Protein AF-A0A356X7V3-F1 (afdb_monomer)

Foldseek 3Di:
DDDDDPPPQPFAWDFDFDDDPPDPDDDRDTCVVPDQWTKTQGPPADPDVQADPRIHTHCHLPDPDDDQADPQLLQAPADFQLSRPFPPQDPVQRAHQWDWDDHNYDIDIGGDPDDGDPAIHDPNDRDRDDPDQDEFDPPDPPGDDGPYPFPQVVAAEEFCVVVVPVCVVVVDQDQDFDDDPDPPDTDGDQDDDDDDRRYHAAALFAPDDCLTQNSRQADRRGSRHGPCSDPVNPVVVVVVVVVVLQLWEADPPQATVPDPPHGRPQNHHQAWQWFDDPHDTDIGGDGNVDDDDPNQAPCSDPVLVVFFPDDQRRQCVQQVNRRYQDDDDDGSNDDGHGDQFDQFFKFFDDDPPDDDGDIDGGDGCVPDPPGNVRGDTHGPPPDPSDDDWDQDPVVRDTHDPDWDWDDDPPDDPDTDTPHDDPDDPPPPPPPDDDD

Solvent-accessible surface area (backbone atoms only — not comparable to full-atom values): 27337 Å² total; per-residue (Å²): 144,76,84,81,69,79,75,80,79,70,64,46,69,54,86,44,75,51,81,66,90,87,66,94,72,91,72,84,41,54,34,75,79,73,44,84,38,39,49,29,38,33,100,81,24,67,79,36,90,58,34,59,84,29,31,28,81,38,63,65,70,65,68,95,69,92,58,74,52,47,77,66,21,51,69,68,28,16,44,47,51,54,63,52,68,54,59,78,54,52,81,89,73,54,32,47,81,53,38,80,49,69,38,73,87,49,79,45,80,43,79,45,89,66,73,63,68,94,59,38,34,80,88,40,56,66,35,64,66,76,89,72,93,36,66,40,38,84,86,55,80,57,39,44,88,40,86,38,76,54,61,41,78,81,47,70,45,74,30,32,79,76,57,44,64,61,46,72,75,62,74,53,83,72,82,47,75,39,92,51,95,52,90,97,54,83,35,63,55,70,83,87,70,81,91,59,81,29,52,48,74,53,75,51,39,34,86,90,46,58,71,18,64,27,75,81,21,20,39,87,84,53,57,28,45,17,83,31,42,43,85,88,45,42,59,41,89,57,48,55,59,48,53,56,56,35,60,45,31,17,37,82,99,41,16,21,70,98,44,94,85,45,66,27,88,77,59,23,59,72,49,52,46,71,46,68,50,104,89,46,83,46,75,46,62,27,23,68,88,50,78,74,72,84,71,69,27,56,65,66,40,67,71,46,54,74,40,38,76,61,52,69,64,59,48,15,63,52,28,87,52,42,50,56,87,47,89,71,99,61,63,42,75,51,74,90,48,62,64,77,42,42,64,54,23,36,34,59,44,75,56,92,89,64,95,59,72,46,80,48,72,81,47,60,74,80,80,52,90,90,49,61,91,37,54,46,57,36,54,79,85,77,58,82,75,74,82,90,67,58,74,40,82,92,74,74,41,81,52,74,98,65,83,47,79,44,74,48,91,94,49,100,85,51,68,49,60,75,77,68,77,97,64,81,89,77,76,72,78,79,92,79,78,91,128

Structure (mmCIF, N/CA/C/O backbone):
data_AF-A0A356X7V3-F1
#
_entry.id   AF-A0A356X7V3-F1
#
loop_
_atom_site.group_PDB
_atom_site.id
_atom_site.type_symbol
_atom_site.label_atom_id
_atom_site.label_alt_id
_atom_site.label_comp_id
_atom_site.label_asym_id
_atom_site.label_entity_id
_atom_site.label_seq_id
_atom_site.pdbx_PDB_ins_code
_atom_site.Cartn_x
_atom_site.Cartn_y
_atom_site.Cartn_z
_atom_site.occupancy
_atom_site.B_iso_or_equiv
_atom_site.auth_seq_id
_atom_site.auth_comp_id
_atom_site.auth_asym_id
_atom_site.auth_atom_id
_atom_site.pdbx_PDB_model_num
ATOM 1 N N . ASN A 1 1 ? 0.260 11.569 89.089 1.00 35.50 1 ASN A N 1
ATOM 2 C CA . ASN A 1 1 ? 0.122 11.501 87.621 1.00 35.50 1 ASN A CA 1
ATOM 3 C C . ASN A 1 1 ? -0.642 10.242 87.301 1.00 35.50 1 ASN A C 1
ATOM 5 O O . ASN A 1 1 ? -0.041 9.249 86.916 1.00 35.50 1 ASN A O 1
ATOM 9 N N . ASP A 1 2 ? -1.938 10.285 87.599 1.00 24.27 2 ASP A N 1
ATOM 10 C CA . ASP A 1 2 ? -2.846 9.157 87.445 1.00 24.27 2 ASP A CA 1
ATOM 11 C C . ASP A 1 2 ? -3.623 9.288 86.144 1.00 24.27 2 ASP A C 1
ATOM 13 O O . ASP A 1 2 ? -3.988 10.383 85.712 1.00 24.27 2 ASP A O 1
ATOM 17 N N . VAL A 1 3 ? -3.808 8.126 85.537 1.00 32.97 3 VAL A N 1
ATOM 18 C CA . VAL A 1 3 ? -4.510 7.858 84.292 1.00 32.97 3 VAL A CA 1
ATOM 19 C C . VAL A 1 3 ? -5.935 8.399 84.392 1.00 32.97 3 VAL A C 1
ATOM 21 O O . VAL A 1 3 ? -6.722 7.937 85.214 1.00 32.97 3 VAL A O 1
ATOM 24 N N . ALA A 1 4 ? -6.269 9.376 83.546 1.00 31.91 4 ALA A N 1
ATOM 25 C CA . ALA A 1 4 ? -7.654 9.758 83.321 1.00 31.91 4 ALA A CA 1
ATOM 26 C C . ALA A 1 4 ? -8.360 8.572 82.653 1.00 31.91 4 ALA A C 1
ATOM 28 O O . ALA A 1 4 ? -8.068 8.221 81.509 1.00 31.91 4 ALA A O 1
ATOM 29 N N . THR A 1 5 ? -9.248 7.925 83.401 1.00 33.91 5 THR A N 1
ATOM 30 C CA . THR A 1 5 ? -10.253 7.010 82.872 1.00 33.91 5 THR A CA 1
ATOM 31 C C . THR A 1 5 ? -10.994 7.699 81.721 1.00 33.91 5 THR A C 1
ATOM 33 O O . THR A 1 5 ? -11.329 8.881 81.850 1.00 33.91 5 THR A O 1
ATOM 36 N N . PRO A 1 6 ? -11.267 7.015 80.593 1.00 40.19 6 PRO A N 1
ATOM 37 C CA . PRO A 1 6 ? -12.267 7.515 79.667 1.00 40.19 6 PRO A CA 1
ATOM 38 C C . PRO A 1 6 ? -13.559 7.583 80.474 1.00 40.19 6 PRO A C 1
ATOM 40 O O . PRO A 1 6 ? -13.976 6.579 81.048 1.00 40.19 6 PRO A O 1
ATOM 43 N N . ALA A 1 7 ? -14.134 8.776 80.604 1.00 37.31 7 ALA A N 1
ATOM 44 C CA . ALA A 1 7 ? -15.510 8.879 81.040 1.00 37.31 7 ALA A CA 1
ATOM 45 C C . ALA A 1 7 ? -16.316 7.969 80.112 1.00 37.31 7 ALA A C 1
ATOM 47 O O . ALA A 1 7 ? -16.209 8.090 78.891 1.00 37.31 7 ALA A O 1
ATOM 48 N N . ASP A 1 8 ? -17.042 7.027 80.701 1.00 40.78 8 ASP A N 1
ATOM 49 C CA . ASP A 1 8 ? -18.102 6.306 80.029 1.00 40.78 8 ASP A CA 1
ATOM 50 C C . ASP A 1 8 ? -19.063 7.359 79.448 1.00 40.78 8 ASP A C 1
ATOM 52 O O . ASP A 1 8 ? -19.947 7.867 80.141 1.00 40.78 8 ASP A O 1
ATOM 56 N N . ASP A 1 9 ? -18.868 7.742 78.182 1.00 43.44 9 ASP A N 1
ATOM 57 C CA . ASP A 1 9 ? -19.947 8.261 77.349 1.00 43.44 9 ASP A CA 1
ATOM 58 C C . ASP A 1 9 ? -20.922 7.083 77.232 1.00 43.44 9 ASP A C 1
ATOM 60 O O . ASP A 1 9 ? -20.810 6.222 76.359 1.00 43.44 9 ASP A O 1
ATOM 64 N N . GLU A 1 10 ? -21.816 6.968 78.215 1.00 51.50 10 GLU A N 1
ATOM 65 C CA . GLU A 1 10 ? -22.904 6.006 78.201 1.00 51.50 10 GLU A CA 1
ATOM 66 C C . GLU A 1 10 ? -23.830 6.368 77.033 1.00 51.50 10 GLU A C 1
ATOM 68 O O . GLU A 1 10 ? -24.814 7.094 77.193 1.00 51.50 10 GLU A O 1
ATOM 73 N N . ASP A 1 11 ? -23.514 5.861 75.842 1.00 57.22 11 ASP A N 1
ATOM 74 C CA . ASP A 1 11 ? -24.403 5.872 74.687 1.00 57.22 11 ASP A CA 1
ATOM 75 C C . ASP A 1 11 ? -25.634 5.015 75.032 1.00 57.22 11 ASP A C 1
ATOM 77 O O . ASP A 1 11 ? -25.701 3.808 74.780 1.00 57.22 11 ASP A O 1
ATOM 81 N N . ARG A 1 12 ? -26.626 5.626 75.688 1.00 63.91 12 ARG A N 1
ATOM 82 C CA . ARG A 1 12 ? -27.855 4.939 76.095 1.00 63.91 12 ARG A CA 1
ATOM 83 C C . ARG A 1 12 ? -28.799 4.850 74.891 1.00 63.91 12 ARG A C 1
ATOM 85 O O . ARG A 1 12 ? -29.105 5.886 74.288 1.00 63.91 12 ARG A O 1
ATOM 92 N N . PRO A 1 13 ? -29.301 3.653 74.532 1.00 67.94 13 PRO A N 1
ATOM 93 C CA . PRO A 1 13 ? -30.270 3.520 73.453 1.00 67.94 13 PRO A CA 1
ATOM 94 C C . PRO A 1 13 ? -31.563 4.255 73.817 1.00 67.94 13 PRO A C 1
ATOM 96 O O . PRO A 1 13 ? -32.122 4.070 74.901 1.00 67.94 13 PRO A O 1
ATOM 99 N N . TYR A 1 14 ? -32.053 5.087 72.901 1.00 69.19 14 TYR A N 1
ATOM 100 C CA . TYR A 1 14 ? -33.329 5.768 73.070 1.00 69.19 14 TYR A CA 1
ATOM 101 C C . TYR A 1 14 ? -34.471 4.759 72.960 1.00 69.19 14 TYR A C 1
ATOM 103 O O . TYR A 1 14 ? -34.656 4.088 71.942 1.00 69.19 14 TYR A O 1
ATOM 111 N N . VAL A 1 15 ? -35.283 4.683 74.012 1.00 64.00 15 VAL A N 1
ATOM 112 C CA . VAL A 1 15 ? -36.508 3.885 74.016 1.00 64.00 15 VAL A CA 1
ATOM 113 C C . VAL A 1 15 ? -37.667 4.788 73.609 1.00 64.00 15 VAL A C 1
ATOM 115 O O . VAL A 1 15 ? -38.214 5.515 74.434 1.00 64.00 15 VAL A O 1
ATOM 118 N N . ALA A 1 16 ? -38.045 4.746 72.333 1.00 63.88 16 ALA A N 1
ATOM 119 C CA . ALA A 1 16 ? -39.297 5.335 71.862 1.00 63.88 16 ALA A CA 1
ATOM 120 C C . ALA A 1 16 ? -40.369 4.245 71.703 1.00 63.88 16 ALA A C 1
ATOM 122 O O . ALA A 1 16 ? -40.061 3.110 71.323 1.00 63.88 16 ALA A O 1
ATOM 123 N N . ARG A 1 17 ? -41.619 4.593 72.027 1.00 60.06 17 ARG A N 1
ATOM 124 C CA . ARG A 1 17 ? -42.817 3.808 71.699 1.00 60.06 17 ARG A CA 1
ATOM 125 C C . ARG A 1 17 ? -43.477 4.453 70.486 1.00 60.06 17 ARG A C 1
ATOM 127 O O . ARG A 1 17 ? -43.568 5.678 70.438 1.00 60.06 17 ARG A O 1
ATOM 134 N N . PHE A 1 18 ? -43.889 3.642 69.521 1.00 60.53 18 PHE A N 1
ATOM 135 C CA . PHE A 1 18 ? -44.520 4.114 68.292 1.00 60.53 18 PHE A CA 1
ATOM 136 C C . PHE A 1 18 ? -46.033 4.014 68.419 1.00 60.53 18 PHE A C 1
ATOM 138 O O . PHE A 1 18 ? -46.539 2.934 68.695 1.00 60.53 18 PHE A O 1
ATOM 145 N N . ASP A 1 19 ? -46.725 5.128 68.186 1.00 56.12 19 ASP A N 1
ATOM 146 C CA . ASP A 1 19 ? -48.162 5.142 67.923 1.00 56.12 19 ASP A CA 1
ATOM 147 C C . ASP A 1 19 ? -48.353 5.200 66.402 1.00 56.12 19 ASP A C 1
ATOM 149 O O . ASP A 1 19 ? -47.963 6.168 65.739 1.00 56.12 19 ASP A O 1
ATOM 153 N N . SER A 1 20 ? -48.868 4.120 65.818 1.00 55.19 20 SER A N 1
ATOM 154 C CA . SER A 1 20 ? -49.203 4.071 64.398 1.00 55.19 20 SER A CA 1
ATOM 155 C C . SER A 1 20 ? -50.508 4.829 64.172 1.00 55.19 20 SER A C 1
ATOM 157 O O . SER A 1 20 ? -51.592 4.269 64.353 1.00 55.19 20 SER A O 1
ATOM 159 N N . PHE A 1 21 ? -50.420 6.093 63.752 1.00 50.28 21 PHE A N 1
ATOM 160 C CA . PHE A 1 21 ? -51.595 6.886 63.385 1.00 50.28 21 PHE A CA 1
ATOM 161 C C . PHE A 1 21 ? -52.490 6.111 62.398 1.00 50.28 21 PHE A C 1
ATOM 163 O O . PHE A 1 21 ? -52.131 5.915 61.239 1.00 50.28 21 PHE A O 1
ATOM 170 N N . GLY A 1 22 ? -53.668 5.679 62.867 1.00 54.91 22 GLY A N 1
ATOM 171 C CA . GLY A 1 22 ? -54.720 5.072 62.043 1.00 54.91 22 GLY A CA 1
ATOM 172 C C . GLY A 1 22 ? -54.809 3.539 62.020 1.00 54.91 22 GLY A C 1
ATOM 173 O O . GLY A 1 22 ? -55.714 3.026 61.363 1.00 54.91 22 GLY A O 1
ATOM 174 N N . ALA A 1 23 ? -53.958 2.787 62.730 1.00 50.97 23 ALA A N 1
ATOM 175 C CA . ALA A 1 23 ? -54.112 1.329 62.821 1.00 50.97 23 ALA A CA 1
ATOM 176 C C . ALA A 1 23 ? -54.969 0.953 64.037 1.00 50.97 23 ALA A C 1
ATOM 178 O O . ALA A 1 23 ? -54.647 1.279 65.175 1.00 50.97 23 ALA A O 1
ATOM 179 N N . THR A 1 24 ? -56.093 0.275 63.803 1.00 49.25 24 THR A N 1
ATOM 180 C CA . THR A 1 24 ? -57.119 0.070 64.834 1.00 49.25 24 THR A CA 1
ATOM 181 C C . THR A 1 24 ? -56.823 -1.050 65.825 1.00 49.25 24 THR A C 1
ATOM 183 O O . THR A 1 24 ? -57.622 -1.206 66.733 1.00 49.25 24 THR A O 1
ATOM 186 N N . ASN A 1 25 ? -55.736 -1.821 65.702 1.00 47.84 25 ASN A N 1
ATOM 187 C CA . ASN A 1 25 ? -55.343 -2.838 66.687 1.00 47.84 25 ASN A CA 1
ATOM 188 C C . ASN A 1 25 ? -53.870 -3.252 66.508 1.00 47.84 25 ASN A C 1
ATOM 190 O O . ASN A 1 25 ? -53.484 -3.622 65.405 1.00 47.84 25 ASN A O 1
ATOM 194 N N . TYR A 1 26 ? -53.123 -3.287 67.621 1.00 49.06 26 TYR A N 1
ATOM 195 C CA . TYR A 1 26 ? -51.797 -3.906 67.809 1.00 49.06 26 TYR A CA 1
ATOM 196 C C . TYR A 1 26 ? -50.626 -3.357 66.972 1.00 49.06 26 TYR A C 1
ATOM 198 O O . TYR A 1 26 ? -50.463 -3.761 65.831 1.00 49.06 26 TYR A O 1
ATOM 206 N N . THR A 1 27 ? -49.738 -2.572 67.604 1.00 52.16 27 THR A N 1
ATOM 207 C CA . THR A 1 27 ? -48.295 -2.890 67.768 1.00 52.16 27 THR A CA 1
ATOM 208 C C . THR A 1 27 ? -47.548 -1.733 68.453 1.00 52.16 27 THR A C 1
ATOM 210 O O . THR A 1 27 ? -46.833 -0.975 67.799 1.00 52.16 27 THR A O 1
ATOM 213 N N . ASP A 1 28 ? -47.649 -1.619 69.780 1.00 55.12 28 ASP A N 1
ATOM 214 C CA . ASP A 1 28 ? -46.701 -0.811 70.560 1.00 55.12 28 ASP A CA 1
ATOM 215 C C . ASP A 1 28 ? -45.340 -1.527 70.550 1.00 55.12 28 ASP A C 1
ATOM 217 O O . ASP A 1 28 ? -45.066 -2.412 71.362 1.00 55.12 28 ASP A O 1
ATOM 221 N N . GLY A 1 29 ? -44.497 -1.203 69.572 1.00 60.03 29 GLY A N 1
ATOM 222 C CA . GLY A 1 29 ? -43.146 -1.744 69.444 1.00 60.03 29 GLY A CA 1
ATOM 223 C C . GLY A 1 29 ? -42.101 -0.814 70.056 1.00 60.03 29 GLY A C 1
ATOM 224 O O . GLY A 1 29 ? -42.197 0.411 69.956 1.00 60.03 29 GLY A O 1
ATOM 225 N N . HIS A 1 30 ? -41.065 -1.387 70.670 1.00 64.69 30 HIS A N 1
ATOM 226 C CA . HIS A 1 30 ? -39.869 -0.621 71.009 1.00 64.69 30 HIS A CA 1
ATOM 227 C C . HIS A 1 30 ? -39.131 -0.203 69.732 1.00 64.69 30 HIS A C 1
ATOM 229 O O . HIS A 1 30 ? -38.944 -1.013 68.823 1.00 64.69 30 HIS A O 1
ATOM 235 N N . ALA A 1 31 ? -38.655 1.044 69.697 1.00 67.88 31 ALA A N 1
ATOM 236 C CA . ALA A 1 31 ? -37.954 1.641 68.557 1.00 67.88 31 ALA A CA 1
ATOM 237 C C . ALA A 1 31 ? -36.876 0.770 67.920 1.00 67.88 31 ALA A C 1
ATOM 239 O O . ALA A 1 31 ? -36.767 0.725 66.700 1.00 67.88 31 ALA A O 1
ATOM 240 N N . HIS A 1 32 ? -36.115 0.049 68.740 1.00 68.62 32 HIS A N 1
ATOM 241 C CA . HIS A 1 32 ? -35.002 -0.768 68.274 1.00 68.62 32 HIS A CA 1
ATOM 242 C C . HIS A 1 32 ? -35.421 -1.983 67.428 1.00 68.62 32 HIS A C 1
ATOM 244 O O . HIS A 1 32 ? -34.573 -2.550 66.750 1.00 68.62 32 HIS A O 1
ATOM 250 N N . PHE A 1 33 ? -36.692 -2.405 67.472 1.00 70.06 33 PHE A N 1
ATOM 251 C CA . PHE A 1 33 ? -37.204 -3.507 66.646 1.00 70.06 33 PHE A CA 1
ATOM 252 C C . PHE A 1 33 ? -37.969 -3.032 65.409 1.00 70.06 33 PHE A C 1
ATOM 254 O O . PHE A 1 33 ? -38.097 -3.787 64.450 1.00 70.06 33 PHE A O 1
ATOM 261 N N . VAL A 1 34 ? -38.508 -1.812 65.443 1.00 75.69 34 VAL A N 1
ATOM 262 C CA . VAL A 1 34 ? -39.393 -1.287 64.391 1.00 75.69 34 VAL A CA 1
ATOM 263 C C . VAL A 1 34 ? -38.626 -0.418 63.399 1.00 75.69 34 VAL A C 1
ATOM 265 O O . VAL A 1 34 ? -38.939 -0.414 62.210 1.00 75.69 34 VAL A O 1
ATOM 268 N N . LEU A 1 35 ? -37.618 0.320 63.869 1.00 79.00 35 LEU A N 1
ATOM 269 C CA . LEU A 1 35 ? -36.848 1.212 63.017 1.00 79.00 35 LEU A CA 1
ATOM 270 C C . LEU A 1 35 ? -35.726 0.475 62.269 1.00 79.00 35 LEU A C 1
ATOM 272 O O . LEU A 1 35 ? -35.077 -0.407 62.830 1.00 79.00 35 LEU A O 1
ATOM 276 N N . PRO A 1 36 ? -35.417 0.894 61.030 1.00 77.88 36 PRO A N 1
ATOM 277 C CA . PRO A 1 36 ? -34.290 0.364 60.259 1.00 77.88 36 PRO A CA 1
ATOM 278 C C . PRO A 1 36 ? -32.912 0.880 60.728 1.00 77.88 36 PRO A C 1
ATOM 280 O O . PRO A 1 36 ? -31.903 0.604 60.083 1.00 77.88 36 PRO A O 1
ATOM 283 N N . PHE A 1 37 ? -32.863 1.633 61.829 1.00 83.38 37 PHE A N 1
ATOM 284 C CA . PHE A 1 37 ? -31.669 2.206 62.449 1.00 83.38 37 PHE A CA 1
ATOM 285 C C . PHE A 1 37 ? -31.864 2.302 63.966 1.00 83.38 37 PHE A C 1
ATOM 287 O O . PHE A 1 37 ? -32.988 2.263 64.468 1.00 83.38 37 PHE A O 1
ATOM 294 N N . THR A 1 38 ? -30.769 2.482 64.698 1.00 84.12 38 THR A N 1
ATOM 295 C CA . THR A 1 38 ? -30.784 2.646 66.153 1.00 84.12 38 THR A CA 1
ATOM 296 C C . THR A 1 38 ? -30.678 4.126 66.507 1.00 84.12 38 THR A C 1
ATOM 298 O O . THR A 1 38 ? -29.923 4.873 65.891 1.00 84.12 38 THR A O 1
ATOM 301 N N . LEU A 1 39 ? -31.432 4.566 67.512 1.00 83.69 39 LEU A N 1
ATOM 302 C CA . LEU A 1 39 ? -31.309 5.906 68.083 1.00 83.69 39 LEU A CA 1
ATOM 303 C C . LEU A 1 39 ? -30.565 5.812 69.412 1.00 83.69 39 LEU A C 1
ATOM 305 O O . LEU A 1 39 ? -30.959 5.031 70.278 1.00 83.69 39 LEU A O 1
ATOM 309 N N . ILE A 1 40 ? -29.517 6.613 69.585 1.00 83.75 40 ILE A N 1
ATOM 310 C CA . ILE A 1 40 ? -28.751 6.686 70.836 1.00 83.75 40 ILE A CA 1
ATOM 311 C C . ILE A 1 40 ? -28.659 8.127 71.333 1.00 83.75 40 ILE A C 1
ATOM 313 O O . ILE A 1 40 ? -28.680 9.077 70.545 1.00 83.75 40 ILE A O 1
ATOM 317 N N . SER A 1 41 ? -28.589 8.281 72.653 1.00 81.12 41 SER A N 1
ATOM 318 C CA . SER A 1 41 ? -28.248 9.547 73.294 1.00 81.12 41 SER A CA 1
ATOM 319 C C . SER A 1 41 ? -26.739 9.656 73.359 1.00 81.12 41 SER A C 1
ATOM 321 O O . SER A 1 41 ? -26.114 8.823 73.998 1.00 81.12 41 SER A O 1
ATOM 323 N N . SER A 1 42 ? -26.169 10.671 72.716 1.00 79.75 42 SER A N 1
ATOM 324 C CA . SER A 1 42 ? -24.726 10.878 72.667 1.00 79.75 42 SER A CA 1
ATOM 325 C C . SER A 1 42 ? -24.404 12.357 72.827 1.00 79.75 42 SER A C 1
ATOM 327 O O . SER A 1 42 ? -25.024 13.211 72.189 1.00 79.75 42 SER A O 1
ATOM 329 N N . SER A 1 43 ? -23.395 12.666 73.640 1.00 75.50 43 SER A N 1
ATOM 330 C CA . SER A 1 43 ? -22.914 14.030 73.908 1.00 75.50 43 SER A CA 1
ATOM 331 C C . SER A 1 43 ? -22.505 14.793 72.632 1.00 75.50 43 SER A C 1
ATOM 333 O O . SER A 1 43 ? -22.501 16.024 72.627 1.00 75.50 43 SER A O 1
ATOM 335 N N . THR A 1 44 ? -22.250 14.069 71.534 1.00 76.38 44 THR A N 1
ATOM 336 C CA . THR A 1 44 ? -21.877 14.582 70.203 1.00 76.38 44 THR A CA 1
ATOM 337 C C . THR A 1 44 ? -22.999 14.511 69.150 1.00 76.38 44 THR A C 1
ATOM 339 O O . THR A 1 44 ? -22.759 14.815 67.982 1.00 76.38 44 THR A O 1
ATOM 342 N N . GLY A 1 45 ? -24.222 14.105 69.516 1.00 73.75 45 GLY A N 1
ATOM 343 C CA . GLY A 1 45 ? -25.328 13.894 68.573 1.00 73.75 45 GLY A CA 1
ATOM 344 C C . GLY A 1 45 ? -25.890 15.187 67.971 1.00 73.75 45 GLY A C 1
ATOM 345 O O . GLY A 1 45 ? -26.485 15.997 68.685 1.00 73.75 45 GLY A O 1
ATOM 346 N N . THR A 1 46 ? -25.735 15.360 66.654 1.00 78.19 46 THR A N 1
ATOM 347 C CA . THR A 1 46 ? -26.181 16.543 65.889 1.00 78.19 46 THR A CA 1
ATOM 348 C C . THR A 1 46 ? -27.124 16.218 64.724 1.00 78.19 46 THR A C 1
ATOM 350 O O . THR A 1 46 ? -27.501 17.124 63.981 1.00 78.19 46 THR A O 1
ATOM 353 N N . ASP A 1 47 ? -27.546 14.957 64.571 1.00 80.62 47 ASP A N 1
ATOM 354 C CA . ASP A 1 47 ? -28.327 14.495 63.408 1.00 80.62 47 ASP A CA 1
ATOM 355 C C . ASP A 1 47 ? -29.728 15.126 63.329 1.00 80.62 47 ASP A C 1
ATOM 357 O O . ASP A 1 47 ? -30.316 15.223 62.252 1.00 80.62 47 ASP A O 1
ATOM 361 N N . PHE A 1 48 ? -30.258 15.596 64.462 1.00 82.38 48 PHE A N 1
ATOM 362 C CA . PHE A 1 48 ? -31.543 16.281 64.540 1.00 82.38 48 PHE A CA 1
ATOM 363 C C . PHE A 1 48 ? -31.386 17.634 65.236 1.00 82.38 48 PHE A C 1
ATOM 365 O O . PHE A 1 48 ? -31.205 17.715 66.447 1.00 82.38 48 PHE A O 1
ATOM 372 N N . SER A 1 49 ? -31.487 18.720 64.467 1.00 73.50 49 SER A N 1
ATOM 373 C CA . SER A 1 49 ? -31.321 20.087 64.982 1.00 73.50 49 SER A CA 1
ATOM 374 C C . SER A 1 49 ? -32.523 20.602 65.780 1.00 73.50 49 SER A C 1
ATOM 376 O O . SER A 1 49 ? -32.372 21.500 66.604 1.00 73.50 49 SER A O 1
ATOM 378 N N . VAL A 1 50 ? -33.717 20.047 65.539 1.00 77.81 50 VAL A N 1
ATOM 379 C CA . VAL A 1 50 ? -34.985 20.537 66.115 1.00 77.81 50 VAL A CA 1
ATOM 380 C C . VAL A 1 50 ? -35.624 19.521 67.070 1.00 77.81 50 VAL A C 1
ATOM 382 O O . VAL A 1 50 ? -36.331 19.909 67.997 1.00 77.81 50 VAL A O 1
ATOM 385 N N . PHE A 1 51 ? -35.357 18.225 66.893 1.00 79.12 51 PHE A N 1
ATOM 386 C CA . PHE A 1 51 ? -35.954 17.148 67.685 1.00 79.12 51 PHE A CA 1
ATOM 387 C C . PHE A 1 51 ? -34.932 16.564 68.660 1.00 79.12 51 PHE A C 1
ATOM 389 O O . PHE A 1 51 ? -33.990 15.924 68.213 1.00 79.12 51 PHE A O 1
ATOM 396 N N . LYS A 1 52 ? -35.158 16.760 69.970 1.00 76.94 52 LYS A N 1
ATOM 397 C CA . LYS A 1 52 ? -34.353 16.251 71.106 1.00 76.94 52 LYS A CA 1
ATOM 398 C C . LYS A 1 52 ? -32.824 16.441 70.934 1.00 76.94 52 LYS A C 1
ATOM 400 O O . LYS A 1 52 ? -32.184 15.649 70.246 1.00 76.94 52 LYS A O 1
ATOM 405 N N . PRO A 1 53 ? -32.207 17.438 71.604 1.00 72.50 53 PRO A N 1
ATOM 406 C CA . PRO A 1 53 ? -30.761 17.648 71.499 1.00 72.50 53 PRO A CA 1
ATOM 407 C C . PRO A 1 53 ? -29.990 16.404 71.969 1.00 72.50 53 PRO A C 1
ATOM 409 O O . PRO A 1 53 ? -30.477 15.684 72.839 1.00 72.50 53 PRO A O 1
ATOM 412 N N . GLN A 1 54 ? -28.793 16.174 71.411 1.00 79.69 54 GLN A N 1
ATOM 413 C CA . GLN A 1 54 ? -27.916 15.033 71.735 1.00 79.69 54 GLN A CA 1
ATOM 414 C C . GLN A 1 54 ? -28.441 13.661 71.273 1.00 79.69 54 GLN A C 1
ATOM 416 O O . GLN A 1 54 ? -28.032 12.623 71.792 1.00 79.69 54 GLN A O 1
ATOM 421 N N . MET A 1 55 ? -29.337 13.622 70.283 1.00 81.38 55 MET A N 1
ATOM 422 C CA . MET A 1 55 ? -29.765 12.375 69.648 1.00 81.38 55 MET A CA 1
ATOM 423 C C . MET A 1 55 ? -28.961 12.098 68.375 1.00 81.38 55 MET A C 1
ATOM 425 O O . MET A 1 55 ? -28.744 12.994 67.557 1.00 81.38 55 MET A O 1
ATOM 429 N N . ARG A 1 56 ? -28.539 10.843 68.200 1.00 85.06 56 ARG A N 1
ATOM 430 C CA . ARG A 1 56 ? -27.768 10.384 67.042 1.00 85.06 56 ARG A CA 1
ATOM 431 C C . ARG A 1 56 ? -28.382 9.127 66.433 1.00 85.06 56 ARG A C 1
ATOM 433 O O . ARG A 1 56 ? -28.787 8.215 67.157 1.00 85.06 56 ARG A O 1
ATOM 440 N N . VAL A 1 57 ? -28.419 9.076 65.105 1.00 85.50 57 VAL A N 1
ATOM 441 C CA . VAL A 1 57 ? -28.731 7.876 64.333 1.00 85.50 57 VAL A CA 1
ATOM 442 C C . VAL A 1 57 ? -27.465 7.031 64.226 1.00 85.50 57 VAL A C 1
ATOM 444 O O . VAL A 1 57 ? -26.446 7.453 63.681 1.00 85.50 57 VAL A O 1
ATOM 447 N N . THR A 1 58 ? -27.529 5.801 64.715 1.00 82.94 58 THR A N 1
ATOM 448 C CA . THR A 1 58 ? -26.474 4.803 64.550 1.00 82.94 58 THR A CA 1
ATOM 449 C C . THR A 1 58 ? -27.012 3.560 63.874 1.00 82.94 58 THR A C 1
ATOM 451 O O . THR A 1 58 ? -28.219 3.352 63.757 1.00 82.94 58 THR A O 1
ATOM 454 N N . ASN A 1 59 ? -26.096 2.737 63.363 1.00 77.00 59 ASN A N 1
ATOM 455 C CA . ASN A 1 59 ? -26.446 1.511 62.654 1.00 77.00 59 ASN A CA 1
ATOM 456 C C . ASN A 1 59 ? -27.354 1.734 61.428 1.00 77.00 59 ASN A C 1
ATOM 458 O O . ASN A 1 59 ? -28.034 0.815 60.973 1.00 77.00 59 ASN A O 1
ATOM 462 N N . ASN A 1 60 ? -27.372 2.961 60.892 1.00 79.69 60 ASN A N 1
ATOM 463 C CA . ASN A 1 60 ? -28.055 3.251 59.646 1.00 79.69 60 ASN A CA 1
ATOM 464 C C . ASN A 1 60 ? -27.368 2.485 58.510 1.00 79.69 60 ASN A C 1
ATOM 466 O O . ASN A 1 60 ? -26.140 2.454 58.436 1.00 79.69 60 ASN A O 1
ATOM 470 N N . HIS A 1 61 ? -28.162 1.862 57.643 1.00 75.50 61 HIS A N 1
ATOM 471 C CA . HIS A 1 61 ? -27.688 1.015 56.545 1.00 75.50 61 HIS A CA 1
ATOM 472 C C . HIS A 1 61 ? -26.888 -0.223 56.991 1.00 75.50 61 HIS A C 1
ATOM 474 O O . HIS A 1 61 ? -26.095 -0.754 56.213 1.00 75.50 61 HIS A O 1
ATOM 480 N N . HIS A 1 62 ? -27.106 -0.720 58.214 1.00 71.62 62 HIS A N 1
ATOM 481 C CA . HIS A 1 62 ? -26.468 -1.951 58.673 1.00 71.62 62 HIS A CA 1
ATOM 482 C C . HIS A 1 62 ? -27.010 -3.179 57.931 1.00 71.62 62 HIS A C 1
ATOM 484 O O . HIS A 1 62 ? -28.220 -3.381 57.789 1.00 71.62 62 HIS A O 1
ATOM 490 N N . ASP A 1 63 ? -26.100 -4.022 57.450 1.00 65.69 63 ASP A N 1
ATOM 491 C CA . ASP A 1 63 ? -26.447 -5.258 56.765 1.00 65.69 63 ASP A CA 1
ATOM 492 C C . ASP A 1 63 ? -26.626 -6.408 57.771 1.00 65.69 63 ASP A C 1
ATOM 494 O O . ASP A 1 63 ? -25.862 -6.562 58.717 1.00 65.69 63 ASP A O 1
ATOM 498 N N . TYR A 1 64 ? -27.653 -7.238 57.563 1.00 61.03 64 TYR A N 1
ATOM 499 C CA . TYR A 1 64 ? -27.966 -8.377 58.442 1.00 61.03 64 TYR A CA 1
ATOM 500 C C . TYR A 1 64 ? -26.916 -9.502 58.354 1.00 61.03 64 TYR A C 1
ATOM 502 O O . TYR A 1 64 ? -26.800 -10.324 59.258 1.00 61.03 64 TYR A O 1
ATOM 510 N N . TYR A 1 65 ? -26.125 -9.526 57.277 1.00 64.50 65 TYR A N 1
ATOM 511 C CA . TYR A 1 65 ? -25.087 -10.523 57.043 1.00 64.50 65 TYR A CA 1
ATOM 512 C C . TYR A 1 65 ? -23.709 -9.865 57.102 1.00 64.50 65 TYR A C 1
ATOM 514 O O . TYR A 1 65 ? -23.331 -9.130 56.196 1.00 64.50 65 TYR A O 1
ATOM 522 N N . GLY A 1 66 ? -22.947 -10.147 58.159 1.00 63.94 66 GLY A N 1
ATOM 523 C CA . GLY A 1 66 ? -21.523 -9.827 58.215 1.00 63.94 66 GLY A CA 1
ATOM 524 C C . GLY A 1 66 ? -20.755 -10.813 57.344 1.00 63.94 66 GLY A C 1
ATOM 525 O O . GLY A 1 66 ? -20.499 -11.939 57.761 1.00 63.94 66 GLY A O 1
ATOM 526 N N . THR A 1 67 ? -20.423 -10.419 56.119 1.00 68.56 67 THR A N 1
ATOM 527 C CA . THR A 1 67 ? -19.614 -11.245 55.217 1.00 68.56 67 THR A CA 1
ATOM 528 C C . THR A 1 67 ? -18.274 -10.578 54.938 1.00 68.56 67 THR A C 1
ATOM 530 O O . THR A 1 67 ? -18.140 -9.356 54.979 1.00 68.56 67 THR A O 1
ATOM 533 N N . LEU A 1 68 ? -17.256 -11.394 54.668 1.00 76.94 68 LEU A N 1
ATOM 534 C CA . LEU A 1 68 ? -15.939 -10.914 54.265 1.00 76.94 68 LEU A CA 1
ATOM 535 C C . LEU A 1 68 ? -16.034 -10.392 52.825 1.00 76.94 68 LEU A C 1
ATOM 537 O O . LEU A 1 68 ? -15.878 -11.163 51.887 1.00 76.94 68 LEU A O 1
ATOM 541 N N . GLN A 1 69 ? -16.328 -9.106 52.627 1.00 81.31 69 GLN A N 1
ATOM 542 C CA . GLN A 1 69 ? -16.293 -8.479 51.302 1.00 81.31 69 GLN A CA 1
ATOM 543 C C . GLN A 1 69 ? -15.093 -7.550 51.176 1.00 81.31 69 GLN A C 1
ATOM 545 O O . GLN A 1 69 ? -14.842 -6.714 52.041 1.00 81.31 69 GLN A O 1
ATOM 550 N N . GLY A 1 70 ? -14.380 -7.662 50.057 1.00 84.19 70 GLY A N 1
ATOM 551 C CA . GLY A 1 70 ? -13.430 -6.634 49.648 1.00 84.19 70 GLY A CA 1
ATOM 552 C C . GLY A 1 70 ? -14.152 -5.405 49.076 1.00 84.19 70 GLY A C 1
ATOM 553 O O . GLY A 1 70 ? -15.332 -5.501 48.723 1.00 84.19 70 GLY A O 1
ATOM 554 N N . PRO A 1 71 ? -13.452 -4.268 48.898 1.00 84.06 71 PRO A N 1
ATOM 555 C CA . PRO A 1 71 ? -14.035 -3.038 48.350 1.00 84.06 71 PRO A CA 1
ATOM 556 C C . PRO A 1 71 ? -14.765 -3.235 47.010 1.00 84.06 71 PRO A C 1
ATOM 558 O O . PRO A 1 71 ? -15.860 -2.714 46.819 1.00 84.06 71 PRO A O 1
ATOM 561 N N . PHE A 1 72 ? -14.215 -4.061 46.111 1.00 85.75 72 PHE A N 1
ATOM 562 C CA . PHE A 1 72 ? -14.826 -4.350 44.809 1.00 85.75 72 PHE A CA 1
ATOM 563 C C . PHE A 1 72 ? -16.166 -5.087 44.934 1.00 85.75 72 PHE A C 1
ATOM 565 O O . PHE A 1 72 ? -17.172 -4.682 44.356 1.00 85.75 72 PHE A O 1
ATOM 572 N N . THR A 1 73 ? -16.205 -6.178 45.701 1.00 85.06 73 THR A N 1
ATOM 573 C CA . THR A 1 73 ? -17.439 -6.945 45.917 1.00 85.06 73 THR A CA 1
ATOM 574 C C . THR A 1 73 ? -18.443 -6.202 46.775 1.00 85.06 73 THR A C 1
ATOM 576 O O . THR A 1 73 ? -19.638 -6.416 46.619 1.00 85.06 73 THR A O 1
ATOM 579 N N . TYR A 1 74 ? -17.978 -5.304 47.642 1.00 82.75 74 TYR A N 1
ATOM 580 C CA . TYR A 1 74 ? -18.863 -4.427 48.385 1.00 82.75 74 TYR A CA 1
ATOM 581 C C . TYR A 1 74 ? -19.675 -3.548 47.422 1.00 82.75 74 TYR A C 1
ATOM 583 O O . TYR A 1 74 ? -20.900 -3.509 47.500 1.00 82.75 74 TYR A O 1
ATOM 591 N N . GLU A 1 75 ? -19.036 -2.918 46.438 1.00 81.75 75 GLU A N 1
ATOM 592 C CA . GLU A 1 75 ? -19.754 -2.097 45.459 1.00 81.75 75 GLU A CA 1
ATOM 593 C C . GLU A 1 75 ? -20.602 -2.934 44.481 1.00 81.75 75 GLU A C 1
ATOM 595 O O . GLU A 1 75 ? -21.728 -2.561 44.137 1.00 81.75 75 GLU A O 1
ATOM 600 N N . ASN A 1 76 ? -20.088 -4.084 44.046 1.00 81.81 76 ASN A N 1
ATOM 601 C CA . ASN A 1 76 ? -20.610 -4.785 42.873 1.00 81.81 76 ASN A CA 1
ATOM 602 C C . ASN A 1 76 ? -21.440 -6.049 43.161 1.00 81.81 76 ASN A C 1
ATOM 604 O O . ASN A 1 76 ? -22.109 -6.542 42.250 1.00 81.81 76 ASN A O 1
ATOM 608 N N . ALA A 1 77 ? -21.421 -6.589 44.383 1.00 83.81 77 ALA A N 1
ATOM 609 C CA . ALA A 1 77 ? -22.049 -7.871 44.705 1.00 83.81 77 ALA A CA 1
ATOM 610 C C . ALA A 1 77 ? -22.836 -7.849 46.026 1.00 83.81 77 ALA A C 1
ATOM 612 O O . ALA A 1 77 ? -22.291 -7.611 47.108 1.00 83.81 77 ALA A O 1
ATOM 613 N N . GLY A 1 78 ? -24.122 -8.190 45.935 1.00 81.12 78 GLY A N 1
ATOM 614 C CA . GLY A 1 78 ? -25.007 -8.291 47.089 1.00 81.12 78 GLY A CA 1
ATOM 615 C C . GLY A 1 78 ? -25.392 -6.943 47.694 1.00 81.12 78 GLY A C 1
ATOM 616 O O . GLY A 1 78 ? -24.966 -5.873 47.254 1.00 81.12 78 GLY A O 1
ATOM 617 N N . GLY A 1 79 ? -26.241 -7.011 48.717 1.00 80.50 79 GLY A N 1
ATOM 618 C CA . GLY A 1 79 ? -26.745 -5.830 49.411 1.00 80.50 79 GLY A CA 1
ATOM 619 C C . GLY A 1 79 ? -27.794 -5.051 48.612 1.00 80.50 79 GLY A C 1
ATOM 620 O O . GLY A 1 79 ? -27.958 -5.192 47.395 1.00 80.50 79 GLY A O 1
ATOM 621 N N . MET A 1 80 ? -28.551 -4.226 49.330 1.00 81.88 80 MET A N 1
ATOM 622 C CA . MET A 1 80 ? -29.587 -3.389 48.732 1.00 81.88 80 MET A CA 1
ATOM 623 C C . MET A 1 80 ? -28.975 -2.088 48.188 1.00 81.88 80 MET A C 1
ATOM 625 O O . MET A 1 80 ? -28.123 -1.495 48.855 1.00 81.88 80 MET A O 1
ATOM 629 N N . PRO A 1 81 ? -29.397 -1.595 47.007 1.00 80.38 81 PRO A N 1
ATOM 630 C CA . PRO A 1 81 ? -28.812 -0.399 46.401 1.00 80.38 81 PRO A CA 1
ATOM 631 C C . PRO A 1 81 ? -28.839 0.865 47.265 1.00 80.38 81 PRO A C 1
ATOM 633 O O . PRO A 1 81 ? -27.911 1.658 47.140 1.00 80.38 81 PRO A O 1
ATOM 636 N N . HIS A 1 82 ? -29.814 1.005 48.169 1.00 81.69 82 HIS A N 1
ATOM 637 C CA . HIS A 1 82 ? -29.889 2.142 49.091 1.00 81.69 82 HIS A CA 1
ATOM 638 C C . HIS A 1 82 ? -28.788 2.173 50.151 1.00 81.69 82 HIS A C 1
ATOM 640 O O . HIS A 1 82 ? -28.426 3.226 50.658 1.00 81.69 82 HIS A O 1
ATOM 646 N N . ARG A 1 83 ? -28.184 1.021 50.446 1.00 79.44 83 ARG A N 1
ATOM 647 C CA . ARG A 1 83 ? -27.089 0.918 51.419 1.00 79.44 83 ARG A CA 1
ATOM 648 C C . ARG A 1 83 ? -25.737 1.222 50.787 1.00 79.44 83 ARG A C 1
ATOM 650 O O . ARG A 1 83 ? -24.812 1.637 51.473 1.00 79.44 83 ARG A O 1
ATOM 657 N N . ARG A 1 84 ? -25.614 0.996 49.475 1.00 79.69 84 ARG A N 1
ATOM 658 C CA . ARG A 1 84 ? -24.335 0.988 48.745 1.00 79.69 84 ARG A CA 1
ATOM 659 C C . ARG A 1 84 ? -24.367 1.909 47.544 1.00 79.69 84 ARG A C 1
ATOM 661 O O . ARG A 1 84 ? -24.225 1.481 46.400 1.00 79.69 84 ARG A O 1
ATOM 668 N N . VAL A 1 85 ? -24.616 3.180 47.790 1.00 79.88 85 VAL A N 1
ATOM 669 C CA . VAL A 1 85 ? -24.707 4.158 46.710 1.00 79.88 85 VAL A CA 1
ATOM 670 C C . VAL A 1 85 ? -23.333 4.364 46.070 1.00 79.88 85 VAL A C 1
ATOM 672 O O . VAL A 1 85 ? -22.317 4.414 46.763 1.00 79.88 85 VAL A O 1
ATOM 675 N N . ARG A 1 86 ? -23.306 4.448 44.738 1.00 78.56 86 ARG A N 1
ATOM 676 C CA . ARG A 1 86 ? -22.071 4.640 43.973 1.00 78.56 86 ARG A CA 1
ATOM 677 C C . ARG A 1 86 ? -21.454 5.999 44.270 1.00 78.56 86 ARG A C 1
ATOM 679 O O . ARG A 1 86 ? -22.160 6.973 44.550 1.00 78.56 86 ARG A O 1
ATOM 686 N N . PHE A 1 87 ? -20.134 6.066 44.169 1.00 75.81 87 PHE A N 1
ATOM 687 C CA . PHE A 1 87 ? -19.411 7.313 44.355 1.00 75.81 87 PHE A CA 1
ATOM 688 C C . PHE A 1 87 ? -19.811 8.350 43.291 1.00 75.81 87 PHE A C 1
ATOM 690 O O . PHE A 1 87 ? -19.940 8.030 42.110 1.00 75.81 87 PHE A O 1
ATOM 697 N N . GLY A 1 88 ? -20.021 9.598 43.719 1.00 76.44 88 GLY A N 1
ATOM 698 C CA . GLY A 1 88 ? -20.440 10.690 42.834 1.00 76.44 88 GLY A CA 1
ATOM 699 C C . GLY A 1 88 ? -21.910 10.648 42.401 1.00 76.44 88 GLY A C 1
ATOM 700 O O . GLY A 1 88 ? -22.266 11.356 41.470 1.00 76.44 88 GLY A O 1
ATOM 701 N N . THR A 1 89 ? -22.755 9.828 43.041 1.00 79.38 89 THR A N 1
ATOM 702 C CA . THR A 1 89 ? -24.216 9.923 42.865 1.00 79.38 89 THR A CA 1
ATOM 703 C C . THR A 1 89 ? -24.725 11.172 43.582 1.00 79.38 89 THR A C 1
ATOM 705 O O . THR A 1 89 ? -24.465 11.328 44.781 1.00 79.38 89 THR A O 1
ATOM 708 N N . ASP A 1 90 ? -25.459 12.032 42.877 1.00 80.88 90 ASP A N 1
ATOM 709 C CA . ASP A 1 90 ? -26.049 13.238 43.456 1.00 80.88 90 ASP A CA 1
ATOM 710 C C . ASP A 1 90 ? -27.043 12.897 44.566 1.00 80.88 90 ASP A C 1
ATOM 712 O O . ASP A 1 90 ? -27.766 11.906 44.487 1.00 80.88 90 ASP A O 1
ATOM 716 N N . SER A 1 91 ? -27.109 13.741 45.602 1.00 77.75 91 SER A N 1
ATOM 717 C CA . SER A 1 91 ? -27.934 13.502 46.799 1.00 77.75 91 SER A CA 1
ATOM 718 C C . SER A 1 91 ? -29.411 13.225 46.473 1.00 77.75 91 SER A C 1
ATOM 720 O O . SER A 1 91 ? -30.039 12.387 47.111 1.00 77.75 91 SER A O 1
ATOM 722 N N . GLN A 1 92 ? -29.943 13.882 45.437 1.00 77.06 92 GLN A N 1
ATOM 723 C CA . GLN A 1 92 ? -31.334 13.734 44.992 1.00 77.06 92 GLN A CA 1
ATOM 724 C C . GLN A 1 92 ? -31.587 12.440 44.201 1.00 77.06 92 GLN A C 1
ATOM 726 O O . GLN A 1 92 ? -32.722 11.981 44.115 1.00 77.06 92 GLN A O 1
ATOM 731 N N . GLU A 1 93 ? -30.539 11.849 43.624 1.00 78.12 93 GLU A N 1
ATOM 732 C CA . GLU A 1 93 ? -30.610 10.620 42.825 1.00 78.12 93 GLU A CA 1
ATOM 733 C C . GLU A 1 93 ? -30.261 9.372 43.641 1.00 78.12 93 GLU A C 1
ATOM 735 O O . GLU A 1 93 ? -30.323 8.246 43.137 1.00 78.12 93 GLU A O 1
ATOM 740 N N . ARG A 1 94 ? -29.886 9.553 44.914 1.00 79.31 94 ARG A N 1
ATOM 741 C CA . ARG A 1 94 ? -29.604 8.441 45.815 1.00 79.31 94 ARG A CA 1
ATOM 742 C C . ARG A 1 94 ? -30.886 7.634 46.022 1.00 79.31 94 ARG A C 1
ATOM 744 O O . ARG A 1 94 ? -31.885 8.186 46.482 1.00 79.31 94 ARG A O 1
ATOM 751 N N . PRO A 1 95 ? -30.878 6.327 45.720 1.00 80.62 95 PRO A N 1
ATOM 752 C CA . PRO A 1 95 ? -32.007 5.482 46.056 1.00 80.62 95 PRO A CA 1
ATOM 753 C C . PRO A 1 95 ? -32.026 5.325 47.574 1.00 80.62 95 PRO A C 1
ATOM 755 O O . PRO A 1 95 ? -31.162 4.648 48.105 1.00 80.62 95 PRO A O 1
ATOM 758 N N . GLU A 1 96 ? -32.970 5.929 48.285 1.00 83.94 96 GLU A N 1
ATOM 759 C CA . GLU A 1 96 ? -33.117 5.741 49.733 1.00 83.94 96 GLU A CA 1
ATOM 760 C C . GLU A 1 96 ? -34.286 4.784 50.021 1.00 83.94 96 GLU A C 1
ATOM 762 O O . GLU A 1 96 ? -35.219 4.645 49.226 1.00 83.94 96 GLU A O 1
ATOM 767 N N . ALA A 1 97 ? -34.231 4.051 51.136 1.00 80.94 97 ALA A N 1
ATOM 768 C CA . ALA A 1 97 ? -35.311 3.124 51.501 1.00 80.94 97 ALA A CA 1
ATOM 769 C C . ALA A 1 97 ? -36.497 3.835 52.167 1.00 80.94 97 ALA A C 1
ATOM 771 O O . ALA A 1 97 ? -37.641 3.401 52.030 1.00 80.94 97 ALA A O 1
ATOM 772 N N . TYR A 1 98 ? -36.213 4.907 52.901 1.00 84.38 98 TYR A N 1
ATOM 773 C CA . TYR A 1 98 ? -37.172 5.665 53.693 1.00 84.38 98 TYR A CA 1
ATOM 774 C C . TYR A 1 98 ? -36.699 7.115 53.827 1.00 84.38 98 TYR A C 1
ATOM 776 O O . TYR A 1 98 ? -35.535 7.434 53.592 1.00 84.38 98 TYR A O 1
ATOM 784 N N . THR A 1 99 ? -37.609 7.997 54.223 1.00 85.88 99 THR A N 1
ATOM 785 C CA . THR A 1 99 ? -37.323 9.399 54.547 1.00 85.88 99 THR A CA 1
ATOM 786 C C . THR A 1 99 ? -37.441 9.604 56.052 1.00 85.88 99 THR A C 1
ATOM 788 O O . THR A 1 99 ? -38.288 8.989 56.695 1.00 85.88 99 THR A O 1
ATOM 791 N N . ILE A 1 100 ? -36.600 10.461 56.635 1.00 84.81 100 ILE A N 1
ATOM 792 C CA . ILE A 1 100 ? -36.745 10.892 58.030 1.00 84.81 100 ILE A CA 1
ATOM 793 C C . ILE A 1 100 ? -37.044 12.388 58.030 1.00 84.81 100 ILE A C 1
ATOM 795 O O . ILE A 1 100 ? -36.309 13.169 57.434 1.00 84.81 100 ILE A O 1
ATOM 799 N N . THR A 1 101 ? -38.117 12.801 58.698 1.00 85.44 101 THR A N 1
ATOM 800 C CA . THR A 1 101 ? -38.457 14.214 58.911 1.00 85.44 101 THR A CA 1
ATOM 801 C C . THR A 1 101 ? -38.682 14.460 60.395 1.00 85.44 101 THR A C 1
ATOM 803 O O . THR A 1 101 ? -39.391 13.702 61.050 1.00 85.44 101 THR A O 1
ATOM 806 N N . ALA A 1 102 ? -38.081 15.516 60.936 1.00 85.25 102 ALA A N 1
ATOM 807 C CA . ALA A 1 102 ? -38.131 15.834 62.357 1.00 85.25 102 ALA A CA 1
ATOM 808 C C . ALA A 1 102 ? -38.712 17.237 62.584 1.00 85.25 102 ALA A C 1
ATOM 810 O O . ALA A 1 102 ? -38.289 18.201 61.949 1.00 85.25 102 ALA A O 1
ATOM 811 N N . THR A 1 103 ? -39.664 17.353 63.506 1.00 84.62 103 THR A N 1
ATOM 812 C CA . THR A 1 103 ? -40.173 18.621 64.053 1.00 84.62 103 THR A CA 1
ATOM 813 C C . THR A 1 103 ? -39.764 18.742 65.523 1.00 84.62 103 THR A C 1
ATOM 815 O O . THR A 1 103 ? -39.168 17.824 66.074 1.00 84.62 103 THR A O 1
ATOM 818 N N . ALA A 1 104 ? -40.099 19.838 66.211 1.00 82.81 104 ALA A N 1
ATOM 819 C CA . ALA A 1 104 ? -39.777 19.982 67.638 1.00 82.81 104 ALA A CA 1
ATOM 820 C C . ALA A 1 104 ? -40.389 18.884 68.530 1.00 82.81 104 ALA A C 1
ATOM 822 O O . ALA A 1 104 ? -39.875 18.605 69.614 1.00 82.81 104 ALA A O 1
ATOM 823 N N . THR A 1 105 ? -41.482 18.259 68.086 1.00 79.81 105 THR A N 1
ATOM 824 C CA . THR A 1 105 ? -42.268 17.313 68.888 1.00 79.81 105 THR A CA 1
ATOM 825 C C . THR A 1 105 ? -42.399 15.930 68.260 1.00 79.81 105 THR A C 1
ATOM 827 O O . THR A 1 105 ? -42.680 14.980 68.987 1.00 79.81 105 THR A O 1
ATOM 830 N N . THR A 1 106 ? -42.177 15.780 66.950 1.00 80.31 106 THR A N 1
ATOM 831 C CA . THR A 1 106 ? -42.397 14.515 66.231 1.00 80.31 106 THR A CA 1
ATOM 832 C C . THR A 1 106 ? -41.228 14.152 65.321 1.00 80.31 106 THR A C 1
ATOM 834 O O . THR A 1 106 ? -40.756 14.981 64.544 1.00 80.31 106 THR A O 1
ATOM 837 N N . LEU A 1 107 ? -40.816 12.885 65.360 1.00 81.06 107 LEU A N 1
ATOM 838 C CA . LEU A 1 107 ? -39.923 12.274 64.379 1.00 81.06 107 LEU A CA 1
ATOM 839 C C . LEU A 1 107 ? -40.746 11.322 63.509 1.00 81.06 107 LEU A C 1
ATOM 841 O O . LEU A 1 107 ? -41.295 10.345 64.013 1.00 81.06 107 LEU A O 1
ATOM 845 N N . THR A 1 108 ? -40.822 11.603 62.215 1.00 82.62 108 THR A N 1
ATOM 846 C CA . THR A 1 108 ? -41.591 10.816 61.252 1.00 82.62 108 THR A CA 1
ATOM 847 C C . THR A 1 108 ? -40.639 10.076 60.324 1.00 82.62 108 THR A C 1
ATOM 849 O O . THR A 1 108 ? -39.775 10.691 59.699 1.00 82.62 108 THR A O 1
ATOM 852 N N . VAL A 1 109 ? -40.819 8.759 60.212 1.00 83.94 109 VAL A N 1
ATOM 853 C CA . VAL A 1 109 ? -40.156 7.923 59.204 1.00 83.94 109 VAL A CA 1
ATOM 854 C C . VAL A 1 109 ? -41.187 7.585 58.133 1.00 83.94 109 VAL A C 1
ATOM 856 O O . VAL A 1 109 ? -42.182 6.924 58.422 1.00 83.94 109 VAL A O 1
ATOM 859 N N . GLY A 1 110 ? -40.985 8.104 56.926 1.00 82.62 110 GLY A N 1
ATOM 860 C CA . GLY A 1 110 ? -41.914 7.983 55.806 1.00 82.62 110 GLY A CA 1
ATOM 861 C C . GLY A 1 110 ? -41.378 7.110 54.677 1.00 82.62 110 GLY A C 1
ATOM 862 O O . GLY A 1 110 ? -40.193 6.776 54.618 1.00 82.62 110 GLY A O 1
ATOM 863 N N . GLU A 1 111 ? -42.256 6.768 53.737 1.00 83.50 111 GLU A N 1
ATOM 864 C CA . GLU A 1 111 ? -41.846 6.150 52.478 1.00 83.50 111 GLU A CA 1
ATOM 865 C C . GLU A 1 111 ? -40.998 7.130 51.649 1.00 83.50 111 GLU A C 1
ATOM 867 O O . GLU A 1 111 ? -41.254 8.336 51.619 1.00 83.50 111 GLU A O 1
ATOM 872 N N . PHE A 1 112 ? -39.968 6.617 50.974 1.00 83.62 112 PHE A N 1
ATOM 873 C CA . PHE A 1 112 ? -39.225 7.384 49.979 1.00 83.62 112 PHE A CA 1
ATOM 874 C C . PHE A 1 112 ? -39.982 7.404 48.646 1.00 83.62 112 PHE A C 1
ATOM 876 O O . PHE A 1 112 ? -40.334 6.355 48.109 1.00 83.62 112 PHE A O 1
ATOM 883 N N . THR A 1 113 ? -40.216 8.600 48.104 1.00 80.19 113 THR A N 1
ATOM 884 C CA . THR A 1 113 ? -41.001 8.818 46.877 1.00 80.19 113 THR A CA 1
ATOM 885 C C . THR A 1 113 ? -40.168 8.803 45.588 1.00 80.19 113 THR A C 1
ATOM 887 O O . THR A 1 113 ? -40.729 8.966 44.506 1.00 80.19 113 THR A O 1
ATOM 890 N N . GLY A 1 114 ? -38.847 8.606 45.674 1.00 77.38 114 GLY A N 1
ATOM 891 C CA . GLY A 1 114 ? -37.951 8.515 44.516 1.00 77.38 114 GLY A CA 1
ATOM 892 C C . GLY A 1 114 ? -37.693 7.083 44.028 1.00 77.38 114 GLY A C 1
ATOM 893 O O . GLY A 1 114 ? -38.295 6.112 44.488 1.00 77.38 114 GLY A O 1
ATOM 894 N N . SER A 1 115 ? -36.758 6.944 43.083 1.00 70.94 115 SER A N 1
ATOM 895 C CA . SER A 1 115 ? -36.353 5.650 42.521 1.00 70.94 115 SER A CA 1
ATOM 896 C C . SER A 1 115 ? -35.796 4.719 43.603 1.00 70.94 115 SER A C 1
ATOM 898 O O . SER A 1 115 ? -34.706 4.945 44.123 1.00 70.94 115 SER A O 1
ATOM 900 N N . LYS A 1 116 ? -36.522 3.638 43.913 1.00 73.81 116 LYS A N 1
ATOM 901 C CA . LYS A 1 116 ? -36.100 2.589 44.856 1.00 73.81 116 LYS A CA 1
ATOM 902 C C . LYS A 1 116 ? -35.859 1.262 44.143 1.00 73.81 116 LYS A C 1
ATOM 904 O O . LYS A 1 116 ? -36.560 0.912 43.199 1.00 73.81 116 LYS A O 1
ATOM 909 N N . SER A 1 117 ? -34.882 0.494 44.626 1.00 74.69 117 SER A N 1
ATOM 910 C CA . SER A 1 117 ? -34.688 -0.895 44.197 1.00 74.69 117 SER A CA 1
ATOM 911 C C . SER A 1 117 ? -35.236 -1.849 45.247 1.00 74.69 117 SER A C 1
ATOM 913 O O . SER A 1 117 ? -34.791 -1.830 46.395 1.00 74.69 117 SER A O 1
ATOM 915 N N . HIS A 1 118 ? -36.157 -2.716 44.833 1.00 76.00 118 HIS A N 1
ATOM 916 C CA . HIS A 1 118 ? -36.692 -3.803 45.660 1.00 76.00 118 HIS A CA 1
ATOM 917 C C . HIS A 1 118 ? -35.842 -5.072 45.615 1.00 76.00 118 HIS A C 1
ATOM 919 O O . HIS A 1 118 ? -36.059 -5.992 46.399 1.00 76.00 118 HIS A O 1
ATOM 925 N N . VAL A 1 119 ? -34.875 -5.123 44.701 1.00 79.00 119 VAL A N 1
ATOM 926 C CA . VAL A 1 119 ? -33.976 -6.260 44.528 1.00 79.00 119 VAL A CA 1
ATOM 927 C C . VAL A 1 119 ? -32.566 -5.884 44.963 1.00 79.00 119 VAL A C 1
ATOM 929 O O . VAL A 1 119 ? -32.085 -4.768 44.728 1.00 79.00 119 VAL A O 1
ATOM 932 N N . ALA A 1 120 ? -31.914 -6.825 45.638 1.00 78.56 120 ALA A N 1
ATOM 933 C CA . ALA A 1 120 ? -30.502 -6.730 45.965 1.00 78.56 120 ALA A CA 1
ATOM 934 C C . ALA A 1 120 ? -29.648 -7.001 44.712 1.00 78.56 120 ALA A C 1
ATOM 936 O O . ALA A 1 120 ? -30.114 -7.609 43.748 1.00 78.56 120 ALA A O 1
ATOM 937 N N . ARG A 1 121 ? -28.398 -6.526 44.700 1.00 77.62 121 ARG A N 1
ATOM 938 C CA . ARG A 1 121 ? -27.514 -6.694 43.532 1.00 77.62 121 ARG A CA 1
ATOM 939 C C . ARG A 1 121 ? -27.108 -8.158 43.363 1.00 77.62 121 ARG A C 1
ATOM 941 O O . ARG A 1 121 ? -26.685 -8.805 44.320 1.00 77.62 121 ARG A O 1
ATOM 948 N N . GLY A 1 122 ? -27.170 -8.662 42.132 1.00 74.94 122 GLY A N 1
ATOM 949 C CA . GLY A 1 122 ? -26.785 -10.038 41.810 1.00 74.94 122 GLY A CA 1
ATOM 950 C C . GLY A 1 122 ? -27.689 -11.071 42.488 1.00 74.94 122 GLY A C 1
ATOM 951 O O . GLY A 1 122 ? -28.907 -10.964 42.432 1.00 74.94 122 GLY A O 1
ATOM 952 N N . ILE A 1 123 ? -27.088 -12.063 43.150 1.00 71.31 123 ILE A N 1
ATOM 953 C CA . ILE A 1 123 ? -27.794 -13.165 43.840 1.00 71.31 123 ILE A CA 1
ATOM 954 C C . ILE A 1 123 ? -28.355 -12.698 45.208 1.00 71.31 123 ILE A C 1
ATOM 956 O O . ILE A 1 123 ? -28.884 -13.477 45.992 1.00 71.31 123 ILE A O 1
ATOM 960 N N . GLY A 1 124 ? -28.224 -11.408 45.533 1.00 73.38 124 GLY A N 1
ATOM 961 C CA . GLY A 1 124 ? -28.715 -10.783 46.762 1.00 73.38 124 GLY A CA 1
ATOM 962 C C . GLY A 1 124 ? -27.898 -11.088 48.017 1.00 73.38 124 GLY A C 1
ATOM 963 O O . GLY A 1 124 ? -27.864 -10.271 48.938 1.00 73.38 124 GLY A O 1
ATOM 964 N N . LEU A 1 125 ? -27.165 -12.201 48.018 1.00 73.75 125 LEU A N 1
ATOM 965 C CA . LEU A 1 125 ? -26.153 -12.521 49.014 1.00 73.75 125 LEU A CA 1
ATOM 966 C C . LEU A 1 125 ? -24.896 -11.680 48.796 1.00 73.75 125 LEU A C 1
ATOM 968 O O . LEU A 1 125 ? -24.438 -11.477 47.671 1.00 73.75 125 LEU A O 1
ATOM 972 N N . GLN A 1 126 ? -24.327 -11.215 49.899 1.00 80.44 126 GLN A N 1
ATOM 973 C CA . GLN A 1 126 ? -23.012 -10.602 49.905 1.00 80.44 126 GLN A CA 1
ATOM 974 C C . GLN A 1 126 ? -21.948 -11.688 49.779 1.00 80.44 126 GLN A C 1
ATOM 976 O O . GLN A 1 126 ? -21.883 -12.605 50.598 1.00 80.44 126 GLN A O 1
ATOM 981 N N . THR A 1 127 ? -21.132 -11.601 48.735 1.00 79.56 127 THR A N 1
ATOM 982 C CA . THR A 1 127 ? -20.107 -12.601 48.434 1.00 79.56 127 THR A CA 1
ATOM 983 C C . THR A 1 127 ? -18.703 -11.997 48.500 1.00 79.56 127 THR A C 1
ATOM 985 O O . THR A 1 127 ? -18.534 -10.821 48.164 1.00 79.56 127 THR A O 1
ATOM 988 N N . PRO A 1 128 ? -17.685 -12.787 48.900 1.00 84.94 128 PRO A N 1
ATOM 989 C CA . PRO A 1 128 ? -16.281 -12.362 48.893 1.00 84.94 128 PRO A CA 1
ATOM 990 C C . PRO A 1 128 ? -15.699 -12.199 47.482 1.00 84.94 128 PRO A C 1
ATOM 992 O O . PRO A 1 128 ? -14.680 -11.537 47.310 1.00 84.94 128 PRO A O 1
ATOM 995 N N . TYR A 1 129 ? -16.332 -12.792 46.464 1.00 83.31 129 TYR A N 1
ATOM 996 C CA . TYR A 1 129 ? -15.930 -12.702 45.057 1.00 83.31 129 TYR A CA 1
ATOM 997 C C . TYR A 1 129 ? -17.145 -12.474 44.143 1.00 83.31 129 TYR A C 1
ATOM 999 O O . TYR A 1 129 ? -18.284 -12.758 44.518 1.00 83.31 129 TYR A O 1
ATOM 1007 N N . SER A 1 130 ? -16.903 -11.986 42.924 1.00 83.38 130 SER A N 1
ATOM 1008 C CA . SER A 1 130 ? -17.901 -11.871 41.854 1.00 83.38 130 SER A CA 1
ATOM 1009 C C . SER A 1 130 ? -17.283 -12.322 40.531 1.00 83.38 130 SER A C 1
ATOM 1011 O O . SER A 1 130 ? -16.186 -11.885 40.194 1.00 83.38 130 SER A O 1
ATOM 1013 N N . PHE A 1 131 ? -17.985 -13.189 39.795 1.00 84.00 131 PHE A N 1
ATOM 1014 C CA . PHE A 1 131 ? -17.575 -13.664 38.464 1.00 84.00 131 PHE A CA 1
ATOM 1015 C C . PHE A 1 131 ? -18.280 -12.928 37.321 1.00 84.00 131 PHE A C 1
ATOM 1017 O O . PHE A 1 131 ? -18.074 -13.246 36.153 1.00 84.00 131 PHE A O 1
ATOM 1024 N N . SER A 1 132 ? -19.146 -11.968 37.642 1.00 87.19 132 SER A N 1
ATOM 1025 C CA . SER A 1 132 ? -19.875 -11.220 36.626 1.00 87.19 132 SER A CA 1
ATOM 1026 C C . SER A 1 132 ? -18.931 -10.307 35.847 1.00 87.19 132 SER A C 1
ATOM 1028 O O . SER A 1 132 ? -18.053 -9.662 36.422 1.00 87.19 132 SER A O 1
ATOM 1030 N N . ASN A 1 133 ? -19.152 -10.204 34.539 1.00 90.94 133 ASN A N 1
ATOM 1031 C CA . ASN A 1 133 ? -18.484 -9.210 33.706 1.00 90.94 133 ASN A CA 1
ATOM 1032 C C . ASN A 1 133 ? -19.128 -7.847 33.968 1.00 90.94 133 ASN A C 1
ATOM 1034 O O . ASN A 1 133 ? -20.275 -7.610 33.592 1.00 90.94 133 ASN A O 1
ATOM 1038 N N . ILE A 1 134 ? -18.390 -6.957 34.625 1.00 89.56 134 ILE A N 1
ATOM 1039 C CA . ILE A 1 134 ? -18.829 -5.612 34.990 1.00 89.56 134 ILE A CA 1
ATOM 1040 C C . ILE A 1 134 ? -17.891 -4.627 34.302 1.00 89.56 134 ILE A C 1
ATOM 1042 O O . ILE A 1 134 ? -16.709 -4.559 34.632 1.00 89.56 134 ILE A O 1
ATOM 1046 N N . LYS A 1 135 ? -18.417 -3.873 33.333 1.00 90.31 135 LYS A N 1
ATOM 1047 C CA . LYS A 1 135 ? -17.645 -2.850 32.619 1.00 90.31 135 LYS A CA 1
ATOM 1048 C C . LYS A 1 135 ? -17.303 -1.702 33.564 1.00 90.31 135 LYS A C 1
ATOM 1050 O O . LYS A 1 135 ? -18.089 -1.395 34.436 1.00 90.31 135 LYS A O 1
ATOM 1055 N N . THR A 1 136 ? -16.177 -1.039 33.411 1.00 90.94 136 THR A N 1
ATOM 1056 C CA . THR A 1 136 ? -15.862 0.184 34.150 1.00 90.94 136 THR A CA 1
ATOM 1057 C C . THR A 1 136 ? -16.474 1.374 33.418 1.00 90.94 136 THR A C 1
ATOM 1059 O O . THR A 1 136 ? -16.329 1.486 32.203 1.00 90.94 136 THR A O 1
ATOM 1062 N N . ASN A 1 137 ? -17.140 2.281 34.137 1.00 85.88 137 ASN A N 1
ATOM 1063 C CA . ASN A 1 137 ? -17.544 3.580 33.597 1.00 85.88 137 ASN A CA 1
ATOM 1064 C C . ASN A 1 137 ? -16.998 4.691 34.486 1.00 85.88 137 ASN A C 1
ATOM 1066 O O . ASN A 1 137 ? -17.473 4.920 35.599 1.00 85.88 137 ASN A O 1
ATOM 1070 N N . THR A 1 138 ? -16.000 5.388 33.960 1.00 81.94 138 THR A N 1
ATOM 1071 C CA . THR A 1 138 ? -15.417 6.586 34.566 1.00 81.94 138 THR A CA 1
ATOM 1072 C C . THR A 1 138 ? -15.751 7.854 33.776 1.00 81.94 138 THR A C 1
ATOM 1074 O O . THR A 1 138 ? -15.305 8.934 34.144 1.00 81.94 138 THR A O 1
ATOM 1077 N N . THR A 1 139 ? -16.509 7.743 32.678 1.00 79.81 139 THR A N 1
ATOM 1078 C CA . THR A 1 139 ? -16.725 8.834 31.713 1.00 79.81 139 THR A CA 1
ATOM 1079 C C . THR A 1 139 ? -17.945 9.684 32.049 1.00 79.81 139 THR A C 1
ATOM 1081 O O . THR A 1 139 ? -17.961 10.878 31.763 1.00 79.81 139 THR A O 1
ATOM 1084 N N . THR A 1 140 ? -18.975 9.094 32.652 1.00 75.44 140 THR A N 1
ATOM 1085 C CA . THR A 1 140 ? -20.194 9.815 33.039 1.00 75.44 140 THR A CA 1
ATOM 1086 C C . THR A 1 140 ? -20.674 9.284 34.381 1.00 75.44 140 THR A C 1
ATOM 1088 O O . THR A 1 140 ? -20.729 8.068 34.572 1.00 75.44 140 THR A O 1
ATOM 1091 N N . GLY A 1 141 ? -20.980 10.187 35.315 1.00 67.31 141 GLY A N 1
ATOM 1092 C CA . GLY A 1 141 ? -21.513 9.818 36.625 1.00 67.31 141 GLY A CA 1
ATOM 1093 C C . GLY A 1 141 ? -22.843 9.053 36.502 1.00 67.31 141 GLY A C 1
ATOM 1094 O O . GLY A 1 141 ? -23.587 9.300 35.550 1.00 67.31 141 GLY A O 1
ATOM 1095 N N . PRO A 1 142 ? -23.156 8.127 37.428 1.00 70.31 142 PRO A N 1
ATOM 1096 C CA . PRO A 1 142 ? -22.349 7.701 38.574 1.00 70.31 142 PRO A CA 1
ATOM 1097 C C . PRO A 1 142 ? -21.169 6.808 38.162 1.00 70.31 142 PRO A C 1
ATOM 1099 O O . PRO A 1 142 ? -21.336 5.824 37.434 1.00 70.31 142 PRO A O 1
ATOM 1102 N N . TYR A 1 143 ? -19.980 7.134 38.675 1.00 79.75 143 TYR A N 1
ATOM 1103 C CA . TYR A 1 143 ? -18.757 6.385 38.397 1.00 79.75 143 TYR A CA 1
ATOM 1104 C C . TYR A 1 143 ? -18.864 4.983 38.993 1.00 79.75 143 TYR A C 1
ATOM 1106 O O . TYR A 1 143 ? -19.283 4.828 40.140 1.00 79.75 143 TYR A O 1
ATOM 1114 N N . PHE A 1 144 ? -18.489 3.962 38.226 1.00 83.31 144 PHE A N 1
ATOM 1115 C CA . PHE A 1 144 ? -18.421 2.601 38.747 1.00 83.31 144 PHE A CA 1
ATOM 1116 C C . PHE A 1 144 ? -17.186 1.871 38.239 1.00 83.31 144 PHE A C 1
ATOM 1118 O O . PHE A 1 144 ? -16.865 1.901 37.047 1.00 83.31 144 PHE A O 1
ATOM 1125 N N . VAL A 1 145 ? -16.491 1.221 39.174 1.00 86.62 145 VAL A N 1
ATOM 1126 C CA . VAL A 1 145 ? -15.275 0.457 38.899 1.00 86.62 145 VAL A CA 1
ATOM 1127 C C . VAL A 1 145 ? -15.655 -1.000 38.674 1.00 86.62 145 VAL A C 1
ATOM 1129 O O . VAL A 1 145 ? -16.098 -1.705 39.583 1.00 86.62 145 VAL A O 1
ATOM 1132 N N . GLY A 1 146 ? -15.503 -1.434 37.430 1.00 89.12 146 GLY A N 1
ATOM 1133 C CA . GLY A 1 146 ? -15.724 -2.799 36.987 1.00 89.12 146 GLY A CA 1
ATOM 1134 C C . GLY A 1 146 ? -14.434 -3.619 36.948 1.00 89.12 146 GLY A C 1
ATOM 1135 O O . GLY A 1 146 ? -13.365 -3.157 37.346 1.00 89.12 146 GLY A O 1
ATOM 1136 N N . ASN A 1 147 ? -14.537 -4.861 36.473 1.00 90.25 147 ASN A N 1
ATOM 1137 C CA . ASN A 1 147 ? -13.387 -5.745 36.260 1.00 90.25 147 ASN A CA 1
ATOM 1138 C C . ASN A 1 147 ? -12.784 -5.635 34.849 1.00 90.25 147 ASN A C 1
ATOM 1140 O O . ASN A 1 147 ? -11.710 -6.184 34.617 1.00 90.25 147 ASN A O 1
ATOM 1144 N N . TYR A 1 148 ? -13.427 -4.919 33.921 1.00 93.25 148 TYR A N 1
ATOM 1145 C CA . TYR A 1 148 ? -12.875 -4.636 32.593 1.00 93.25 148 TYR A CA 1
ATOM 1146 C C . TYR A 1 148 ? -13.285 -3.245 32.094 1.00 93.25 148 TYR A C 1
ATOM 1148 O O . TYR A 1 148 ? -14.362 -2.763 32.408 1.00 93.25 148 TYR A O 1
ATOM 1156 N N . ASP A 1 149 ? -12.445 -2.594 31.296 1.00 91.00 149 ASP A N 1
ATOM 1157 C CA . ASP A 1 149 ? -12.733 -1.320 30.616 1.00 91.00 149 ASP A CA 1
ATOM 1158 C C . ASP A 1 149 ? -13.029 -1.551 29.126 1.00 91.00 149 ASP A C 1
ATOM 1160 O O . ASP A 1 149 ? -14.006 -1.038 28.579 1.00 91.00 149 ASP A O 1
ATOM 1164 N N . LYS A 1 150 ? -12.220 -2.380 28.460 1.00 90.88 150 LYS A N 1
ATOM 1165 C CA . LYS A 1 150 ? -12.337 -2.628 27.018 1.00 90.88 150 LYS A CA 1
ATOM 1166 C C . LYS A 1 150 ? -12.960 -3.982 26.742 1.00 90.88 150 LYS A C 1
ATOM 1168 O O . LYS A 1 150 ? -12.580 -4.968 27.365 1.00 90.88 150 LYS A O 1
ATOM 1173 N N . ASP A 1 151 ? -13.857 -4.052 25.759 1.00 90.38 151 ASP A N 1
ATOM 1174 C CA . ASP A 1 151 ? -14.573 -5.298 25.447 1.00 90.38 151 ASP A CA 1
ATOM 1175 C C . ASP A 1 151 ? -13.608 -6.449 25.087 1.00 90.38 151 ASP A C 1
ATOM 1177 O O . ASP A 1 151 ? -13.874 -7.602 25.429 1.00 90.38 151 ASP A O 1
ATOM 1181 N N . TYR A 1 152 ? -12.445 -6.134 24.489 1.00 91.31 152 TYR A N 1
ATOM 1182 C CA . TYR A 1 152 ? -11.404 -7.121 24.173 1.00 91.31 152 TYR A CA 1
ATOM 1183 C C . TYR A 1 152 ? -10.789 -7.822 25.392 1.00 91.31 152 TYR A C 1
ATOM 1185 O O . TYR A 1 152 ? -10.135 -8.849 25.234 1.00 91.31 152 TYR A O 1
ATOM 1193 N N . GLN A 1 153 ? -10.953 -7.273 26.600 1.00 92.69 153 GLN A N 1
ATOM 1194 C CA . GLN A 1 153 ? -10.464 -7.893 27.835 1.00 92.69 153 GLN A CA 1
ATOM 1195 C C . GLN A 1 153 ? -11.330 -9.084 28.259 1.00 92.69 153 GLN A C 1
ATOM 1197 O O . GLN A 1 153 ? -10.863 -9.935 29.009 1.00 92.69 153 GLN A O 1
ATOM 1202 N N . VAL A 1 154 ? -12.577 -9.145 27.780 1.00 92.06 154 VAL A N 1
ATOM 1203 C CA . VAL A 1 154 ? -13.515 -10.236 28.073 1.00 92.06 154 VAL A CA 1
ATOM 1204 C C . VAL A 1 154 ? -13.596 -11.204 26.899 1.00 92.06 154 VAL A C 1
ATOM 1206 O O . VAL A 1 154 ? -13.512 -12.414 27.083 1.00 92.06 154 VAL A O 1
ATOM 1209 N N . VAL A 1 155 ? -13.756 -10.678 25.685 1.00 90.38 155 VAL A N 1
ATOM 1210 C CA . VAL A 1 155 ? -13.841 -11.477 24.461 1.00 90.38 155 VAL A CA 1
ATOM 1211 C C . VAL A 1 155 ? -12.955 -10.830 23.423 1.00 90.38 155 VAL A C 1
ATOM 1213 O O . VAL A 1 155 ? -13.137 -9.662 23.119 1.00 90.38 155 VAL A O 1
ATOM 1216 N N . LEU A 1 156 ? -12.038 -11.590 22.838 1.00 91.75 156 LEU A N 1
ATOM 1217 C CA . LEU A 1 156 ? -11.234 -11.150 21.707 1.00 91.75 156 LEU A CA 1
ATOM 1218 C C . LEU A 1 156 ? -11.372 -12.164 20.581 1.00 91.75 156 LEU A C 1
ATOM 1220 O O . LEU A 1 156 ? -11.260 -13.368 20.794 1.00 91.75 156 LEU A O 1
ATOM 1224 N N . THR A 1 157 ? -11.595 -11.665 19.374 1.00 90.88 157 THR A N 1
ATOM 1225 C CA . THR A 1 157 ? -11.664 -12.480 18.164 1.00 90.88 157 THR A CA 1
ATOM 1226 C C . THR A 1 157 ? -10.749 -11.897 17.098 1.00 90.88 157 THR A C 1
ATOM 1228 O O . THR A 1 157 ? -10.551 -10.681 17.020 1.00 90.88 157 THR A O 1
ATOM 1231 N N . ALA A 1 158 ? -10.169 -12.779 16.290 1.00 90.25 158 ALA A N 1
ATOM 1232 C CA . ALA A 1 158 ? -9.346 -12.412 15.152 1.00 90.25 158 ALA A CA 1
ATOM 1233 C C . ALA A 1 158 ? -10.112 -12.737 13.874 1.00 90.25 158 ALA A C 1
ATOM 1235 O O . ALA A 1 158 ? -10.578 -13.862 13.697 1.00 90.25 158 ALA A O 1
ATOM 1236 N N . GLY A 1 159 ? -10.208 -11.764 12.981 1.00 90.25 159 GLY A N 1
ATOM 1237 C CA . GLY A 1 159 ? -10.847 -11.956 11.693 1.00 90.25 159 GLY A CA 1
ATOM 1238 C C . GLY A 1 159 ? -12.330 -11.591 11.689 1.00 90.25 159 GLY A C 1
ATOM 1239 O O . GLY A 1 159 ? -13.153 -12.226 12.353 1.00 90.25 159 GLY A O 1
ATOM 1240 N N . ARG A 1 160 ? -12.698 -10.625 10.850 1.00 89.75 160 ARG A N 1
ATOM 1241 C CA . ARG A 1 160 ? -14.092 -10.374 10.455 1.00 89.75 160 ARG A CA 1
ATOM 1242 C C . ARG A 1 160 ? -14.656 -11.511 9.616 1.00 89.75 160 ARG A C 1
ATOM 1244 O O . ARG A 1 160 ? -15.862 -11.699 9.608 1.00 89.75 160 ARG A O 1
ATOM 1251 N N . SER A 1 161 ? -13.803 -12.267 8.931 1.00 89.06 161 SER A N 1
ATOM 1252 C CA . SER A 1 161 ? -14.195 -13.488 8.220 1.00 89.06 161 SER A CA 1
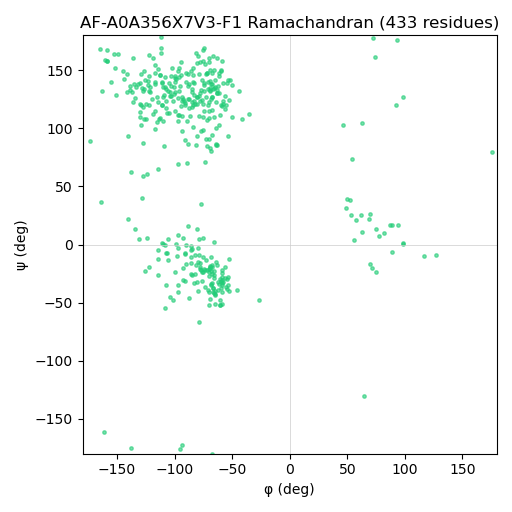ATOM 1253 C C . SER A 1 161 ? -14.821 -14.544 9.139 1.00 89.06 161 SER A C 1
ATOM 1255 O O . SER A 1 161 ? -15.733 -15.248 8.718 1.00 89.06 161 SER A O 1
ATOM 1257 N N . SER A 1 162 ? -14.380 -14.615 10.400 1.00 88.31 162 SER A N 1
ATOM 1258 C CA . SER A 1 162 ? -14.959 -15.500 11.418 1.00 88.31 162 SER A CA 1
ATOM 1259 C C . SER A 1 162 ? -16.128 -14.844 12.158 1.00 88.31 162 SER A C 1
ATOM 1261 O O . SER A 1 162 ? -17.188 -15.447 12.312 1.00 88.31 162 SER A O 1
ATOM 1263 N N . ASN A 1 163 ? -15.966 -13.587 12.590 1.00 86.56 163 ASN A N 1
ATOM 1264 C CA . ASN A 1 163 ? -17.000 -12.857 13.323 1.00 86.56 163 ASN A CA 1
ATOM 1265 C C . ASN A 1 163 ? -17.281 -11.494 12.674 1.00 86.56 163 ASN A C 1
ATOM 1267 O O . ASN A 1 163 ? -16.685 -10.467 13.018 1.00 86.56 163 ASN A O 1
ATOM 1271 N N . ASN A 1 164 ? -18.193 -11.494 11.698 1.00 88.00 164 ASN A N 1
ATOM 1272 C CA . ASN A 1 164 ? -18.549 -10.296 10.945 1.00 88.00 164 ASN A CA 1
ATOM 1273 C C . ASN A 1 164 ? -19.674 -9.507 11.624 1.00 88.00 164 ASN A C 1
ATOM 1275 O O . ASN A 1 164 ? -20.846 -9.634 11.272 1.00 88.00 164 ASN A O 1
ATOM 1279 N N . ARG A 1 165 ? -19.305 -8.629 12.560 1.00 87.94 165 ARG A N 1
ATOM 1280 C CA . ARG A 1 165 ? -20.262 -7.763 13.265 1.00 87.94 165 ARG A CA 1
ATOM 1281 C C . ARG A 1 165 ? -21.092 -6.864 12.337 1.00 87.94 165 ARG A C 1
ATOM 1283 O O . ARG A 1 165 ? -22.246 -6.573 12.626 1.00 87.94 165 ARG A O 1
ATOM 1290 N N . TYR A 1 166 ? -20.521 -6.424 11.215 1.00 86.94 166 TYR A N 1
ATOM 1291 C CA . TYR A 1 166 ? -21.266 -5.599 10.264 1.00 86.94 166 TYR A CA 1
ATOM 1292 C C . TYR A 1 166 ? -22.428 -6.389 9.657 1.00 86.94 166 TYR A C 1
ATOM 1294 O O . TYR A 1 166 ? -23.539 -5.873 9.582 1.00 86.94 166 TYR A O 1
ATOM 1302 N N . LEU A 1 167 ? -22.193 -7.648 9.278 1.00 86.88 167 LEU A N 1
ATOM 1303 C CA . LEU A 1 167 ? -23.232 -8.518 8.730 1.00 86.88 167 LEU A CA 1
ATOM 1304 C C . LEU A 1 167 ? -24.304 -8.857 9.774 1.00 86.88 167 LEU A C 1
ATOM 1306 O O . LEU A 1 167 ? -25.480 -8.905 9.430 1.00 86.88 167 LEU A O 1
ATOM 1310 N N . THR A 1 168 ? -23.928 -9.056 11.042 1.00 85.38 168 THR A N 1
ATOM 1311 C CA . THR A 1 168 ? -24.908 -9.348 12.101 1.00 85.38 168 THR A CA 1
ATOM 1312 C C . THR A 1 168 ? -25.807 -8.153 12.424 1.00 85.38 168 THR A C 1
ATOM 1314 O O . THR A 1 168 ? -2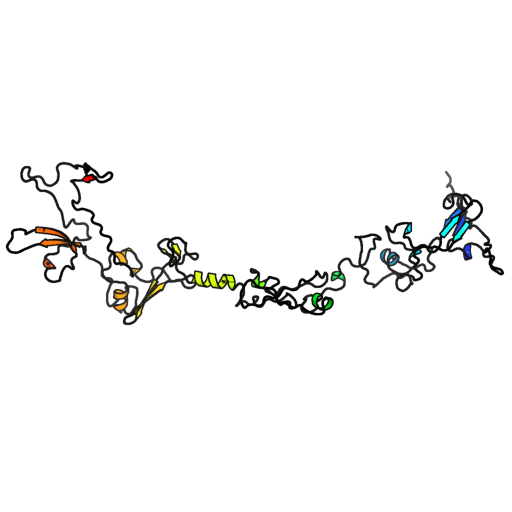6.982 -8.354 12.712 1.00 85.38 168 THR A O 1
ATOM 1317 N N . GLU A 1 169 ? -25.295 -6.920 12.351 1.00 86.19 169 GLU A N 1
ATOM 1318 C CA . GLU A 1 169 ? -26.082 -5.701 12.597 1.00 86.19 169 GLU A CA 1
ATOM 1319 C C . GLU A 1 169 ? -26.933 -5.287 11.384 1.00 86.19 169 GLU A C 1
ATOM 1321 O O . GLU A 1 169 ? -28.075 -4.863 11.545 1.00 86.19 169 GLU A O 1
ATOM 1326 N N . SER A 1 170 ? -26.393 -5.406 10.167 1.00 84.00 170 SER A N 1
ATOM 1327 C CA . SER A 1 170 ? -27.069 -4.976 8.930 1.00 84.00 170 SER A CA 1
ATOM 1328 C C . SER A 1 170 ? -27.930 -6.062 8.274 1.00 84.00 170 SER A C 1
ATOM 1330 O O . SER A 1 170 ? -28.744 -5.760 7.402 1.00 84.00 170 SER A O 1
ATOM 1332 N N . GLY A 1 171 ? -27.740 -7.332 8.644 1.00 83.94 171 GLY A N 1
ATOM 1333 C CA . GLY A 1 171 ? -28.419 -8.501 8.074 1.00 83.94 171 GLY A CA 1
ATOM 1334 C C . GLY A 1 171 ? -27.994 -8.866 6.646 1.00 83.94 171 GLY A C 1
ATOM 1335 O O . GLY A 1 171 ? -28.195 -10.001 6.219 1.00 83.94 171 GLY A O 1
ATOM 1336 N N . SER A 1 172 ? -27.399 -7.938 5.893 1.00 82.50 172 SER A N 1
ATOM 1337 C CA . SER A 1 172 ? -26.930 -8.164 4.526 1.00 82.50 172 SER A CA 1
ATOM 1338 C C . SER A 1 172 ? -25.874 -7.143 4.116 1.00 82.50 172 SER A C 1
ATOM 1340 O O . SER A 1 172 ? -25.807 -6.032 4.640 1.00 82.50 172 SER A O 1
ATOM 1342 N N . ILE A 1 173 ? -25.065 -7.499 3.121 1.00 79.56 173 ILE A N 1
ATOM 1343 C CA . ILE A 1 173 ? -24.117 -6.569 2.512 1.00 79.56 173 ILE A CA 1
ATOM 1344 C C . ILE A 1 173 ? -24.833 -5.868 1.364 1.00 79.56 173 ILE A C 1
ATOM 1346 O O . ILE A 1 173 ? -25.067 -6.457 0.313 1.00 79.56 173 ILE A O 1
ATOM 1350 N N . LEU A 1 174 ? -25.174 -4.597 1.565 1.00 71.06 174 LEU A N 1
ATOM 1351 C CA . LEU A 1 174 ? -25.869 -3.765 0.580 1.00 71.06 174 LEU A CA 1
ATOM 1352 C C . LEU A 1 174 ? -25.045 -3.611 -0.695 1.00 71.06 174 LEU A C 1
ATOM 1354 O O . LEU A 1 174 ? -24.111 -2.825 -0.692 1.00 71.06 174 LEU A O 1
ATOM 1358 N N . VAL A 1 175 ? -25.363 -4.310 -1.783 1.00 72.75 175 VAL A N 1
ATOM 1359 C CA . VAL A 1 175 ? -24.698 -4.152 -3.091 1.00 72.75 175 VAL A CA 1
ATOM 1360 C C . VAL A 1 175 ? -25.424 -3.080 -3.906 1.00 72.75 175 VAL A C 1
ATOM 1362 O O . VAL A 1 175 ? -26.134 -3.373 -4.863 1.00 72.75 175 VAL A O 1
ATOM 1365 N N . THR A 1 176 ? -25.296 -1.819 -3.494 1.00 73.94 176 THR A N 1
ATOM 1366 C CA . THR A 1 176 ? -25.904 -0.708 -4.236 1.00 73.94 176 THR A CA 1
ATOM 1367 C C . THR A 1 176 ? -24.975 -0.287 -5.375 1.00 73.94 176 THR A C 1
ATOM 1369 O O . THR A 1 176 ? -23.831 0.098 -5.091 1.00 73.94 176 THR A O 1
ATOM 1372 N N . PRO A 1 177 ? -25.424 -0.354 -6.6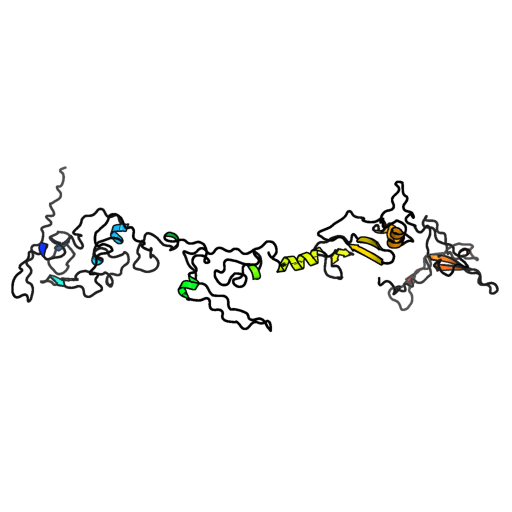42 1.00 75.25 177 PRO A N 1
ATOM 1373 C CA . PRO A 1 177 ? -24.654 0.175 -7.753 1.00 75.25 177 PRO A CA 1
ATOM 1374 C C . PRO A 1 177 ? -24.493 1.692 -7.585 1.00 75.25 177 PRO A C 1
ATOM 1376 O O . PRO A 1 177 ? -25.456 2.410 -7.316 1.00 75.25 177 PRO A O 1
ATOM 1379 N N . ALA A 1 178 ? -23.262 2.166 -7.702 1.00 70.12 178 ALA A N 1
ATOM 1380 C CA . ALA A 1 178 ? -22.899 3.570 -7.723 1.00 70.12 178 ALA A CA 1
ATOM 1381 C C . ALA A 1 178 ? -22.734 4.028 -9.178 1.00 70.12 178 ALA A C 1
ATOM 1383 O O . ALA A 1 178 ? -22.355 3.246 -10.051 1.00 70.12 178 ALA A O 1
ATOM 1384 N N . VAL A 1 179 ? -23.028 5.304 -9.442 1.00 70.50 179 VAL A N 1
ATOM 1385 C CA . VAL A 1 179 ? -22.805 5.897 -10.765 1.00 70.50 179 VAL A CA 1
ATOM 1386 C C . VAL A 1 179 ? -21.300 6.055 -10.955 1.00 70.50 179 VAL A C 1
ATOM 1388 O O . VAL A 1 179 ? -20.677 6.886 -10.296 1.00 70.50 179 VAL A O 1
ATOM 1391 N N . GLY A 1 180 ? -20.722 5.217 -11.811 1.00 68.38 180 GLY A N 1
ATOM 1392 C CA . GLY A 1 180 ? -19.308 5.274 -12.153 1.00 68.38 180 GLY A CA 1
ATOM 1393 C C . GLY A 1 180 ? -18.988 6.392 -13.141 1.00 68.38 180 GLY A C 1
ATOM 1394 O O . GLY A 1 180 ? -19.844 6.839 -13.905 1.00 68.38 180 GLY A O 1
ATOM 1395 N N . PHE A 1 181 ? -17.728 6.828 -13.152 1.00 72.38 181 PHE A N 1
ATOM 1396 C CA . PHE A 1 181 ? -17.205 7.779 -14.146 1.00 72.38 181 PHE A CA 1
ATOM 1397 C C . PHE A 1 181 ? -16.791 7.098 -15.460 1.00 72.38 181 PHE A C 1
ATOM 1399 O O . PHE A 1 181 ? -16.482 7.776 -16.438 1.00 72.38 181 PHE A O 1
ATOM 1406 N N . VAL A 1 182 ? -16.776 5.762 -15.487 1.00 76.62 182 VAL A N 1
ATOM 1407 C CA . VAL A 1 182 ? -16.384 4.948 -16.641 1.00 76.62 182 VAL A CA 1
ATOM 1408 C C . VAL A 1 182 ? -17.629 4.298 -17.243 1.00 76.62 182 VAL A C 1
ATOM 1410 O O . VAL A 1 182 ? -18.384 3.604 -16.561 1.00 76.62 182 VAL A O 1
ATOM 1413 N N . ALA A 1 183 ? -17.860 4.547 -18.533 1.00 78.69 183 ALA A N 1
ATOM 1414 C CA . ALA A 1 183 ? -19.019 4.028 -19.249 1.00 78.69 183 ALA A CA 1
ATOM 1415 C C . ALA A 1 183 ? -18.948 2.496 -19.385 1.00 78.69 183 ALA A C 1
ATOM 1417 O O . ALA A 1 183 ? -17.923 1.949 -19.784 1.00 78.69 183 ALA A O 1
ATOM 1418 N N . GLY A 1 184 ? -20.055 1.805 -19.093 1.00 77.38 184 GLY A N 1
ATOM 1419 C CA . GLY A 1 184 ? -20.170 0.347 -19.242 1.00 77.38 184 GLY A CA 1
ATOM 1420 C C . GLY A 1 184 ? -19.745 -0.476 -18.020 1.00 77.38 184 GLY A C 1
ATOM 1421 O O . GLY A 1 184 ? -19.978 -1.682 -18.003 1.00 77.38 184 GLY A O 1
ATOM 1422 N N . THR A 1 185 ? -19.190 0.152 -16.982 1.00 76.94 185 THR A N 1
ATOM 1423 C CA . THR A 1 185 ? -18.874 -0.492 -15.698 1.00 76.94 185 THR A CA 1
ATOM 1424 C C . THR A 1 185 ? -19.891 -0.124 -14.625 1.00 76.94 185 THR A C 1
ATOM 1426 O O . THR A 1 185 ? -20.293 1.032 -14.500 1.00 76.94 185 THR A O 1
ATOM 1429 N N . ILE A 1 186 ? -20.309 -1.122 -13.846 1.00 76.44 186 ILE A N 1
ATOM 1430 C CA . ILE A 1 186 ? -21.141 -0.929 -12.657 1.00 76.44 186 ILE A CA 1
ATOM 1431 C C . ILE A 1 186 ? -20.202 -0.885 -11.455 1.00 76.44 186 ILE A C 1
ATOM 1433 O O . ILE A 1 186 ? -19.609 -1.902 -11.097 1.00 76.44 186 ILE A O 1
ATOM 1437 N N . ASP A 1 187 ? -20.087 0.284 -10.834 1.00 78.94 187 ASP A N 1
ATOM 1438 C CA . ASP A 1 187 ? -19.353 0.432 -9.584 1.00 78.94 187 ASP A CA 1
ATOM 1439 C C . ASP A 1 187 ? -20.259 0.070 -8.408 1.00 78.94 187 ASP A C 1
ATOM 1441 O O . ASP A 1 187 ? -21.475 0.233 -8.473 1.00 78.94 187 ASP A O 1
ATOM 1445 N N . TYR A 1 188 ? -19.686 -0.400 -7.303 1.00 79.44 188 TYR A N 1
ATOM 1446 C CA . TYR A 1 188 ? -20.444 -0.710 -6.091 1.00 79.44 188 TYR A CA 1
ATOM 1447 C C . TYR A 1 188 ? -19.924 0.108 -4.918 1.00 79.44 188 TYR A C 1
ATOM 1449 O O . TYR A 1 188 ? -18.726 0.107 -4.629 1.00 79.44 188 TYR A O 1
ATOM 1457 N N . ALA A 1 189 ? -20.828 0.752 -4.179 1.00 79.44 189 ALA A N 1
ATOM 1458 C CA . ALA A 1 189 ? -20.453 1.496 -2.979 1.00 79.44 189 ALA A CA 1
ATOM 1459 C C . ALA A 1 189 ? -19.826 0.552 -1.943 1.00 79.44 189 ALA A C 1
ATOM 1461 O O . ALA A 1 189 ? -20.398 -0.500 -1.652 1.00 79.44 189 ALA A O 1
ATOM 1462 N N . ALA A 1 190 ? -18.663 0.882 -1.380 1.00 80.56 190 ALA A N 1
ATOM 1463 C CA . ALA A 1 190 ? -18.053 0.053 -0.341 1.00 80.56 190 ALA A CA 1
ATOM 1464 C C . ALA A 1 190 ? -18.845 0.139 0.980 1.00 80.56 190 ALA A C 1
ATOM 1466 O O . ALA A 1 190 ? -19.263 1.232 1.366 1.00 80.56 190 ALA A O 1
ATOM 1467 N N . PRO A 1 191 ? -19.034 -0.979 1.705 1.00 82.19 191 PRO A N 1
ATOM 1468 C CA . PRO A 1 191 ? -19.745 -0.962 2.977 1.00 82.19 191 PRO A CA 1
ATOM 1469 C C . PRO A 1 191 ? -18.954 -0.190 4.044 1.00 82.19 191 PRO A C 1
ATOM 1471 O O . PRO A 1 191 ? -17.785 -0.486 4.318 1.00 82.19 191 PRO A O 1
ATOM 1474 N N . VAL A 1 192 ? -19.616 0.786 4.671 1.00 84.38 192 VAL A N 1
ATOM 1475 C CA . VAL A 1 192 ? -19.083 1.551 5.806 1.00 84.38 192 VAL A CA 1
ATOM 1476 C C . VAL A 1 192 ? -19.230 0.705 7.066 1.00 84.38 192 VAL A C 1
ATOM 1478 O O . VAL A 1 192 ? -20.337 0.458 7.536 1.00 84.38 192 VAL A O 1
ATOM 1481 N N . ARG A 1 193 ? -18.102 0.236 7.604 1.00 82.50 193 ARG A N 1
ATOM 1482 C CA . ARG A 1 193 ? -18.071 -0.655 8.770 1.00 82.50 193 ARG A CA 1
ATOM 1483 C C . ARG A 1 193 ? -17.742 0.138 10.033 1.00 82.50 193 ARG A C 1
ATOM 1485 O O . ARG A 1 193 ? -16.751 0.866 10.058 1.00 82.50 193 ARG A O 1
ATOM 1492 N N . GLY A 1 194 ? -18.550 -0.033 11.078 1.00 83.69 194 GLY A N 1
ATOM 1493 C CA . GLY A 1 194 ? -18.291 0.546 12.396 1.00 83.69 194 GLY A CA 1
ATOM 1494 C C . GLY A 1 194 ? -17.050 -0.047 13.075 1.00 83.69 194 GLY A C 1
ATOM 1495 O O . GLY A 1 194 ? -16.563 -1.122 12.714 1.00 83.69 194 GLY A O 1
ATOM 1496 N N . ARG A 1 195 ? -16.529 0.658 14.084 1.00 84.69 195 ARG A N 1
ATOM 1497 C CA . ARG A 1 195 ? -15.433 0.164 14.930 1.00 84.69 195 ARG A CA 1
ATOM 1498 C C . ARG A 1 195 ? -15.973 -0.868 15.922 1.00 84.69 195 ARG A C 1
ATOM 1500 O O . ARG A 1 195 ? -16.841 -0.560 16.729 1.00 84.69 195 ARG A O 1
ATOM 1507 N N . SER A 1 196 ? -15.396 -2.063 15.908 1.00 87.00 196 SER A N 1
ATOM 1508 C CA . SER A 1 196 ? -15.581 -3.091 16.935 1.00 87.00 196 SER A CA 1
ATOM 1509 C C . SER A 1 196 ? -14.351 -3.147 17.837 1.00 87.00 196 SER A C 1
ATOM 1511 O O . SER A 1 196 ? -13.239 -3.290 17.335 1.00 87.00 196 SER A O 1
ATOM 1513 N N . GLU A 1 197 ? -14.524 -3.065 19.156 1.00 89.25 197 GLU A N 1
ATOM 1514 C CA . GLU A 1 197 ? -13.382 -3.083 20.087 1.00 89.25 197 GLU A CA 1
ATOM 1515 C C . GLU A 1 197 ? -12.778 -4.479 20.291 1.00 89.25 197 GLU A C 1
ATOM 1517 O O . GLU A 1 197 ? -11.608 -4.580 20.638 1.00 89.25 197 GLU A O 1
ATOM 1522 N N . HIS A 1 198 ? -13.552 -5.541 20.053 1.00 91.19 198 HIS A N 1
ATOM 1523 C CA . HIS A 1 198 ? -13.182 -6.935 20.334 1.00 91.19 198 HIS A CA 1
ATOM 1524 C C . HIS A 1 198 ? -12.887 -7.794 19.091 1.00 91.19 198 HIS A C 1
ATOM 1526 O O . HIS A 1 198 ? -12.590 -8.982 19.222 1.00 91.19 198 HIS A O 1
ATOM 1532 N N . VAL A 1 199 ? -12.989 -7.231 17.883 1.00 91.44 199 VAL A N 1
ATOM 1533 C CA . VAL A 1 199 ? -12.654 -7.936 16.632 1.00 91.44 199 VAL A CA 1
ATOM 1534 C C . VAL A 1 199 ? -11.434 -7.266 16.015 1.00 91.44 199 VAL A C 1
ATOM 1536 O O . VAL A 1 199 ? -11.530 -6.152 15.491 1.00 91.44 199 VAL A O 1
ATOM 1539 N N . ILE A 1 200 ? -10.287 -7.940 16.066 1.00 89.81 200 ILE A N 1
ATOM 1540 C CA . ILE A 1 200 ? -9.078 -7.501 15.365 1.00 89.81 200 ILE A CA 1
ATOM 1541 C C . ILE A 1 200 ? -9.212 -7.923 13.905 1.00 89.81 200 ILE A C 1
ATOM 1543 O O . ILE A 1 200 ? -9.373 -9.101 13.597 1.00 89.81 200 ILE A O 1
ATOM 1547 N N . THR A 1 201 ? -9.173 -6.943 13.004 1.00 89.25 201 THR A N 1
ATOM 1548 C CA . THR A 1 201 ? -9.261 -7.182 11.558 1.00 89.25 201 THR A CA 1
ATOM 1549 C C . THR A 1 201 ? -7.877 -7.497 11.015 1.00 89.25 201 THR A C 1
ATOM 1551 O O . THR A 1 201 ? -6.971 -6.672 11.141 1.00 89.25 201 THR A O 1
ATOM 1554 N N . ASN A 1 202 ? -7.722 -8.658 10.386 1.00 89.88 202 ASN A N 1
ATOM 1555 C CA . ASN A 1 202 ? -6.466 -9.036 9.746 1.00 89.88 202 ASN A CA 1
ATOM 1556 C C . ASN A 1 202 ? -6.474 -8.558 8.294 1.00 89.88 202 ASN A C 1
ATOM 1558 O O . ASN A 1 202 ? -7.494 -8.645 7.621 1.00 89.88 202 ASN A O 1
ATOM 1562 N N . GLN A 1 203 ? -5.350 -8.043 7.801 1.00 89.69 203 GLN A N 1
ATOM 1563 C CA . GLN A 1 203 ? -5.252 -7.558 6.423 1.00 89.69 203 GLN A CA 1
ATOM 1564 C C . GLN A 1 203 ? -4.258 -8.406 5.634 1.00 89.69 203 GLN A C 1
ATOM 1566 O O . GLN A 1 203 ? -3.046 -8.273 5.774 1.00 89.69 203 GLN A O 1
ATOM 1571 N N . PHE A 1 204 ? -4.792 -9.258 4.765 1.00 90.38 204 PHE A N 1
ATOM 1572 C CA . PHE A 1 204 ? -4.058 -10.076 3.807 1.00 90.38 204 PHE A CA 1
ATOM 1573 C C . PHE A 1 204 ? -4.058 -9.381 2.446 1.00 90.38 204 PHE A C 1
ATOM 1575 O O . PHE A 1 204 ? -4.708 -9.809 1.491 1.00 90.38 204 PHE A O 1
ATOM 1582 N N . SER A 1 205 ? -3.338 -8.264 2.374 1.00 90.12 205 SER A N 1
ATOM 1583 C CA . SER A 1 205 ? -3.179 -7.475 1.153 1.00 90.12 205 SER A CA 1
ATOM 1584 C C . SER A 1 205 ? -1.756 -6.944 1.040 1.00 90.12 205 SER A C 1
ATOM 1586 O O . SER A 1 205 ? -1.101 -6.657 2.044 1.00 90.12 205 SER A O 1
ATOM 1588 N N . SER A 1 206 ? -1.256 -6.825 -0.190 1.00 87.88 206 SER A N 1
ATOM 1589 C CA . SER A 1 206 ? 0.089 -6.303 -0.417 1.00 87.88 206 SER A CA 1
ATOM 1590 C C . SER A 1 206 ? 0.128 -4.788 -0.213 1.00 87.88 206 SER A C 1
ATOM 1592 O O . SER A 1 206 ? -0.790 -4.103 -0.656 1.00 87.88 206 SER A O 1
ATOM 1594 N N . PRO A 1 207 ? 1.149 -4.236 0.459 1.00 85.94 207 PRO A N 1
ATOM 1595 C CA . PRO A 1 207 ? 1.249 -2.799 0.679 1.00 85.94 207 PRO A CA 1
ATOM 1596 C C . PRO A 1 207 ? 1.619 -2.064 -0.616 1.00 85.94 207 PRO A C 1
ATOM 1598 O O . PRO A 1 207 ? 2.417 -2.572 -1.406 1.00 85.94 207 PRO A O 1
ATOM 1601 N N . GLY A 1 208 ? 1.105 -0.841 -0.781 1.00 79.94 208 GLY A N 1
ATOM 1602 C CA . GLY A 1 208 ? 1.593 0.093 -1.804 1.00 79.94 208 GLY A CA 1
ATOM 1603 C C . GLY A 1 208 ? 0.546 0.693 -2.741 1.00 79.94 208 GLY A C 1
ATOM 1604 O O . GLY A 1 208 ? 0.896 1.627 -3.454 1.00 79.94 208 GLY A O 1
ATOM 1605 N N . GLY A 1 209 ? -0.711 0.233 -2.724 1.00 85.94 209 GLY A N 1
ATOM 1606 C CA . GLY A 1 209 ? -1.731 0.751 -3.641 1.00 85.94 209 GLY A CA 1
ATOM 1607 C C . GLY A 1 209 ? -3.174 0.690 -3.116 1.00 85.94 209 GLY A C 1
ATOM 1608 O O . GLY A 1 209 ? -3.505 -0.160 -2.279 1.00 85.94 209 GLY A O 1
ATOM 1609 N N . PRO A 1 210 ? -4.059 1.599 -3.569 1.00 87.50 210 PRO A N 1
ATOM 1610 C CA . PRO A 1 210 ? -5.485 1.566 -3.238 1.00 87.50 210 PRO A CA 1
ATOM 1611 C C . PRO A 1 210 ? -6.210 0.341 -3.817 1.00 87.50 210 PRO A C 1
ATOM 1613 O O . PRO A 1 210 ? -7.190 -0.118 -3.233 1.00 87.50 210 PRO A O 1
ATOM 1616 N N . GLU A 1 211 ? -5.718 -0.226 -4.916 1.00 84.44 211 GLU A N 1
ATOM 1617 C CA . GLU A 1 211 ? -6.231 -1.445 -5.540 1.00 84.44 211 GLU A CA 1
ATOM 1618 C C . GLU A 1 211 ? -6.010 -2.695 -4.680 1.00 84.44 211 GLU A C 1
ATOM 1620 O O . GLU A 1 211 ? -6.710 -3.687 -4.864 1.00 84.44 211 GLU A O 1
ATOM 1625 N N . THR A 1 212 ? -5.079 -2.650 -3.720 1.00 87.88 212 THR A N 1
ATOM 1626 C CA . THR A 1 212 ? -4.763 -3.772 -2.826 1.00 87.88 212 THR A CA 1
ATOM 1627 C C . THR A 1 212 ? -5.253 -3.530 -1.394 1.00 87.88 212 THR A C 1
ATOM 1629 O O . THR A 1 212 ? -5.987 -4.346 -0.843 1.00 87.88 212 THR A O 1
ATOM 1632 N N . GLN A 1 213 ? -4.862 -2.407 -0.786 1.00 88.00 213 GLN A N 1
ATOM 1633 C CA . GLN A 1 213 ? -5.119 -2.059 0.623 1.00 88.00 213 GLN A CA 1
ATOM 1634 C C . GLN A 1 213 ? -6.394 -1.236 0.808 1.00 88.00 213 GLN A C 1
ATOM 1636 O O . GLN A 1 213 ? -6.964 -1.161 1.907 1.00 88.00 213 GLN A O 1
ATOM 1641 N N . GLY A 1 214 ? -6.858 -0.594 -0.265 1.00 86.75 214 GLY A N 1
ATOM 1642 C CA . GLY A 1 214 ? -8.070 0.204 -0.230 1.00 86.75 214 GLY A CA 1
ATOM 1643 C C . GLY A 1 214 ? -9.273 -0.629 0.200 1.00 86.75 214 GLY A C 1
ATOM 1644 O O . GLY A 1 214 ? -9.298 -1.857 0.104 1.00 86.75 214 GLY A O 1
ATOM 1645 N N . VAL A 1 215 ? -10.303 0.053 0.697 1.00 84.50 215 VAL A N 1
ATOM 1646 C CA . VAL A 1 215 ? -11.566 -0.603 1.073 1.00 84.50 215 VAL A CA 1
ATOM 1647 C C . VAL A 1 215 ? -12.210 -1.281 -0.147 1.00 84.50 215 VAL A C 1
ATOM 1649 O O . VAL A 1 215 ? -12.866 -2.304 0.005 1.00 84.50 215 VAL A O 1
ATOM 1652 N N . TYR A 1 216 ? -11.969 -0.741 -1.346 1.00 82.44 216 TYR A N 1
ATOM 1653 C CA . TYR A 1 216 ? -12.452 -1.263 -2.628 1.00 82.44 216 TYR A CA 1
ATOM 1654 C C . TYR A 1 216 ? -11.591 -2.402 -3.199 1.00 82.44 216 TYR A C 1
ATOM 1656 O O . TYR A 1 216 ? -12.087 -3.208 -3.975 1.00 82.44 216 TYR A O 1
ATOM 1664 N N . GLY A 1 217 ? -10.307 -2.467 -2.830 1.00 83.25 217 GLY A N 1
ATOM 1665 C CA . GLY A 1 217 ? -9.345 -3.466 -3.317 1.00 83.25 217 GLY A CA 1
ATOM 1666 C C . GLY A 1 217 ? -9.352 -4.793 -2.552 1.00 83.25 217 GLY A C 1
ATOM 1667 O O . GLY A 1 217 ? -8.614 -5.727 -2.883 1.00 83.25 217 GLY A O 1
ATOM 1668 N N . ARG A 1 218 ? -10.170 -4.863 -1.498 1.00 89.25 218 ARG A N 1
ATOM 1669 C CA . ARG A 1 218 ? -10.350 -6.029 -0.635 1.00 89.25 218 ARG A CA 1
ATOM 1670 C C . ARG A 1 218 ? -11.735 -6.625 -0.812 1.00 89.25 218 ARG A C 1
ATOM 1672 O O . ARG A 1 218 ? -12.639 -5.991 -1.352 1.00 89.25 218 ARG A O 1
ATOM 1679 N N . ASP A 1 219 ? -11.895 -7.849 -0.333 1.00 88.62 219 ASP A N 1
ATOM 1680 C CA . ASP A 1 219 ? -13.164 -8.546 -0.340 1.00 88.62 219 ASP A CA 1
ATOM 1681 C C . ASP A 1 219 ? -14.251 -7.705 0.339 1.00 88.62 219 ASP A C 1
ATOM 1683 O O . ASP A 1 219 ? -14.064 -7.036 1.362 1.00 88.62 219 ASP A O 1
ATOM 1687 N N . ARG A 1 220 ? -15.433 -7.726 -0.264 1.00 84.44 220 ARG A N 1
ATOM 1688 C CA . ARG A 1 220 ? -16.556 -6.919 0.197 1.00 84.44 220 ARG A CA 1
ATOM 1689 C C . ARG A 1 220 ? -17.149 -7.444 1.504 1.00 84.44 220 ARG A C 1
ATOM 1691 O O . ARG A 1 220 ? -17.755 -6.671 2.243 1.00 84.44 220 ARG A O 1
ATOM 1698 N N . ASP A 1 221 ? -16.925 -8.713 1.816 1.00 85.12 221 ASP A N 1
ATOM 1699 C CA . ASP A 1 221 ? -17.533 -9.371 2.964 1.00 85.12 221 ASP A CA 1
ATOM 1700 C C . ASP A 1 221 ? -16.812 -8.994 4.253 1.00 85.12 221 ASP A C 1
ATOM 1702 O O . ASP A 1 221 ? -17.342 -8.254 5.091 1.00 85.12 221 ASP A O 1
ATOM 1706 N N . SER A 1 222 ? -15.560 -9.418 4.380 1.00 88.38 222 SER A N 1
ATOM 1707 C CA . SER A 1 222 ? -14.750 -9.199 5.574 1.00 88.38 222 SER A CA 1
ATOM 1708 C C . SER A 1 222 ? -13.896 -7.925 5.487 1.00 88.38 222 SER A C 1
ATOM 1710 O O . SER A 1 222 ? -13.689 -7.244 6.498 1.00 88.38 222 SER A O 1
ATOM 1712 N N . GLY A 1 223 ? -13.476 -7.523 4.283 1.00 88.75 223 GLY A N 1
ATOM 1713 C CA . GLY A 1 223 ? -12.514 -6.438 4.082 1.00 88.75 223 GLY A CA 1
ATOM 1714 C C . GLY A 1 223 ? -11.105 -6.819 4.541 1.00 88.75 223 GLY A C 1
ATOM 1715 O O . GLY A 1 223 ? -10.334 -5.947 4.949 1.00 88.75 223 GLY A O 1
ATOM 1716 N N . GLU A 1 224 ? -10.785 -8.109 4.530 1.00 91.00 224 GLU A N 1
ATOM 1717 C CA . GLU A 1 224 ? -9.534 -8.690 5.021 1.00 91.00 224 GLU A CA 1
ATOM 1718 C C . GLU A 1 224 ? -8.638 -9.158 3.883 1.00 91.00 224 GLU A C 1
ATOM 1720 O O . GLU A 1 224 ? -7.419 -9.021 3.975 1.00 91.00 224 GLU A O 1
ATOM 1725 N N . PHE A 1 225 ? -9.213 -9.663 2.796 1.00 91.31 225 PHE A N 1
ATOM 1726 C CA . PHE A 1 225 ? -8.459 -10.337 1.744 1.00 91.31 225 PHE A CA 1
ATOM 1727 C C . PHE A 1 225 ? -8.393 -9.485 0.487 1.00 91.31 225 PHE A C 1
ATOM 1729 O O . PHE A 1 225 ? -9.404 -8.957 0.048 1.00 91.31 225 PHE A O 1
ATOM 1736 N N . SER A 1 226 ? -7.221 -9.390 -0.136 1.00 91.25 226 SER A N 1
ATOM 1737 C CA . SER A 1 226 ? -7.087 -8.837 -1.486 1.00 91.25 226 SER A CA 1
ATOM 1738 C C . SER A 1 226 ? -6.557 -9.897 -2.443 1.00 91.25 226 SER A C 1
ATOM 1740 O O . SER A 1 226 ? -5.605 -10.614 -2.126 1.00 91.25 226 SER A O 1
ATOM 1742 N N . LEU A 1 227 ? -7.129 -9.954 -3.648 1.00 86.88 227 LEU A N 1
ATOM 1743 C CA . LEU A 1 227 ? -6.659 -10.833 -4.724 1.00 86.88 227 LEU A CA 1
ATOM 1744 C C . LEU A 1 227 ? -5.197 -10.526 -5.107 1.00 86.88 227 LEU A C 1
ATOM 1746 O O . LEU A 1 227 ? -4.407 -11.416 -5.432 1.00 86.88 227 LEU A O 1
ATOM 1750 N N . TYR A 1 228 ? -4.814 -9.255 -4.974 1.00 87.06 228 TYR A N 1
ATOM 1751 C CA . TYR A 1 228 ? -3.488 -8.727 -5.278 1.00 87.06 228 TYR A CA 1
ATOM 1752 C C . TYR A 1 228 ? -2.454 -8.967 -4.167 1.00 87.06 228 TYR A C 1
ATOM 1754 O O . TYR A 1 228 ? -1.379 -8.372 -4.172 1.00 87.06 228 TYR A O 1
ATOM 1762 N N . ASN A 1 229 ? -2.751 -9.831 -3.190 1.00 87.94 229 ASN A N 1
ATOM 1763 C CA . ASN A 1 229 ? -1.777 -10.216 -2.170 1.00 87.94 229 ASN A CA 1
ATOM 1764 C C . ASN A 1 229 ? -0.747 -11.252 -2.662 1.00 87.94 229 ASN A C 1
ATOM 1766 O O . ASN A 1 229 ? 0.330 -11.407 -2.078 1.00 87.94 229 ASN A O 1
ATOM 1770 N N . THR A 1 230 ? -1.088 -11.985 -3.721 1.00 86.44 230 THR A N 1
ATOM 1771 C CA . THR A 1 230 ? -0.229 -13.023 -4.297 1.00 86.44 230 THR A CA 1
ATOM 1772 C C . THR A 1 230 ? 1.006 -12.414 -4.968 1.00 86.44 230 THR A C 1
ATOM 1774 O O . THR A 1 230 ? 0.960 -11.308 -5.499 1.00 86.44 230 THR A O 1
ATOM 1777 N N . MET A 1 231 ? 2.126 -13.144 -4.984 1.00 82.88 231 MET A N 1
ATOM 1778 C CA . MET A 1 231 ? 3.392 -12.662 -5.568 1.00 82.88 231 MET A CA 1
ATOM 1779 C C . MET A 1 231 ? 3.285 -12.291 -7.056 1.00 82.88 231 MET A C 1
ATOM 1781 O O . MET A 1 231 ? 4.011 -11.414 -7.527 1.00 82.88 231 MET A O 1
ATOM 1785 N N . ASN A 1 232 ? 2.363 -12.930 -7.780 1.00 85.19 232 ASN A N 1
ATOM 1786 C CA . ASN A 1 232 ? 2.158 -12.698 -9.208 1.00 85.19 232 ASN A CA 1
ATOM 1787 C C . ASN A 1 232 ? 1.539 -11.324 -9.481 1.00 85.19 232 ASN A C 1
ATOM 1789 O O . ASN A 1 232 ? 1.963 -10.642 -10.408 1.00 85.19 232 ASN A O 1
ATOM 1793 N N . TYR A 1 233 ? 0.575 -10.901 -8.657 1.00 84.12 233 TYR A N 1
ATOM 1794 C CA . TYR A 1 233 ? -0.187 -9.669 -8.887 1.00 84.12 233 TYR A CA 1
ATOM 1795 C C . TYR A 1 233 ? 0.114 -8.554 -7.880 1.00 84.12 233 TYR A C 1
ATOM 1797 O O . TYR A 1 233 ? -0.460 -7.468 -7.964 1.00 84.12 233 TYR A O 1
ATOM 1805 N N . ARG A 1 234 ? 1.031 -8.796 -6.939 1.00 85.44 234 ARG A N 1
ATOM 1806 C CA . ARG A 1 234 ? 1.518 -7.784 -6.002 1.00 85.44 234 ARG A CA 1
ATOM 1807 C C . ARG A 1 234 ? 2.062 -6.576 -6.765 1.00 85.44 234 ARG A C 1
ATOM 1809 O O . ARG A 1 234 ? 3.041 -6.713 -7.500 1.00 85.44 234 ARG A O 1
ATOM 1816 N N . ASN A 1 235 ? 1.467 -5.407 -6.514 1.00 86.25 235 ASN A N 1
ATOM 1817 C CA . ASN A 1 235 ? 1.856 -4.097 -7.054 1.00 86.25 235 ASN A CA 1
ATOM 1818 C C . ASN A 1 235 ? 1.985 -4.084 -8.586 1.00 86.25 235 ASN A C 1
ATOM 1820 O O . ASN A 1 235 ? 2.899 -3.471 -9.139 1.00 86.25 235 ASN A O 1
ATOM 1824 N N . LEU A 1 236 ? 1.085 -4.794 -9.275 1.00 86.62 236 LEU A N 1
ATOM 1825 C CA . LEU A 1 236 ? 1.127 -4.957 -10.730 1.00 86.62 236 LEU A CA 1
ATOM 1826 C C . LEU A 1 236 ? 1.048 -3.617 -11.478 1.00 86.62 236 LEU A C 1
ATOM 1828 O O . LEU A 1 236 ? 1.766 -3.429 -12.453 1.00 86.62 236 LEU A O 1
ATOM 1832 N N . SER A 1 237 ? 0.246 -2.680 -10.966 1.00 86.69 237 SER A N 1
ATOM 1833 C CA . SER A 1 237 ? 0.087 -1.309 -11.474 1.00 86.69 237 SER A CA 1
ATOM 1834 C C . SER A 1 237 ? 1.411 -0.541 -11.583 1.00 86.69 237 SER A C 1
ATOM 1836 O O . SER A 1 237 ? 1.562 0.306 -12.458 1.00 86.69 237 SER A O 1
ATOM 1838 N N . VAL A 1 238 ? 2.384 -0.859 -10.725 1.00 89.12 238 VAL A N 1
ATOM 1839 C CA . VAL A 1 238 ? 3.726 -0.261 -10.717 1.00 89.12 238 VAL A CA 1
ATOM 1840 C C . VAL A 1 238 ? 4.725 -1.138 -11.467 1.00 89.12 238 VAL A C 1
ATOM 1842 O O . VAL A 1 238 ? 5.557 -0.631 -12.218 1.00 89.12 238 VAL A O 1
ATOM 1845 N N . ARG A 1 239 ? 4.642 -2.459 -11.285 1.00 88.25 239 ARG A N 1
ATOM 1846 C CA . ARG A 1 239 ? 5.573 -3.410 -11.903 1.00 88.25 239 ARG A CA 1
ATOM 1847 C C . ARG A 1 239 ? 5.431 -3.465 -13.415 1.00 88.25 239 ARG A C 1
ATOM 1849 O O . ARG A 1 239 ? 6.448 -3.471 -14.081 1.00 88.25 239 ARG A O 1
ATOM 1856 N N . GLN A 1 240 ? 4.217 -3.437 -13.963 1.00 90.75 240 GLN A N 1
ATOM 1857 C CA . GLN A 1 240 ? 4.020 -3.487 -15.416 1.00 90.75 240 GLN A CA 1
ATOM 1858 C C . GLN A 1 240 ? 4.684 -2.309 -16.148 1.00 90.75 240 GLN A C 1
ATOM 1860 O O . GLN A 1 240 ? 5.469 -2.563 -17.061 1.00 90.75 240 GLN A O 1
ATOM 1865 N N . PRO A 1 241 ? 4.451 -1.036 -15.759 1.00 91.88 241 PRO A N 1
ATOM 1866 C CA . PRO A 1 241 ? 5.189 0.080 -16.342 1.00 91.88 241 PRO A CA 1
ATOM 1867 C C . PRO A 1 241 ? 6.698 -0.042 -16.136 1.00 91.88 241 PRO A C 1
ATOM 1869 O O . PRO A 1 241 ? 7.459 0.238 -17.057 1.00 91.88 241 PRO A O 1
ATOM 1872 N N . LEU A 1 242 ? 7.140 -0.470 -14.948 1.00 90.88 242 LEU A N 1
ATOM 1873 C CA . LEU A 1 242 ? 8.563 -0.602 -14.647 1.00 90.88 242 LEU A CA 1
ATOM 1874 C C . LEU A 1 242 ? 9.234 -1.704 -15.470 1.00 90.88 242 LEU A C 1
ATOM 1876 O O . LEU A 1 242 ? 10.365 -1.511 -15.900 1.00 90.88 242 LEU A O 1
ATOM 1880 N N . ASP A 1 243 ? 8.551 -2.820 -15.717 1.00 91.62 243 ASP A N 1
ATOM 1881 C CA . ASP A 1 243 ? 9.060 -3.917 -16.533 1.00 91.62 243 ASP A CA 1
ATOM 1882 C C . ASP A 1 243 ? 9.245 -3.443 -17.979 1.00 91.62 243 ASP A C 1
ATOM 1884 O O . ASP A 1 243 ? 10.302 -3.669 -18.562 1.00 91.62 243 ASP A O 1
ATOM 1888 N N . ILE A 1 244 ? 8.289 -2.679 -18.526 1.00 90.19 244 ILE A N 1
ATOM 1889 C CA . ILE A 1 244 ? 8.437 -2.036 -19.843 1.00 90.19 244 ILE A CA 1
ATOM 1890 C C . ILE A 1 244 ? 9.659 -1.113 -19.843 1.00 90.19 244 ILE A C 1
ATOM 1892 O O . ILE A 1 244 ? 10.543 -1.263 -20.682 1.00 90.19 244 ILE A O 1
ATOM 1896 N N . LEU A 1 245 ? 9.769 -0.215 -18.863 1.00 89.75 245 LEU A N 1
ATOM 1897 C CA . LEU A 1 245 ? 10.894 0.721 -18.760 1.00 89.75 245 LEU A CA 1
ATOM 1898 C C . LEU A 1 245 ? 12.243 0.005 -18.573 1.00 89.75 245 LEU A C 1
ATOM 1900 O O . LEU A 1 245 ? 13.263 0.474 -19.070 1.00 89.75 245 LEU A O 1
ATOM 1904 N N . SER A 1 246 ? 12.250 -1.145 -17.902 1.00 91.69 246 SER A N 1
ATOM 1905 C CA . SER A 1 246 ? 13.434 -1.982 -17.674 1.00 91.69 246 SER A CA 1
ATOM 1906 C C . SER A 1 246 ? 13.884 -2.722 -18.936 1.00 91.69 246 SER A C 1
ATOM 1908 O O . SER A 1 246 ? 15.052 -3.103 -19.040 1.00 91.69 246 SER A O 1
ATOM 1910 N N . THR A 1 247 ? 12.991 -2.920 -19.913 1.00 89.50 247 THR A N 1
ATOM 1911 C CA . THR A 1 247 ? 13.361 -3.469 -21.230 1.00 89.50 247 THR A CA 1
ATOM 1912 C C . THR A 1 247 ? 14.029 -2.444 -22.146 1.00 89.50 247 THR A C 1
ATOM 1914 O O . THR A 1 247 ? 14.665 -2.831 -23.124 1.00 89.50 247 THR A O 1
ATOM 1917 N N . GLU A 1 248 ? 13.926 -1.151 -21.837 1.00 89.44 248 GLU A N 1
ATOM 1918 C CA . GLU A 1 248 ? 14.459 -0.084 -22.679 1.00 89.44 248 GLU A CA 1
ATOM 1919 C C . GLU A 1 248 ? 15.955 0.164 -22.425 1.00 89.44 248 GLU A C 1
ATOM 1921 O O . GLU A 1 248 ? 16.426 0.220 -21.287 1.00 89.44 248 GLU A O 1
ATOM 1926 N N . ARG A 1 249 ? 16.708 0.394 -23.505 1.00 90.56 249 ARG A N 1
ATOM 1927 C CA . ARG A 1 249 ? 18.098 0.875 -23.454 1.00 90.56 249 ARG A CA 1
ATOM 1928 C C . ARG A 1 249 ? 18.160 2.394 -23.264 1.00 90.56 249 ARG A C 1
ATOM 1930 O O . ARG A 1 249 ? 17.195 3.117 -23.528 1.00 90.56 249 ARG A O 1
ATOM 1937 N N . SER A 1 250 ? 19.326 2.901 -22.887 1.00 91.25 250 SER A N 1
ATOM 1938 C CA . SER A 1 250 ? 19.618 4.336 -22.879 1.00 91.25 250 SER A CA 1
ATOM 1939 C C . SER A 1 250 ? 20.267 4.776 -24.174 1.00 91.25 250 SER A C 1
ATOM 1941 O O . SER A 1 250 ? 21.326 4.278 -24.501 1.00 91.25 250 SER A O 1
ATOM 1943 N N . GLU A 1 251 ? 19.689 5.738 -24.876 1.00 89.94 251 GLU A N 1
ATOM 1944 C CA . GLU A 1 251 ? 20.263 6.365 -26.063 1.00 89.94 251 GLU A CA 1
ATOM 1945 C C . GLU A 1 251 ? 21.505 7.213 -25.765 1.00 89.94 251 GLU A C 1
ATOM 1947 O O . GLU A 1 251 ? 21.990 7.300 -24.632 1.00 89.94 251 GLU A O 1
ATOM 1952 N N . GLN A 1 252 ? 22.067 7.812 -26.819 1.00 85.12 252 GLN A N 1
ATOM 1953 C CA . GLN A 1 252 ? 23.255 8.653 -26.726 1.00 85.12 252 GLN A CA 1
ATOM 1954 C C . GLN A 1 252 ? 23.032 9.714 -25.657 1.00 85.12 252 GLN A C 1
ATOM 1956 O O . GLN A 1 252 ? 21.925 10.223 -25.514 1.00 85.12 252 GLN A O 1
ATOM 1961 N N . PHE A 1 253 ? 24.070 10.019 -24.883 1.00 87.12 253 PHE A N 1
ATOM 1962 C CA . PHE A 1 253 ? 23.986 10.990 -23.787 1.00 87.12 253 PHE A CA 1
ATOM 1963 C C . PHE A 1 253 ? 23.019 10.601 -22.649 1.00 87.12 253 PHE A C 1
ATOM 1965 O O . PHE A 1 253 ? 22.771 11.402 -21.752 1.00 87.12 253 PHE A O 1
ATOM 1972 N N . GLY A 1 254 ? 22.526 9.356 -22.628 1.00 87.75 254 GLY A N 1
ATOM 1973 C CA . GLY A 1 254 ? 21.694 8.825 -21.550 1.00 87.75 254 GLY A CA 1
ATOM 1974 C C . GLY A 1 254 ? 20.198 9.099 -21.708 1.00 87.75 254 GLY A C 1
ATOM 1975 O O . GLY A 1 254 ? 19.461 8.975 -20.727 1.00 87.75 254 GLY A O 1
ATOM 1976 N N . TYR A 1 255 ? 19.732 9.465 -22.904 1.00 91.81 255 TYR A N 1
ATOM 1977 C CA . TYR A 1 255 ? 18.304 9.649 -23.172 1.00 91.81 255 TYR A CA 1
ATOM 1978 C C . TYR A 1 255 ? 17.534 8.324 -23.184 1.00 91.81 255 TYR A C 1
ATOM 1980 O O . TYR A 1 255 ? 18.106 7.246 -23.306 1.00 91.81 255 TYR A O 1
ATOM 1988 N N . ARG A 1 256 ? 16.216 8.380 -23.018 1.00 90.94 256 ARG A N 1
ATOM 1989 C CA . ARG A 1 256 ? 15.321 7.230 -23.189 1.00 90.94 256 ARG A CA 1
ATOM 1990 C C . ARG A 1 256 ? 15.203 6.881 -24.676 1.00 90.94 256 ARG A C 1
ATOM 1992 O O . ARG A 1 256 ? 15.239 7.779 -25.514 1.00 90.94 256 ARG A O 1
ATOM 1999 N N . SER A 1 257 ? 15.027 5.600 -25.008 1.00 87.19 257 SER A N 1
ATOM 2000 C CA . SER A 1 257 ? 14.787 5.192 -26.400 1.00 87.19 257 SER A CA 1
ATOM 2001 C C . SER A 1 257 ? 13.571 5.912 -26.992 1.00 87.19 257 SER A C 1
ATOM 2003 O O . SER A 1 257 ? 12.512 5.969 -26.368 1.00 87.19 257 SER A O 1
ATOM 2005 N N . GLY A 1 258 ? 13.756 6.538 -28.159 1.00 86.69 258 GLY A N 1
ATOM 2006 C CA . GLY A 1 258 ? 12.739 7.365 -28.819 1.00 86.69 258 GLY A CA 1
ATOM 2007 C C . GLY A 1 258 ? 12.537 8.773 -28.236 1.00 86.69 258 GLY A C 1
ATOM 2008 O O . GLY A 1 258 ? 11.609 9.461 -28.653 1.00 86.69 258 GLY A O 1
ATOM 2009 N N . SER A 1 259 ? 13.366 9.230 -27.288 1.00 89.00 259 SER A N 1
ATOM 2010 C CA . SER A 1 259 ? 13.267 10.574 -26.699 1.00 89.00 259 SER A CA 1
ATOM 2011 C C . SER A 1 259 ? 14.551 11.386 -26.861 1.00 89.00 259 SER A C 1
ATOM 2013 O O . SER A 1 259 ? 15.650 10.857 -26.756 1.00 89.00 259 SER A O 1
ATOM 2015 N N . THR A 1 260 ? 14.405 12.699 -27.047 1.00 88.56 260 THR A N 1
ATOM 2016 C CA . THR A 1 260 ? 15.510 13.677 -27.084 1.00 88.56 260 THR A CA 1
ATOM 2017 C C . THR A 1 260 ? 15.587 14.549 -25.828 1.00 88.56 260 THR A C 1
ATOM 2019 O O . THR A 1 260 ? 16.526 15.322 -25.663 1.00 88.56 260 THR A O 1
ATOM 2022 N N . THR A 1 261 ? 14.596 14.454 -24.936 1.00 91.31 261 THR A N 1
ATOM 2023 C CA . THR A 1 261 ? 14.462 15.330 -23.757 1.00 91.31 261 THR A CA 1
ATOM 2024 C C . THR A 1 261 ? 14.337 14.566 -22.446 1.00 91.31 261 THR A C 1
ATOM 2026 O O . THR A 1 261 ? 14.647 15.115 -21.390 1.00 91.31 261 THR A O 1
ATOM 2029 N N . GLN A 1 262 ? 13.905 13.304 -22.483 1.00 90.94 262 GLN A N 1
ATOM 2030 C CA . GLN A 1 262 ? 13.736 12.481 -21.288 1.00 90.94 262 GLN A CA 1
ATOM 2031 C C . GLN A 1 262 ? 14.936 11.554 -21.109 1.00 90.94 262 GLN A C 1
ATOM 2033 O O . GLN A 1 262 ? 15.340 10.860 -22.040 1.00 90.94 262 GLN A O 1
ATOM 2038 N N . GLY A 1 263 ? 15.499 11.527 -19.902 1.00 90.69 263 GLY A N 1
ATOM 2039 C CA . GLY A 1 263 ? 16.571 10.601 -19.539 1.00 90.69 263 GLY A CA 1
ATOM 2040 C C . GLY A 1 263 ? 16.066 9.165 -19.389 1.00 90.69 263 GLY A C 1
ATOM 2041 O O . GLY A 1 263 ? 14.939 8.934 -18.952 1.00 90.69 263 GLY A O 1
ATOM 2042 N N . SER A 1 264 ? 16.910 8.191 -19.716 1.00 89.75 264 SER A N 1
ATOM 2043 C CA . SER A 1 264 ? 16.630 6.783 -19.440 1.00 89.75 264 SER A CA 1
ATOM 2044 C C . SER A 1 264 ? 16.730 6.506 -17.940 1.00 89.75 264 SER A C 1
ATOM 2046 O O . SER A 1 264 ? 17.688 6.912 -17.278 1.00 89.75 264 SER A O 1
ATOM 2048 N N . ILE A 1 265 ? 15.740 5.794 -17.402 1.00 89.50 265 ILE A N 1
ATOM 2049 C CA . ILE A 1 265 ? 15.614 5.529 -15.962 1.00 89.50 265 ILE A CA 1
ATOM 2050 C C . ILE A 1 265 ? 16.719 4.586 -15.482 1.00 89.50 265 ILE A C 1
ATOM 2052 O O . ILE A 1 265 ? 17.379 4.856 -14.480 1.00 89.50 265 ILE A O 1
ATOM 2056 N N . HIS A 1 266 ? 16.941 3.496 -16.217 1.00 88.69 266 HIS A N 1
ATOM 2057 C CA . HIS A 1 266 ? 17.854 2.424 -15.816 1.00 88.69 266 HIS A CA 1
ATOM 2058 C C . HIS A 1 266 ? 19.283 2.611 -16.326 1.00 88.69 266 HIS A C 1
ATOM 2060 O O . HIS A 1 266 ? 20.172 1.864 -15.921 1.00 88.69 266 HIS A O 1
ATOM 2066 N N . LYS A 1 267 ? 19.520 3.619 -17.179 1.00 88.75 267 LYS A N 1
ATOM 2067 C CA . LYS A 1 267 ? 20.851 3.985 -17.693 1.00 88.75 267 LYS A CA 1
ATOM 2068 C C . LYS A 1 267 ? 21.610 2.810 -18.336 1.00 88.75 267 LYS A C 1
ATOM 2070 O O . LYS A 1 267 ? 22.840 2.801 -18.355 1.00 88.75 267 LYS A O 1
ATOM 2075 N N . THR A 1 268 ? 20.888 1.802 -18.829 1.00 89.75 268 THR A N 1
ATOM 2076 C CA . THR A 1 268 ? 21.484 0.625 -19.458 1.00 89.75 268 THR A CA 1
ATOM 2077 C C . THR A 1 268 ? 22.133 1.015 -20.779 1.00 89.75 268 THR A C 1
ATOM 2079 O O . THR A 1 268 ? 21.495 1.602 -21.651 1.00 89.75 268 THR A O 1
ATOM 2082 N N . ASN A 1 269 ? 23.413 0.684 -20.932 1.00 87.00 269 ASN A N 1
ATOM 2083 C CA . ASN A 1 269 ? 24.185 1.026 -22.122 1.00 87.00 269 ASN A CA 1
ATOM 2084 C C . ASN A 1 269 ? 23.593 0.380 -23.395 1.00 87.00 269 ASN A C 1
ATOM 2086 O O . ASN A 1 269 ? 23.075 -0.736 -23.351 1.00 87.00 269 ASN A O 1
ATOM 2090 N N . ARG A 1 270 ? 23.717 1.060 -24.544 1.00 86.25 270 ARG A N 1
ATOM 2091 C CA . ARG A 1 270 ? 23.399 0.519 -25.879 1.00 86.25 270 ARG A CA 1
ATOM 2092 C C . ARG A 1 270 ? 24.449 -0.476 -26.340 1.00 86.25 270 ARG A C 1
ATOM 2094 O O . ARG A 1 270 ? 25.223 -0.216 -27.257 1.00 86.25 270 ARG A O 1
ATOM 2101 N N . ASN A 1 271 ? 24.461 -1.632 -25.707 1.00 89.62 271 ASN A N 1
ATOM 2102 C CA . ASN A 1 271 ? 25.320 -2.721 -26.125 1.00 89.62 271 ASN A CA 1
ATOM 2103 C C . ASN A 1 271 ? 24.556 -3.607 -27.118 1.00 89.62 271 ASN A C 1
ATOM 2105 O O . ASN A 1 271 ? 23.813 -4.509 -26.720 1.00 89.62 271 ASN A O 1
ATOM 2109 N N . PHE A 1 272 ? 24.662 -3.290 -28.409 1.00 89.00 272 PHE A N 1
ATOM 2110 C CA . PHE A 1 272 ? 23.960 -4.025 -29.460 1.00 89.00 272 PHE A CA 1
ATOM 2111 C C . PHE A 1 272 ? 24.661 -5.346 -29.777 1.00 89.00 272 PHE A C 1
ATOM 2113 O O . PHE A 1 272 ? 25.863 -5.400 -30.020 1.00 89.00 272 PHE A O 1
ATOM 2120 N N . MET A 1 273 ? 23.881 -6.419 -29.809 1.00 87.06 273 MET A N 1
ATOM 2121 C CA . MET A 1 273 ? 24.215 -7.626 -30.544 1.00 87.06 273 MET A CA 1
ATOM 2122 C C . MET A 1 273 ? 23.621 -7.499 -31.935 1.00 87.06 273 MET A C 1
ATOM 2124 O O . MET A 1 273 ? 22.410 -7.347 -32.093 1.00 87.06 273 MET A O 1
ATOM 2128 N N . TYR A 1 274 ? 24.485 -7.575 -32.931 1.00 87.75 274 TYR A N 1
ATOM 2129 C CA . TYR A 1 274 ? 24.081 -7.692 -34.317 1.00 87.75 274 TYR A CA 1
ATOM 2130 C C . TYR A 1 274 ? 23.965 -9.171 -34.673 1.00 87.75 274 TYR A C 1
ATOM 2132 O O . TYR A 1 274 ? 24.653 -10.022 -34.113 1.00 87.75 274 TYR A O 1
ATOM 2140 N N . SER A 1 275 ? 23.049 -9.494 -35.570 1.00 83.69 275 SER A N 1
ATOM 2141 C CA . SER A 1 275 ? 22.885 -10.838 -36.106 1.00 83.69 275 SER A CA 1
ATOM 2142 C C . SER A 1 275 ? 22.485 -10.741 -37.568 1.00 83.69 275 SER A C 1
ATOM 2144 O O . SER A 1 275 ? 21.744 -9.839 -37.969 1.00 83.69 275 SER A O 1
ATOM 2146 N N . THR A 1 276 ? 23.009 -11.660 -38.368 1.00 79.75 276 THR A N 1
ATOM 2147 C CA . THR A 1 276 ? 22.698 -11.774 -39.787 1.00 79.75 276 THR A CA 1
ATOM 2148 C C . THR A 1 276 ? 22.020 -13.121 -40.018 1.00 79.75 276 THR A C 1
ATOM 2150 O O . THR A 1 276 ? 22.608 -14.180 -39.822 1.00 79.75 276 THR A O 1
ATOM 2153 N N . ALA A 1 277 ? 20.751 -13.093 -40.421 1.00 69.31 277 ALA A N 1
ATOM 2154 C CA . ALA A 1 277 ? 20.136 -14.209 -41.140 1.00 69.31 277 ALA A CA 1
ATOM 2155 C C . ALA A 1 277 ? 20.262 -13.910 -42.640 1.00 69.31 277 ALA A C 1
ATOM 2157 O O . ALA A 1 277 ? 20.397 -12.743 -42.992 1.00 69.31 277 ALA A O 1
ATOM 2158 N N . SER A 1 278 ? 20.223 -14.919 -43.521 1.00 68.00 278 SER A N 1
ATOM 2159 C CA . SER A 1 278 ? 20.585 -14.852 -44.957 1.00 68.00 278 SER A CA 1
ATOM 2160 C C . SER A 1 278 ? 20.426 -13.477 -45.644 1.00 68.00 278 SER A C 1
ATOM 2162 O O . SER A 1 278 ? 21.374 -13.005 -46.276 1.00 68.00 278 SER A O 1
ATOM 2164 N N . TRP A 1 279 ? 19.286 -12.796 -45.455 1.00 62.22 279 TRP A N 1
ATOM 2165 C CA . TRP A 1 279 ? 19.036 -11.436 -45.960 1.00 62.22 279 TRP A CA 1
ATOM 2166 C C . TRP A 1 279 ? 18.478 -10.440 -44.930 1.00 62.22 279 TRP A C 1
ATOM 2168 O O . TRP A 1 279 ? 18.167 -9.311 -45.295 1.00 62.22 279 TRP A O 1
ATOM 2178 N N . THR A 1 280 ? 18.355 -10.822 -43.658 1.00 74.81 280 THR A N 1
ATOM 2179 C CA . THR A 1 280 ? 17.778 -9.966 -42.612 1.00 74.81 280 THR A CA 1
ATOM 2180 C C . THR A 1 280 ? 18.866 -9.539 -41.641 1.00 74.81 280 THR A C 1
ATOM 2182 O O . THR A 1 280 ? 19.509 -10.372 -40.998 1.00 74.81 280 THR A O 1
ATOM 2185 N N . GLN A 1 281 ? 19.060 -8.228 -41.544 1.00 84.81 281 GLN A N 1
ATOM 2186 C CA . GLN A 1 281 ? 19.903 -7.594 -40.542 1.00 84.81 281 GLN A CA 1
A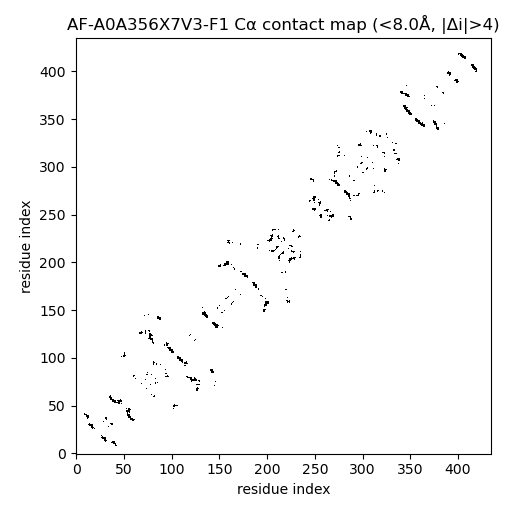TOM 2187 C C . GLN A 1 281 ? 19.047 -7.330 -39.303 1.00 84.81 281 GLN A C 1
ATOM 2189 O O . GLN A 1 281 ? 17.981 -6.725 -39.404 1.00 84.81 281 GLN A O 1
ATOM 2194 N N . ALA A 1 282 ? 19.479 -7.816 -38.142 1.00 85.81 282 ALA A N 1
ATOM 2195 C CA . ALA A 1 282 ? 18.789 -7.566 -36.883 1.00 85.81 282 ALA A CA 1
ATOM 2196 C C . ALA A 1 282 ? 19.783 -7.113 -35.817 1.00 85.81 282 ALA A C 1
ATOM 2198 O O . ALA A 1 282 ? 20.876 -7.672 -35.689 1.00 85.81 282 ALA A O 1
ATOM 2199 N N . SER A 1 283 ? 19.382 -6.117 -35.033 1.00 87.56 283 SER A N 1
ATOM 2200 C CA . SER A 1 283 ? 20.121 -5.633 -33.875 1.00 87.56 283 SER A CA 1
ATOM 2201 C C . SER A 1 283 ? 19.252 -5.753 -32.624 1.00 87.56 283 SER A C 1
ATOM 2203 O O . SER A 1 283 ? 18.063 -5.441 -32.628 1.00 87.56 283 SER A O 1
ATOM 2205 N N . SER A 1 284 ? 19.843 -6.239 -31.537 1.00 89.12 284 SER A N 1
ATOM 2206 C CA . SER A 1 284 ? 19.190 -6.346 -30.235 1.00 89.12 284 SER A CA 1
ATOM 2207 C C . SER A 1 284 ? 20.094 -5.744 -29.177 1.00 89.12 284 SER A C 1
ATOM 2209 O O . SER A 1 284 ? 21.221 -6.191 -28.984 1.00 89.12 284 SER A O 1
ATOM 2211 N N . SER A 1 285 ? 19.610 -4.729 -28.473 1.00 90.12 285 SER A N 1
ATOM 2212 C CA . SER A 1 285 ? 20.334 -4.126 -27.356 1.00 90.12 285 SER A CA 1
ATOM 2213 C C . SER A 1 285 ? 20.185 -4.931 -26.070 1.00 90.12 285 SER A C 1
ATOM 2215 O O . SER A 1 285 ? 19.182 -5.615 -25.868 1.00 90.12 285 SER A O 1
ATOM 2217 N N . ASP A 1 286 ? 21.154 -4.775 -25.175 1.00 91.25 286 ASP A N 1
ATOM 2218 C CA . ASP A 1 286 ? 21.004 -5.141 -23.766 1.00 91.25 286 ASP A CA 1
ATOM 2219 C C . ASP A 1 286 ? 19.909 -4.315 -23.070 1.00 91.25 286 ASP A C 1
ATOM 2221 O O . ASP A 1 286 ? 19.515 -3.239 -23.532 1.00 91.25 286 ASP A O 1
ATOM 2225 N N . ASN A 1 287 ? 19.422 -4.832 -21.943 1.00 91.81 287 ASN A N 1
ATOM 2226 C CA . ASN A 1 287 ? 18.415 -4.186 -21.104 1.00 91.81 287 ASN A CA 1
ATOM 2227 C C . ASN A 1 287 ? 18.765 -4.335 -19.613 1.00 91.81 287 ASN A C 1
ATOM 2229 O O . ASN A 1 287 ? 19.845 -4.812 -19.258 1.00 91.81 287 ASN A O 1
ATOM 2233 N N . TYR A 1 288 ? 17.886 -3.892 -18.714 1.00 92.19 288 TYR A N 1
ATOM 2234 C CA . TYR A 1 288 ? 18.172 -3.949 -17.280 1.00 92.19 288 TYR A CA 1
ATOM 2235 C C . TYR A 1 288 ? 18.371 -5.386 -16.765 1.00 92.19 288 TYR A C 1
ATOM 2237 O O . TYR A 1 288 ? 19.189 -5.607 -15.875 1.00 92.19 288 TYR A O 1
ATOM 2245 N N . TYR A 1 289 ? 17.654 -6.361 -17.331 1.00 92.06 289 TYR A N 1
ATOM 2246 C CA . TYR A 1 289 ? 17.678 -7.754 -16.877 1.00 92.06 289 TYR A CA 1
ATOM 2247 C C . TYR A 1 289 ? 18.855 -8.552 -17.436 1.00 92.06 289 TYR A C 1
ATOM 2249 O O . TYR A 1 289 ? 19.350 -9.460 -16.770 1.00 92.06 289 TYR A O 1
ATOM 2257 N N . VAL A 1 290 ? 19.288 -8.243 -18.659 1.00 91.62 290 VAL A N 1
ATOM 2258 C CA . VAL A 1 290 ? 20.350 -8.968 -19.354 1.00 91.62 290 VAL A CA 1
ATOM 2259 C C . VAL A 1 290 ? 21.369 -7.970 -19.888 1.00 91.62 290 VAL A C 1
ATOM 2261 O O . VAL A 1 290 ? 21.076 -7.186 -20.790 1.00 91.62 290 VAL A O 1
ATOM 2264 N N . GLN A 1 291 ? 22.580 -8.040 -19.332 1.00 90.19 291 GLN A N 1
ATOM 2265 C CA . GLN A 1 291 ? 23.722 -7.212 -19.709 1.00 90.19 291 GLN A CA 1
ATOM 2266 C C . GLN A 1 291 ? 24.919 -8.088 -20.053 1.00 90.19 291 GLN A C 1
ATOM 2268 O O . GLN A 1 291 ? 25.179 -9.096 -19.393 1.00 90.19 291 GLN A O 1
ATOM 2273 N N . HIS A 1 292 ? 25.667 -7.673 -21.065 1.00 89.44 292 HIS A N 1
ATOM 2274 C CA . HIS A 1 292 ? 26.861 -8.352 -21.539 1.00 89.44 292 HIS A CA 1
ATOM 2275 C C . HIS A 1 292 ? 28.088 -7.444 -21.412 1.00 89.44 292 HIS A C 1
ATOM 2277 O O . HIS A 1 292 ? 27.945 -6.220 -21.331 1.00 89.44 292 HIS A O 1
ATOM 2283 N N . PRO A 1 293 ? 29.307 -8.018 -21.418 1.00 88.94 293 PRO A N 1
ATOM 2284 C CA . PRO A 1 293 ? 30.532 -7.234 -21.471 1.00 88.94 293 PRO A CA 1
ATOM 2285 C C . PRO A 1 293 ? 30.530 -6.263 -22.657 1.00 88.94 293 PRO A C 1
ATOM 2287 O O . PRO A 1 293 ? 30.044 -6.586 -23.743 1.00 88.94 293 PRO A O 1
ATOM 2290 N N . ILE A 1 294 ? 31.069 -5.067 -22.432 1.00 86.00 294 ILE A N 1
ATOM 2291 C CA . ILE A 1 294 ? 31.265 -4.053 -23.468 1.00 86.00 294 ILE A CA 1
ATOM 2292 C C . ILE A 1 294 ? 32.757 -4.055 -23.831 1.00 86.00 294 ILE A C 1
ATOM 2294 O O . ILE A 1 294 ? 33.582 -3.986 -22.915 1.00 86.00 294 ILE A O 1
ATOM 2298 N N . PRO A 1 295 ? 33.116 -4.093 -25.125 1.00 88.19 295 PRO A N 1
ATOM 2299 C CA . PRO A 1 295 ? 32.219 -4.137 -26.281 1.00 88.19 295 PRO A CA 1
ATOM 2300 C C . PRO A 1 295 ? 31.765 -5.553 -26.652 1.00 88.19 295 PRO A C 1
ATOM 2302 O O . PRO A 1 295 ? 32.516 -6.512 -26.496 1.00 88.19 295 PRO A O 1
ATOM 2305 N N . ARG A 1 296 ? 30.550 -5.672 -27.206 1.00 85.69 296 ARG A N 1
ATOM 2306 C CA . ARG A 1 296 ? 29.998 -6.940 -27.727 1.00 85.69 296 ARG A CA 1
ATOM 2307 C C . ARG A 1 296 ? 30.494 -7.345 -29.112 1.00 85.69 296 ARG A C 1
ATOM 2309 O O . ARG A 1 296 ? 30.238 -8.467 -29.538 1.00 85.69 296 ARG A O 1
ATOM 2316 N N . HIS A 1 297 ? 31.098 -6.417 -29.839 1.00 87.00 297 HIS A N 1
ATOM 2317 C CA . HIS A 1 297 ? 31.664 -6.628 -31.166 1.00 87.00 297 HIS A CA 1
ATOM 2318 C C . HIS A 1 297 ? 32.694 -5.525 -31.436 1.00 87.00 297 HIS A C 1
ATOM 2320 O O . HIS A 1 297 ? 32.626 -4.448 -30.841 1.00 87.00 297 HIS A O 1
ATOM 2326 N N . ASP A 1 298 ? 33.636 -5.752 -32.344 1.00 88.06 298 ASP A N 1
ATOM 2327 C CA . ASP A 1 298 ? 34.757 -4.819 -32.534 1.00 88.06 298 ASP A CA 1
ATOM 2328 C C . ASP A 1 298 ? 34.298 -3.472 -33.121 1.00 88.06 298 ASP A C 1
ATOM 2330 O O . ASP A 1 298 ? 34.764 -2.413 -32.705 1.00 88.06 298 ASP A O 1
ATOM 2334 N N . PHE A 1 299 ? 33.263 -3.477 -33.970 1.00 88.81 299 PHE A N 1
ATOM 2335 C CA . PHE A 1 299 ? 32.612 -2.255 -34.476 1.00 88.81 299 PHE A CA 1
ATOM 2336 C C . PHE A 1 299 ? 31.884 -1.422 -33.400 1.00 88.81 299 PHE A C 1
ATOM 2338 O O . PHE A 1 299 ? 31.243 -0.434 -33.742 1.00 88.81 299 PHE A O 1
ATOM 2345 N N . SER A 1 300 ? 31.912 -1.807 -32.118 1.00 88.88 300 SER A N 1
ATOM 2346 C CA . SER A 1 300 ? 31.435 -0.953 -31.019 1.00 88.88 300 SER A CA 1
ATOM 2347 C C . SER A 1 300 ? 32.454 0.131 -30.642 1.00 88.88 300 SER A C 1
ATOM 2349 O O . SER A 1 300 ? 32.096 1.105 -29.978 1.00 88.88 300 SER A O 1
ATOM 2351 N N . TYR A 1 301 ? 33.728 -0.026 -31.013 1.00 89.12 301 TYR A N 1
ATOM 2352 C CA . TYR A 1 301 ? 34.735 1.006 -30.791 1.00 89.12 301 TYR A CA 1
ATOM 2353 C C . TYR A 1 301 ? 34.592 2.112 -31.832 1.00 89.12 301 TYR A C 1
ATOM 2355 O O . TYR A 1 301 ? 34.726 1.855 -33.024 1.00 89.12 301 TYR A O 1
ATOM 2363 N N . SER A 1 302 ? 34.420 3.356 -31.379 1.00 87.56 302 SER A N 1
ATOM 2364 C CA . SER A 1 302 ? 34.239 4.512 -32.268 1.00 87.56 302 SER A CA 1
ATOM 2365 C C . SER A 1 302 ? 35.353 4.661 -33.303 1.00 87.56 302 SER A C 1
ATOM 2367 O O . SER A 1 302 ? 35.074 4.990 -34.449 1.00 87.56 302 SER A O 1
ATOM 2369 N N . TRP A 1 303 ? 36.605 4.391 -32.922 1.00 86.62 303 TRP A N 1
ATOM 2370 C CA . TRP A 1 303 ? 37.732 4.460 -33.849 1.00 86.62 303 TRP A CA 1
ATOM 2371 C C . TRP A 1 303 ? 37.673 3.360 -34.914 1.00 86.62 303 TRP A C 1
ATOM 2373 O O . TRP A 1 303 ? 38.049 3.632 -36.047 1.00 86.62 303 TRP A O 1
ATOM 2383 N N . ILE A 1 304 ? 37.163 2.163 -34.592 1.00 88.56 304 ILE A N 1
ATOM 2384 C CA . ILE A 1 304 ? 36.981 1.079 -35.567 1.00 88.56 304 ILE A CA 1
ATOM 2385 C C . ILE A 1 304 ? 35.855 1.445 -36.524 1.00 88.56 304 ILE A C 1
ATOM 2387 O O . ILE A 1 304 ? 36.070 1.466 -37.728 1.00 88.56 304 ILE A O 1
ATOM 2391 N N . THR A 1 305 ? 34.682 1.810 -36.003 1.00 88.31 305 THR A N 1
ATOM 2392 C CA . THR A 1 305 ? 33.527 2.180 -36.833 1.00 88.31 305 THR A CA 1
ATOM 2393 C C . THR A 1 305 ? 33.828 3.362 -37.757 1.00 88.31 305 THR A C 1
ATOM 2395 O O . THR A 1 305 ? 33.326 3.395 -38.870 1.00 88.31 305 THR A O 1
ATOM 2398 N N . ALA A 1 306 ? 34.640 4.327 -37.309 1.00 85.50 306 ALA A N 1
ATOM 2399 C CA . ALA A 1 306 ? 34.983 5.516 -38.090 1.00 85.50 306 ALA A CA 1
ATOM 2400 C C . ALA A 1 306 ? 36.097 5.293 -39.127 1.00 85.50 306 ALA A C 1
ATOM 2402 O O . ALA A 1 306 ? 36.266 6.132 -40.007 1.00 85.50 306 ALA A O 1
ATOM 2403 N N . SER A 1 307 ? 36.885 4.219 -39.010 1.00 85.75 307 SER A N 1
ATOM 2404 C CA . SER A 1 307 ? 38.014 3.942 -39.915 1.00 85.75 307 SER A CA 1
ATOM 2405 C C . SER A 1 307 ? 37.831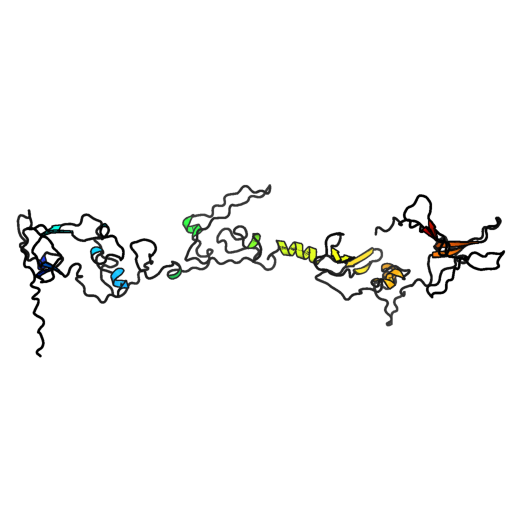 2.690 -40.772 1.00 85.75 307 SER A C 1
ATOM 2407 O O . SER A 1 307 ? 38.598 2.493 -41.715 1.00 85.75 307 SER A O 1
ATOM 2409 N N . ALA A 1 308 ? 36.840 1.852 -40.465 1.00 87.50 308 ALA A N 1
ATOM 2410 C CA . ALA A 1 308 ? 36.530 0.658 -41.233 1.00 87.50 308 ALA A CA 1
ATOM 2411 C C . ALA A 1 308 ? 35.802 0.996 -42.545 1.00 87.50 308 ALA A C 1
ATOM 2413 O O . ALA A 1 308 ? 34.943 1.875 -42.579 1.00 87.50 308 ALA A O 1
ATOM 2414 N N . THR A 1 309 ? 36.127 0.280 -43.621 1.00 83.75 309 THR A N 1
ATOM 2415 C CA . THR A 1 309 ? 35.450 0.389 -44.926 1.00 83.75 309 THR A CA 1
ATOM 2416 C C . THR A 1 309 ? 34.204 -0.487 -45.018 1.00 83.75 309 THR A C 1
ATOM 2418 O O . THR A 1 309 ? 33.303 -0.204 -45.801 1.00 83.75 309 THR A O 1
ATOM 2421 N N . ASN A 1 310 ? 34.144 -1.564 -44.235 1.00 85.06 310 ASN A N 1
ATOM 2422 C CA . ASN A 1 310 ? 33.033 -2.506 -44.203 1.00 85.06 310 ASN A CA 1
ATOM 2423 C C . ASN A 1 310 ? 32.042 -2.189 -43.074 1.00 85.06 310 ASN A C 1
ATOM 2425 O O . ASN A 1 310 ? 32.414 -1.658 -42.032 1.00 85.06 310 ASN A O 1
ATOM 2429 N N . THR A 1 311 ? 30.767 -2.555 -43.246 1.00 87.19 311 THR A N 1
ATOM 2430 C CA . THR A 1 311 ? 29.780 -2.431 -42.162 1.00 87.19 311 THR A CA 1
ATOM 2431 C C . THR A 1 311 ? 29.893 -3.592 -41.167 1.00 87.19 311 THR A C 1
ATOM 2433 O O . THR A 1 311 ? 30.418 -4.665 -41.486 1.00 87.19 311 THR A O 1
ATOM 2436 N N . VAL A 1 312 ? 29.328 -3.425 -39.962 1.00 87.94 312 VAL A N 1
ATOM 2437 C CA . VAL A 1 312 ? 29.256 -4.507 -38.962 1.00 87.94 312 VAL A CA 1
ATOM 2438 C C . VAL A 1 312 ? 28.573 -5.760 -39.523 1.00 87.94 312 VAL A C 1
ATOM 2440 O O . VAL A 1 312 ? 29.007 -6.876 -39.246 1.00 87.94 312 VAL A O 1
ATOM 2443 N N . PHE A 1 313 ? 27.547 -5.599 -40.362 1.00 88.56 313 PHE A N 1
ATOM 2444 C CA . PHE A 1 313 ? 26.828 -6.721 -40.960 1.00 88.56 313 PHE A CA 1
ATOM 2445 C C . PHE A 1 313 ? 27.634 -7.412 -42.059 1.00 88.56 313 PHE A C 1
ATOM 2447 O O . PHE A 1 313 ? 27.595 -8.640 -42.141 1.00 88.56 313 PHE A O 1
ATOM 2454 N N . ASP A 1 314 ? 28.395 -6.664 -42.861 1.00 85.62 314 ASP A N 1
ATO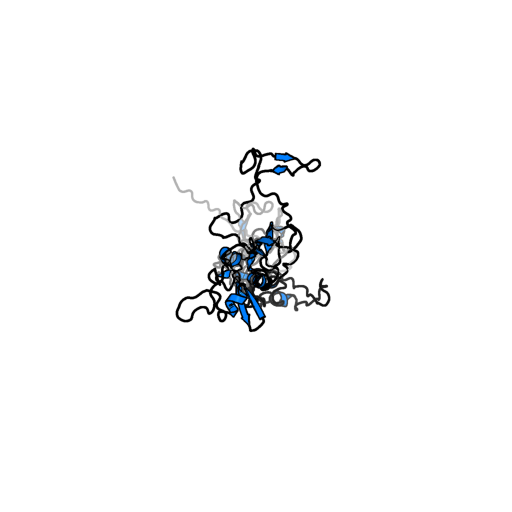M 2455 C CA . ASP A 1 314 ? 29.285 -7.240 -43.877 1.00 85.62 314 ASP A CA 1
ATOM 2456 C C . ASP A 1 314 ? 30.411 -8.044 -43.234 1.00 85.62 314 ASP A C 1
ATOM 2458 O O . ASP A 1 314 ? 30.716 -9.160 -43.674 1.00 85.62 314 ASP A O 1
ATOM 2462 N N . PHE A 1 315 ? 30.982 -7.513 -42.148 1.00 86.12 315 PHE A N 1
ATOM 2463 C CA . PHE A 1 315 ? 31.955 -8.229 -41.338 1.00 86.12 315 PHE A CA 1
ATOM 2464 C C . PHE A 1 315 ? 31.346 -9.504 -40.757 1.00 86.12 315 PHE A C 1
ATOM 2466 O O . PHE A 1 315 ? 31.888 -10.585 -40.955 1.00 86.12 315 PHE A O 1
ATOM 2473 N N . MET A 1 316 ? 30.191 -9.422 -40.100 1.00 85.69 316 MET A N 1
ATOM 2474 C CA . MET A 1 316 ? 29.564 -10.594 -39.487 1.00 85.69 316 MET A CA 1
ATOM 2475 C C . MET A 1 316 ? 29.133 -11.644 -40.511 1.00 85.69 316 MET A C 1
ATOM 2477 O O . MET A 1 316 ? 29.328 -12.832 -40.277 1.00 85.69 316 MET A O 1
ATOM 2481 N N . ARG A 1 317 ? 28.587 -11.241 -41.664 1.00 84.31 317 ARG A N 1
ATOM 2482 C CA . ARG A 1 317 ? 28.229 -12.161 -42.758 1.00 84.31 317 ARG A CA 1
ATOM 2483 C C . ARG A 1 317 ? 29.456 -12.884 -43.305 1.00 84.31 317 ARG A C 1
ATOM 2485 O O . ARG A 1 317 ? 29.373 -14.067 -43.607 1.00 84.31 317 ARG A O 1
ATOM 2492 N N . SER A 1 318 ? 30.576 -12.178 -43.423 1.00 82.56 318 SER A N 1
ATOM 2493 C CA . SER A 1 318 ? 31.839 -12.770 -43.869 1.00 82.56 318 SER A CA 1
ATOM 2494 C C . SER A 1 318 ? 32.473 -13.672 -42.809 1.00 82.56 318 SER A C 1
ATOM 2496 O O . SER A 1 318 ? 33.401 -14.402 -43.122 1.00 82.56 318 SER A O 1
ATOM 2498 N N . ASN A 1 319 ? 31.998 -13.619 -41.564 1.00 81.62 319 ASN A N 1
ATOM 2499 C CA . ASN A 1 319 ? 32.597 -14.289 -40.418 1.00 81.62 319 ASN A CA 1
ATOM 2500 C C . ASN A 1 319 ? 31.572 -15.126 -39.646 1.00 81.62 319 ASN A C 1
ATOM 2502 O O . ASN A 1 319 ? 31.584 -15.108 -38.422 1.00 81.62 319 ASN A O 1
ATOM 2506 N N . ASP A 1 320 ? 30.661 -15.817 -40.339 1.00 81.50 320 ASP A N 1
ATOM 2507 C CA . ASP A 1 320 ? 29.692 -16.763 -39.755 1.00 81.50 320 ASP A CA 1
ATOM 2508 C C . ASP A 1 320 ? 28.909 -16.231 -38.532 1.00 81.50 320 ASP A C 1
ATOM 2510 O O . ASP A 1 320 ? 28.541 -16.976 -37.625 1.00 81.50 320 ASP A O 1
ATOM 2514 N N . GLY A 1 321 ? 28.644 -14.923 -38.489 1.00 79.25 321 GLY A N 1
ATOM 2515 C CA . GLY A 1 321 ? 27.925 -14.272 -37.393 1.00 79.25 321 GLY A CA 1
ATOM 2516 C C . GLY A 1 321 ? 28.777 -13.939 -36.161 1.00 79.25 321 GLY A C 1
ATOM 2517 O O . GLY A 1 321 ? 28.223 -13.521 -35.143 1.00 79.25 321 GLY A O 1
ATOM 2518 N N . PHE A 1 322 ? 30.103 -14.070 -36.223 1.00 82.06 322 PHE A N 1
ATOM 2519 C CA . PHE A 1 322 ? 31.000 -13.607 -35.164 1.00 82.06 322 PHE A CA 1
ATOM 2520 C C . PHE A 1 322 ? 31.224 -12.090 -35.250 1.00 82.06 322 PHE A C 1
ATOM 2522 O O . PHE A 1 322 ? 31.605 -11.553 -36.287 1.00 82.06 322 PHE A O 1
ATOM 2529 N N . GLY A 1 323 ? 31.005 -11.389 -34.132 1.00 80.62 323 GLY A N 1
ATOM 2530 C CA . GLY A 1 323 ? 31.185 -9.933 -34.020 1.00 80.62 323 GLY A CA 1
ATOM 2531 C C . GLY A 1 323 ? 32.614 -9.478 -33.696 1.00 80.62 323 GLY A C 1
ATOM 2532 O O . GLY A 1 323 ? 32.876 -8.278 -33.660 1.00 80.62 323 GLY A O 1
ATOM 2533 N N . HIS A 1 324 ? 33.533 -10.415 -33.460 1.00 85.19 324 HIS A N 1
ATOM 2534 C CA . HIS A 1 324 ? 34.926 -10.125 -33.125 1.00 85.19 324 HIS A CA 1
ATOM 2535 C C . HIS A 1 324 ? 35.881 -10.796 -34.106 1.00 85.19 324 HIS A C 1
ATOM 2537 O O . HIS A 1 324 ? 35.697 -11.962 -34.482 1.00 85.19 324 HIS A O 1
ATOM 2543 N N . GLN A 1 325 ? 36.944 -10.083 -34.459 1.00 78.88 325 GLN A N 1
ATOM 2544 C CA . GLN A 1 325 ? 38.075 -10.640 -35.170 1.00 78.88 325 GLN A CA 1
ATOM 2545 C C . GLN A 1 325 ? 38.802 -11.615 -34.239 1.00 78.88 325 GLN A C 1
ATOM 2547 O O . GLN A 1 325 ? 39.351 -11.238 -33.205 1.00 78.88 325 GLN A O 1
ATOM 2552 N N . HIS A 1 326 ? 38.804 -12.895 -34.600 1.00 69.50 326 HIS A N 1
ATOM 2553 C CA . HIS A 1 326 ? 39.460 -13.944 -33.828 1.00 69.50 326 HIS A CA 1
ATOM 2554 C C . HIS A 1 326 ? 40.581 -14.594 -34.644 1.00 69.50 326 HIS A C 1
ATOM 2556 O O . HIS A 1 326 ? 40.461 -14.826 -35.847 1.00 69.50 326 HIS A O 1
ATOM 2562 N N . LEU A 1 327 ? 41.694 -14.877 -33.965 1.00 61.81 327 LEU A N 1
ATOM 2563 C CA . LEU A 1 327 ? 42.910 -15.468 -34.527 1.00 61.81 327 LEU A CA 1
ATOM 2564 C C . LEU A 1 327 ? 43.263 -16.749 -33.771 1.00 61.81 327 LEU A C 1
ATOM 2566 O O . LEU A 1 327 ? 44.325 -16.845 -33.169 1.00 61.81 327 LEU A O 1
ATOM 2570 N N . PHE A 1 328 ? 42.374 -17.743 -33.781 1.00 54.28 328 PHE A N 1
ATOM 2571 C CA . PHE A 1 328 ? 42.701 -19.064 -33.242 1.00 54.28 328 PHE A CA 1
ATOM 2572 C C . PHE A 1 328 ? 42.091 -20.161 -34.128 1.00 54.28 328 PHE A C 1
ATOM 2574 O O . PHE A 1 328 ? 40.947 -20.571 -33.972 1.00 54.28 328 PHE A O 1
ATOM 2581 N N . ASN A 1 329 ? 42.905 -20.630 -35.076 1.00 53.31 329 ASN A N 1
ATOM 2582 C CA . ASN A 1 329 ? 42.778 -21.865 -35.868 1.00 53.31 329 ASN A CA 1
ATOM 2583 C C . ASN A 1 329 ? 41.668 -21.991 -36.932 1.00 53.31 329 ASN A C 1
ATOM 2585 O O . ASN A 1 329 ? 41.811 -22.805 -37.839 1.00 53.31 329 ASN A O 1
ATOM 2589 N N . THR A 1 330 ? 40.639 -21.152 -36.898 1.00 53.72 330 THR A N 1
ATOM 2590 C CA . THR A 1 330 ? 39.738 -20.908 -38.038 1.00 53.72 330 THR A CA 1
ATOM 2591 C C . THR A 1 330 ? 39.701 -19.401 -38.167 1.00 53.72 330 THR A C 1
ATOM 2593 O O . THR A 1 330 ? 39.172 -18.732 -37.289 1.00 53.72 330 THR A O 1
ATOM 2596 N N . ALA A 1 331 ? 40.421 -18.847 -39.138 1.00 54.53 331 ALA A N 1
ATOM 2597 C CA . ALA A 1 331 ? 40.469 -17.403 -39.295 1.00 54.53 331 ALA A CA 1
ATOM 2598 C C . ALA A 1 331 ? 39.041 -16.880 -39.493 1.00 54.53 331 ALA A C 1
ATOM 2600 O O . ALA A 1 331 ? 38.275 -17.479 -40.247 1.00 54.53 331 ALA A O 1
ATOM 2601 N N . SER A 1 332 ? 38.723 -15.747 -38.864 1.00 58.91 332 SER A N 1
ATOM 2602 C CA . SER A 1 332 ? 37.776 -14.784 -39.430 1.00 58.91 332 SER A CA 1
ATOM 2603 C C . SER A 1 332 ? 37.992 -14.796 -40.953 1.00 58.91 332 SER A C 1
ATOM 2605 O O . SER A 1 332 ? 39.095 -14.457 -41.392 1.00 58.91 332 SER A O 1
ATOM 2607 N N . ALA A 1 333 ? 37.032 -15.276 -41.758 1.00 65.94 333 ALA A N 1
ATOM 2608 C CA . ALA A 1 333 ? 37.253 -15.420 -43.200 1.00 65.94 333 ALA A CA 1
ATOM 2609 C C . ALA A 1 333 ? 37.606 -14.068 -43.843 1.00 65.94 333 ALA A C 1
ATOM 2611 O O . ALA A 1 333 ? 38.270 -14.032 -44.879 1.00 65.94 333 ALA A O 1
ATOM 2612 N N . LYS A 1 334 ? 37.229 -12.960 -43.181 1.00 76.12 334 LYS A N 1
ATOM 2613 C CA . LYS A 1 334 ? 37.743 -11.613 -43.436 1.00 76.12 334 LYS A CA 1
ATOM 2614 C C . LYS A 1 334 ? 38.085 -10.866 -42.147 1.00 76.12 334 LYS A C 1
ATOM 2616 O O . LYS A 1 334 ? 37.319 -10.904 -41.185 1.00 76.12 334 LYS A O 1
ATOM 2621 N N . ALA A 1 335 ? 39.211 -10.153 -42.155 1.00 83.62 335 ALA A N 1
ATOM 2622 C CA . ALA A 1 335 ? 39.569 -9.185 -41.118 1.00 83.62 335 ALA A CA 1
ATOM 2623 C C . ALA A 1 335 ? 38.738 -7.896 -41.248 1.00 83.62 335 ALA A C 1
ATOM 2625 O O . ALA A 1 335 ? 38.045 -7.693 -42.246 1.00 83.62 335 ALA A O 1
ATOM 2626 N N . ILE A 1 336 ? 38.811 -7.023 -40.241 1.00 85.94 336 ILE A N 1
ATOM 2627 C CA . ILE A 1 336 ? 38.290 -5.659 -40.370 1.00 85.94 336 ILE A CA 1
ATOM 2628 C C . ILE A 1 336 ? 39.167 -4.920 -41.383 1.00 85.94 336 ILE A C 1
ATOM 2630 O O . ILE A 1 336 ? 40.394 -4.920 -41.266 1.00 85.94 336 ILE A O 1
ATOM 2634 N N . GLU A 1 337 ? 38.536 -4.331 -42.393 1.00 84.56 337 GLU A N 1
ATOM 2635 C CA . GLU A 1 337 ? 39.222 -3.594 -43.446 1.00 84.56 337 GLU A CA 1
ATOM 2636 C C . GLU A 1 337 ? 39.242 -2.120 -43.054 1.00 84.56 337 GLU A C 1
ATOM 2638 O O . GLU A 1 337 ? 38.193 -1.519 -42.849 1.00 84.56 337 GLU A O 1
ATOM 2643 N N . PHE A 1 338 ? 40.434 -1.550 -42.903 1.00 85.75 338 PHE A N 1
ATOM 2644 C CA . PHE A 1 338 ? 40.613 -0.149 -42.536 1.00 85.75 338 PHE A CA 1
ATOM 2645 C C . PHE A 1 338 ? 40.993 0.682 -43.757 1.00 85.75 338 PHE A C 1
ATOM 2647 O O . PHE A 1 338 ? 41.748 0.224 -44.618 1.00 85.75 338 PHE A O 1
ATOM 2654 N N . LEU A 1 339 ? 40.520 1.927 -43.800 1.00 78.81 339 LEU A N 1
ATOM 2655 C CA . LEU A 1 339 ? 40.973 2.915 -44.772 1.00 78.81 339 LEU A CA 1
ATOM 2656 C C . LEU A 1 339 ? 42.486 3.121 -44.621 1.00 78.81 339 LEU A C 1
ATOM 2658 O O . LEU A 1 339 ? 42.969 3.537 -43.570 1.00 78.81 339 LEU A O 1
ATOM 2662 N N . SER A 1 340 ? 43.242 2.837 -45.681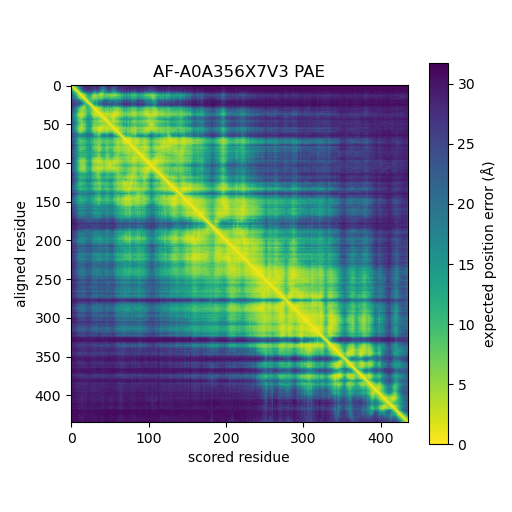 1.00 79.31 340 SER A N 1
ATOM 2663 C CA . SER A 1 340 ? 44.689 3.085 -45.720 1.00 79.31 340 SER A CA 1
ATOM 2664 C C . SER A 1 340 ? 45.042 4.513 -46.149 1.00 79.31 340 SER A C 1
ATOM 2666 O O . SER A 1 340 ? 46.186 4.936 -45.998 1.00 79.31 340 SER A O 1
ATOM 2668 N N . ALA A 1 341 ? 44.080 5.234 -46.728 1.00 79.25 341 ALA A N 1
ATOM 2669 C CA . ALA A 1 341 ? 44.203 6.615 -47.174 1.00 79.25 341 ALA A CA 1
ATOM 2670 C C . ALA A 1 341 ? 42.806 7.259 -47.282 1.00 79.25 341 ALA A C 1
ATOM 2672 O O . ALA A 1 341 ? 41.789 6.564 -47.235 1.00 79.25 341 ALA A O 1
ATOM 2673 N N . SER A 1 342 ? 42.751 8.582 -47.421 1.00 79.06 342 SER A N 1
ATOM 2674 C CA . SER A 1 342 ? 41.497 9.330 -47.550 1.00 79.06 342 SER A CA 1
ATOM 2675 C C . SER A 1 342 ? 40.719 8.940 -48.814 1.00 79.06 342 SER A C 1
ATOM 2677 O O . SER A 1 342 ? 41.283 8.920 -49.910 1.00 79.06 342 SER A O 1
ATOM 2679 N N . LEU A 1 343 ? 39.410 8.697 -48.664 1.00 74.44 343 LEU A N 1
ATOM 2680 C CA . LEU A 1 343 ? 38.471 8.450 -49.771 1.00 74.44 343 LEU A CA 1
ATOM 2681 C C . LEU A 1 343 ? 38.216 9.716 -50.618 1.00 74.44 343 LEU A C 1
ATOM 2683 O O . LEU A 1 343 ? 37.819 9.628 -51.779 1.00 74.44 343 LEU A O 1
ATOM 2687 N N . PHE A 1 344 ? 38.498 10.888 -50.037 1.00 75.62 344 PHE A N 1
ATOM 2688 C CA . PHE A 1 344 ? 38.478 12.201 -50.682 1.00 75.62 344 PHE A CA 1
ATOM 2689 C C . PHE A 1 344 ? 39.905 12.699 -50.917 1.00 75.62 344 PHE A C 1
ATOM 2691 O O . PHE A 1 344 ? 40.736 12.677 -50.005 1.00 75.62 344 PHE A O 1
ATOM 2698 N N . GLY A 1 345 ? 40.206 13.169 -52.124 1.00 74.81 345 GLY A N 1
ATOM 2699 C CA . GLY A 1 345 ? 41.585 13.484 -52.500 1.00 74.81 345 GLY A CA 1
ATOM 2700 C C . GLY A 1 345 ? 41.712 14.404 -53.706 1.00 74.81 345 GLY A C 1
ATOM 2701 O O . GLY A 1 345 ? 40.778 15.125 -54.067 1.00 74.81 345 GLY A O 1
ATOM 2702 N N . SER A 1 346 ? 42.905 14.411 -54.306 1.00 74.38 346 SER A N 1
ATOM 2703 C CA . SER A 1 346 ? 43.165 15.155 -55.539 1.00 74.38 346 SER A CA 1
ATOM 2704 C C . SER A 1 346 ? 42.997 14.259 -56.753 1.00 74.38 346 SER A C 1
ATOM 2706 O O . SER A 1 346 ? 43.330 13.079 -56.722 1.00 74.38 346 SER A O 1
ATOM 2708 N N . TRP A 1 347 ? 42.510 14.832 -57.842 1.00 71.62 347 TRP A N 1
ATOM 2709 C CA . TRP A 1 347 ? 42.329 14.153 -59.108 1.00 71.62 347 TRP A CA 1
ATOM 2710 C C . TRP A 1 347 ? 43.092 14.875 -60.213 1.00 71.62 347 TRP A C 1
ATOM 2712 O O . TRP A 1 347 ? 43.083 16.106 -60.283 1.00 71.62 347 TRP A O 1
ATOM 2722 N N . TYR A 1 348 ? 43.756 14.113 -61.078 1.00 71.56 348 TYR A N 1
ATOM 2723 C CA . TYR A 1 348 ? 44.393 14.640 -62.279 1.00 71.56 348 TYR A CA 1
ATOM 2724 C C . TYR A 1 348 ? 43.386 14.679 -63.430 1.00 71.56 348 TYR A C 1
ATOM 2726 O O . TYR A 1 348 ? 42.981 13.634 -63.937 1.00 71.56 348 TYR A O 1
ATOM 2734 N N . TRP A 1 349 ? 42.984 15.880 -63.843 1.00 65.50 349 TRP A N 1
ATOM 2735 C CA . TRP A 1 349 ? 42.080 16.081 -64.969 1.00 65.50 349 TRP A CA 1
ATOM 2736 C C . TRP A 1 349 ? 42.879 16.292 -66.256 1.00 65.50 349 TRP A C 1
ATOM 2738 O O . TRP A 1 349 ? 43.735 17.171 -66.320 1.00 65.50 349 TRP A O 1
ATOM 2748 N N . ASP A 1 350 ? 42.582 15.469 -67.260 1.00 65.12 350 ASP A N 1
ATOM 2749 C CA . ASP A 1 350 ? 43.116 15.561 -68.622 1.00 65.12 350 ASP A CA 1
ATOM 2750 C C . ASP A 1 350 ? 41.914 15.498 -69.564 1.00 65.12 350 ASP A C 1
ATOM 2752 O O . ASP A 1 350 ? 41.232 14.468 -69.654 1.00 65.12 350 ASP A O 1
ATOM 2756 N N . GLN A 1 351 ? 41.621 16.630 -70.202 1.00 59.16 351 GLN A N 1
ATOM 2757 C CA . GLN A 1 351 ? 40.615 16.733 -71.248 1.00 59.16 351 GLN A CA 1
ATOM 2758 C C . GLN A 1 351 ? 41.346 16.957 -72.564 1.00 59.16 351 GLN A C 1
ATOM 2760 O O . GLN A 1 351 ? 41.529 18.092 -73.012 1.00 59.16 351 GLN A O 1
ATOM 2765 N N . GLY A 1 352 ? 41.766 15.843 -73.167 1.00 55.31 352 GLY A N 1
ATOM 2766 C CA . GLY A 1 352 ? 42.482 15.815 -74.435 1.00 55.31 352 GLY A CA 1
ATOM 2767 C C . GLY A 1 352 ? 41.907 16.802 -75.453 1.00 55.31 352 GLY A C 1
ATOM 2768 O O . GLY A 1 352 ? 40.826 16.594 -76.004 1.00 55.31 352 GLY A O 1
ATOM 2769 N N . GLY A 1 353 ? 42.661 17.876 -75.702 1.00 53.44 353 GLY A N 1
ATOM 2770 C CA . GLY A 1 353 ? 42.420 18.825 -76.790 1.00 53.44 353 GLY A CA 1
ATOM 2771 C C . GLY A 1 353 ? 42.084 20.268 -76.402 1.00 53.44 353 GLY A C 1
ATOM 2772 O O . GLY A 1 353 ? 42.109 21.116 -77.292 1.00 53.44 353 GLY A O 1
ATOM 2773 N N . THR A 1 354 ? 41.825 20.602 -75.132 1.00 46.25 354 THR A N 1
ATOM 2774 C CA . THR A 1 354 ? 41.523 21.995 -74.732 1.00 46.25 354 THR A CA 1
ATOM 2775 C C . THR A 1 354 ? 42.215 22.411 -73.433 1.00 46.25 354 THR A C 1
ATOM 2777 O O . THR A 1 354 ? 41.542 22.720 -72.465 1.00 46.25 354 THR A O 1
ATOM 2780 N N . GLY A 1 355 ? 43.552 22.423 -73.409 1.00 49.09 355 GLY A N 1
ATOM 2781 C CA . GLY A 1 355 ? 44.397 23.314 -72.584 1.00 49.09 355 GLY A CA 1
ATOM 2782 C C . GLY A 1 355 ? 44.228 23.374 -71.054 1.00 49.09 355 GLY A C 1
ATOM 2783 O O . GLY A 1 355 ? 44.916 24.180 -70.434 1.00 49.09 355 GLY A O 1
ATOM 2784 N N . TYR A 1 356 ? 43.362 22.570 -70.440 1.00 48.34 356 TYR A N 1
ATOM 2785 C CA . TYR A 1 356 ? 43.113 22.541 -68.997 1.00 48.34 356 TYR A CA 1
ATOM 2786 C C . TYR A 1 356 ? 43.551 21.192 -68.416 1.00 48.34 356 TYR A C 1
ATOM 2788 O O . TYR A 1 356 ? 42.728 20.414 -67.935 1.00 48.34 356 TYR A O 1
ATOM 2796 N N . ASP A 1 357 ? 44.856 20.930 -68.471 1.00 58.19 357 ASP A N 1
ATOM 2797 C CA . ASP A 1 357 ? 45.475 19.819 -67.748 1.00 58.19 357 ASP A CA 1
ATOM 2798 C C . ASP A 1 357 ? 45.846 20.319 -66.350 1.00 58.19 357 ASP A C 1
ATOM 2800 O O . ASP A 1 357 ? 46.631 21.259 -66.200 1.00 58.19 357 ASP A O 1
ATOM 2804 N N . GLY A 1 358 ? 45.257 19.734 -65.308 1.00 63.78 358 GLY A N 1
ATOM 2805 C CA . GLY A 1 358 ? 45.395 20.277 -63.958 1.00 63.78 358 GLY A CA 1
ATOM 2806 C C . GLY A 1 358 ? 44.985 19.320 -62.848 1.00 63.78 358 GLY A C 1
ATOM 2807 O O . GLY A 1 358 ? 44.387 18.271 -63.080 1.00 63.78 358 GLY A O 1
ATOM 2808 N N . ARG A 1 359 ? 45.332 19.686 -61.611 1.00 66.50 359 ARG A N 1
ATOM 2809 C CA . ARG A 1 359 ? 44.884 18.975 -60.411 1.00 66.50 359 ARG A CA 1
ATOM 2810 C C . ARG A 1 359 ? 43.667 19.669 -59.822 1.00 66.50 359 ARG A C 1
ATOM 2812 O O . ARG A 1 359 ? 43.690 20.876 -59.610 1.00 66.50 359 ARG A O 1
ATOM 2819 N N . ILE A 1 360 ? 42.644 18.885 -59.516 1.00 65.19 360 ILE A N 1
ATOM 2820 C CA . ILE A 1 360 ? 41.440 19.319 -58.803 1.00 65.19 360 ILE A CA 1
ATOM 2821 C C . ILE A 1 360 ? 41.456 18.620 -57.437 1.00 65.19 360 ILE A C 1
ATOM 2823 O O . ILE A 1 360 ? 41.970 17.507 -57.329 1.00 65.19 360 ILE A O 1
ATOM 2827 N N . PHE A 1 361 ? 40.965 19.263 -56.381 1.00 69.94 361 PHE A N 1
ATOM 2828 C CA . PHE A 1 361 ? 40.852 18.680 -55.039 1.00 69.94 361 PHE A CA 1
ATOM 2829 C C . PHE A 1 361 ? 39.380 18.589 -54.615 1.00 69.94 361 PHE A C 1
ATOM 2831 O O . PHE A 1 361 ? 38.557 19.360 -55.099 1.00 69.94 361 PHE A O 1
ATOM 2838 N N . GLY A 1 362 ? 39.055 17.650 -53.721 1.00 67.38 362 GLY A N 1
ATOM 2839 C CA . GLY A 1 362 ? 37.722 17.534 -53.119 1.00 67.38 362 GLY A CA 1
ATOM 2840 C C . GLY A 1 362 ? 36.773 16.564 -53.825 1.00 67.38 362 GLY A C 1
ATOM 2841 O O . GLY A 1 362 ? 35.569 16.621 -53.596 1.00 67.38 362 GLY A O 1
ATOM 2842 N N . LEU A 1 363 ? 37.296 15.670 -54.667 1.00 65.31 363 LEU A N 1
ATOM 2843 C CA . LEU A 1 363 ? 36.512 14.617 -55.318 1.00 65.31 363 LEU A CA 1
ATOM 2844 C C . LEU A 1 363 ? 36.687 13.275 -54.593 1.00 65.31 363 LEU A C 1
ATOM 2846 O O . LEU A 1 363 ? 37.773 12.970 -54.089 1.00 65.31 363 LEU A O 1
ATOM 2850 N N . GLU A 1 364 ? 35.612 12.488 -54.554 1.00 71.12 364 GLU A N 1
ATOM 2851 C CA . GLU A 1 364 ? 35.599 11.110 -54.051 1.00 71.12 364 GLU A CA 1
ATOM 2852 C C . GLU A 1 364 ? 36.175 10.135 -55.094 1.00 71.12 364 GLU A C 1
ATOM 2854 O O . GLU A 1 364 ? 36.005 10.315 -56.307 1.00 71.12 364 GLU A O 1
ATOM 2859 N N . THR A 1 365 ? 36.842 9.076 -54.626 1.00 67.69 365 THR A N 1
ATOM 2860 C CA . THR A 1 365 ? 37.435 8.035 -55.484 1.00 67.69 365 THR A CA 1
ATOM 2861 C C . THR A 1 365 ? 36.421 7.219 -56.303 1.00 67.69 365 THR A C 1
ATOM 2863 O O . THR A 1 365 ? 36.838 6.542 -57.242 1.00 67.69 365 THR A O 1
ATOM 2866 N N . ASP A 1 366 ? 35.122 7.265 -55.981 1.00 61.03 366 ASP A N 1
ATOM 2867 C CA . ASP A 1 366 ? 34.073 6.402 -56.561 1.00 61.03 366 ASP A CA 1
ATOM 2868 C C . ASP A 1 366 ? 33.425 6.964 -57.849 1.00 61.03 366 ASP A C 1
ATOM 2870 O O . ASP A 1 366 ? 32.375 6.524 -58.310 1.00 61.03 366 ASP A O 1
ATOM 2874 N N . THR A 1 367 ? 34.053 7.951 -58.496 1.00 54.69 367 THR A N 1
ATOM 2875 C CA . THR A 1 367 ? 33.523 8.614 -59.710 1.00 54.69 367 THR A CA 1
ATOM 2876 C C . THR A 1 367 ? 33.689 7.799 -61.011 1.00 54.69 367 THR A C 1
ATOM 2878 O O . THR A 1 367 ? 33.858 8.354 -62.099 1.00 54.69 367 THR A O 1
ATOM 2881 N N . GLY A 1 368 ? 33.575 6.469 -60.924 1.00 53.62 368 GLY A N 1
ATOM 2882 C CA . GLY A 1 368 ? 33.581 5.538 -62.054 1.00 53.62 368 GLY A CA 1
ATOM 2883 C C . GLY A 1 368 ? 34.940 4.876 -62.304 1.00 53.62 368 GLY A C 1
ATOM 2884 O O . GLY A 1 368 ? 35.961 5.533 -62.509 1.00 53.62 368 GLY A O 1
ATOM 2885 N N . GLU A 1 369 ? 34.929 3.540 -62.361 1.00 52.00 369 GLU A N 1
ATOM 2886 C CA . GLU A 1 369 ? 36.080 2.615 -62.430 1.00 52.00 369 GLU A CA 1
ATOM 2887 C C . GLU A 1 369 ? 37.113 2.895 -63.545 1.00 52.00 369 GLU A C 1
ATOM 2889 O O . GLU A 1 369 ? 38.215 2.349 -63.540 1.00 52.00 369 GLU A O 1
ATOM 2894 N N . SER A 1 370 ? 36.800 3.757 -64.513 1.00 54.97 370 SER A N 1
ATOM 2895 C CA . SER A 1 370 ? 37.618 3.980 -65.713 1.00 54.97 370 SER A CA 1
ATOM 2896 C C . SER A 1 370 ? 38.849 4.873 -65.498 1.00 54.97 370 SER A C 1
ATOM 2898 O O . SER A 1 370 ? 39.668 4.982 -66.405 1.00 54.97 370 SER A O 1
ATOM 2900 N N . ASN A 1 371 ? 38.996 5.525 -64.337 1.00 56.25 371 ASN A N 1
ATOM 2901 C CA . ASN A 1 371 ? 40.053 6.521 -64.099 1.00 56.25 371 ASN A CA 1
ATOM 2902 C C . ASN A 1 371 ? 40.693 6.458 -62.696 1.00 56.25 371 ASN A C 1
ATOM 2904 O O . ASN A 1 371 ? 41.295 7.440 -62.258 1.00 56.25 371 ASN A O 1
ATOM 2908 N N . ALA A 1 372 ? 40.619 5.324 -61.989 1.00 58.94 372 ALA A N 1
ATOM 2909 C CA . ALA A 1 372 ? 41.210 5.171 -60.649 1.00 58.94 372 ALA A CA 1
ATOM 2910 C C . ALA A 1 372 ? 42.713 5.536 -60.591 1.00 58.94 372 ALA A C 1
ATOM 2912 O O . ALA A 1 372 ? 43.200 6.024 -59.578 1.00 58.94 372 ALA A O 1
ATOM 2913 N N . SER A 1 373 ? 43.444 5.395 -61.705 1.00 65.00 373 SER A N 1
ATOM 2914 C CA . SER A 1 373 ? 44.855 5.793 -61.828 1.00 65.00 373 SER A CA 1
ATOM 2915 C C . SER A 1 373 ? 45.107 7.308 -61.782 1.00 65.00 373 SER A C 1
ATOM 2917 O O . SER A 1 373 ? 46.262 7.725 -61.726 1.00 65.00 373 SER A O 1
ATOM 2919 N N . LYS A 1 374 ? 44.058 8.136 -61.861 1.00 72.31 374 LYS A N 1
ATOM 2920 C CA . LYS A 1 374 ? 44.137 9.605 -61.816 1.00 72.31 374 LYS A CA 1
ATOM 2921 C C . LYS A 1 374 ? 43.845 10.173 -60.422 1.00 72.31 374 LYS A C 1
ATOM 2923 O O . LYS A 1 374 ? 44.072 11.364 -60.207 1.00 72.31 374 LYS A O 1
ATOM 2928 N N . PHE A 1 375 ? 43.367 9.345 -59.487 1.00 76.12 375 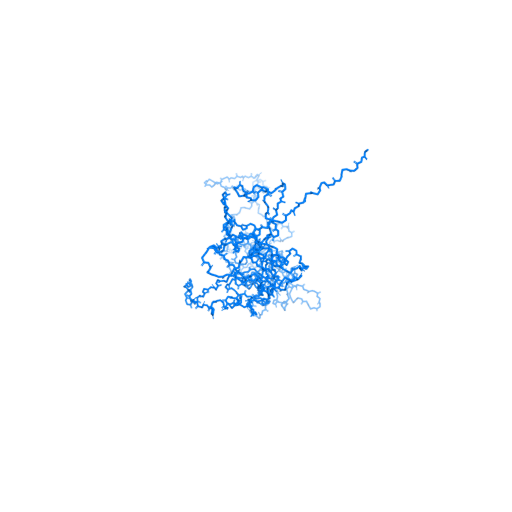PHE A N 1
ATOM 2929 C CA . PHE A 1 375 ? 43.113 9.740 -58.104 1.00 76.12 375 PHE A CA 1
ATOM 2930 C C . PHE A 1 375 ? 44.386 9.626 -57.260 1.00 76.12 375 PHE A C 1
ATOM 2932 O O . PHE A 1 375 ? 45.087 8.616 -57.277 1.00 76.12 375 PHE A O 1
ATOM 2939 N N . ILE A 1 376 ? 44.677 10.683 -56.512 1.00 77.81 376 ILE A N 1
ATOM 2940 C CA . ILE A 1 376 ? 45.805 10.793 -55.597 1.00 77.81 376 ILE A CA 1
ATOM 2941 C C . ILE A 1 376 ? 45.211 10.953 -54.193 1.00 77.81 376 ILE A C 1
ATOM 2943 O O . ILE A 1 376 ? 44.777 12.059 -53.836 1.00 77.81 376 ILE A O 1
ATOM 2947 N N . PRO A 1 377 ? 45.152 9.866 -53.404 1.00 77.38 377 PRO A N 1
ATOM 2948 C CA . PRO A 1 377 ? 44.629 9.925 -52.052 1.00 77.38 377 PRO A CA 1
ATOM 2949 C C . PRO A 1 377 ? 45.621 10.621 -51.119 1.00 77.38 377 PRO A C 1
ATOM 2951 O O . PRO A 1 377 ? 46.832 10.625 -51.352 1.00 77.38 377 PRO A O 1
ATOM 2954 N N . VAL A 1 378 ? 45.101 11.187 -50.035 1.00 75.88 378 VAL A N 1
ATOM 2955 C CA . VAL A 1 378 ? 45.927 11.705 -48.939 1.00 75.88 378 VAL A CA 1
ATOM 2956 C C . VAL A 1 378 ? 46.186 10.568 -47.961 1.00 75.88 378 VAL A C 1
ATOM 2958 O O . VAL A 1 378 ? 45.236 9.931 -47.502 1.00 75.88 378 VAL A O 1
ATOM 2961 N N . ASP A 1 379 ? 47.453 10.292 -47.658 1.00 74.88 379 ASP A N 1
ATOM 2962 C CA . ASP A 1 379 ? 47.789 9.274 -46.663 1.00 74.88 379 ASP A CA 1
ATOM 2963 C C . ASP A 1 379 ? 47.427 9.724 -45.238 1.00 74.88 379 ASP A C 1
ATOM 2965 O O . ASP A 1 379 ? 47.289 10.909 -44.936 1.00 74.88 379 ASP A O 1
ATOM 2969 N N . SER A 1 380 ? 47.248 8.754 -44.344 1.00 71.19 380 SER A N 1
ATOM 2970 C CA . SER A 1 380 ? 46.963 9.014 -42.927 1.00 71.19 380 SER A CA 1
ATOM 2971 C C . SER A 1 380 ? 48.230 9.059 -42.057 1.00 71.19 380 SER A C 1
ATOM 2973 O O . SER A 1 380 ? 48.126 9.147 -40.836 1.00 71.19 380 SER A O 1
ATOM 2975 N N . VAL A 1 381 ? 49.426 8.977 -42.658 1.00 67.69 381 VAL A N 1
ATOM 2976 C CA . VAL A 1 381 ? 50.725 8.820 -41.968 1.00 67.69 381 VAL A CA 1
ATOM 2977 C C . VAL A 1 381 ? 51.445 10.169 -41.792 1.00 67.69 381 VAL A C 1
ATOM 2979 O O . VAL A 1 381 ? 52.564 10.236 -41.288 1.00 67.69 381 VAL A O 1
ATOM 2982 N N . GLY A 1 382 ? 50.764 11.276 -42.101 1.00 58.59 382 GLY A N 1
ATOM 2983 C CA . GLY A 1 382 ? 51.178 12.623 -41.705 1.00 58.59 382 GLY A CA 1
ATOM 2984 C C . GLY A 1 382 ? 52.118 13.316 -42.689 1.00 58.59 382 GLY A C 1
ATOM 2985 O O . GLY A 1 382 ? 52.743 14.312 -42.324 1.00 58.59 382 GLY A O 1
ATOM 2986 N N . LEU A 1 383 ? 52.218 12.830 -43.928 1.00 62.84 383 LEU A N 1
ATOM 2987 C CA . LEU A 1 383 ? 52.842 13.584 -45.011 1.00 62.84 383 LEU A CA 1
ATOM 2988 C C . LEU A 1 383 ? 51.765 14.349 -45.780 1.00 62.84 383 LEU A C 1
ATOM 2990 O O . LEU A 1 383 ? 50.790 13.776 -46.257 1.00 62.84 383 LEU A O 1
ATOM 2994 N N . ASN A 1 384 ? 51.959 15.658 -45.940 1.00 66.00 384 ASN A N 1
ATOM 2995 C CA . ASN A 1 384 ? 51.095 16.469 -46.793 1.00 66.00 384 ASN A CA 1
ATOM 2996 C C . ASN A 1 384 ? 51.305 16.045 -48.255 1.00 66.00 384 ASN A C 1
ATOM 2998 O O . ASN A 1 384 ? 52.222 16.520 -48.922 1.00 66.00 384 ASN A O 1
ATOM 3002 N N . THR A 1 385 ? 50.471 15.131 -48.755 1.00 67.94 385 THR A N 1
ATOM 3003 C CA . THR A 1 385 ? 50.534 14.637 -50.142 1.00 67.94 385 THR A CA 1
ATOM 3004 C C . THR A 1 385 ? 50.095 15.705 -51.154 1.00 67.94 385 THR A C 1
ATOM 3006 O O . THR A 1 385 ? 50.442 15.639 -52.334 1.00 67.94 385 THR A O 1
ATOM 3009 N N . ILE A 1 386 ? 49.332 16.704 -50.697 1.00 68.06 386 ILE A N 1
ATOM 3010 C CA . ILE A 1 386 ? 48.807 17.809 -51.500 1.00 68.06 386 ILE A CA 1
ATOM 3011 C C . ILE A 1 386 ? 49.196 19.116 -50.815 1.00 68.06 386 ILE A C 1
ATOM 3013 O O . ILE A 1 386 ? 48.802 19.374 -49.679 1.00 68.06 386 ILE A O 1
ATOM 3017 N N . ILE A 1 387 ? 49.975 19.937 -51.514 1.00 69.25 387 ILE A N 1
ATOM 3018 C CA . ILE A 1 387 ? 50.393 21.267 -51.072 1.00 69.25 387 ILE A CA 1
ATOM 3019 C C . ILE A 1 387 ? 49.982 22.244 -52.173 1.00 69.25 387 ILE A C 1
ATOM 3021 O O . ILE A 1 387 ? 50.394 22.083 -53.322 1.00 69.25 387 ILE A O 1
ATOM 3025 N N . PHE A 1 388 ? 49.154 23.229 -51.826 1.00 65.56 388 PHE A N 1
ATOM 3026 C CA . PHE A 1 388 ? 48.766 24.315 -52.721 1.00 65.56 388 PHE A CA 1
ATOM 3027 C C . PHE A 1 388 ? 49.401 25.610 -52.225 1.00 65.56 388 PHE A C 1
ATOM 3029 O O . PHE A 1 388 ? 48.977 26.165 -51.215 1.00 65.56 388 PHE A O 1
ATOM 3036 N N . GLU A 1 389 ? 50.425 26.073 -52.935 1.00 68.00 389 GLU A N 1
ATOM 3037 C CA . GLU A 1 389 ? 51.145 27.304 -52.617 1.00 68.00 389 GLU A CA 1
ATOM 3038 C C . GLU A 1 389 ? 51.204 28.191 -53.865 1.00 68.00 389 GLU A C 1
ATOM 3040 O O . GLU A 1 389 ? 51.511 27.689 -54.951 1.00 68.00 389 GLU A O 1
ATOM 3045 N N . PRO A 1 390 ? 50.924 29.502 -53.754 1.00 65.94 390 PRO A N 1
ATOM 3046 C CA . PRO A 1 390 ? 51.117 30.415 -54.867 1.00 65.94 390 PRO A CA 1
ATOM 3047 C C . PRO A 1 390 ? 52.616 30.583 -55.150 1.00 65.94 390 PRO A C 1
ATOM 3049 O O . PRO A 1 390 ? 53.414 30.820 -54.239 1.00 65.94 390 PRO A O 1
ATOM 3052 N N . LEU A 1 391 ? 52.983 30.486 -56.427 1.00 66.75 391 LEU A N 1
ATOM 3053 C CA . LEU A 1 391 ? 54.303 30.848 -56.932 1.00 66.75 391 LEU A CA 1
ATOM 3054 C C . LEU A 1 391 ? 54.259 32.313 -57.373 1.00 66.75 391 LEU A C 1
ATOM 3056 O O . LEU A 1 391 ? 53.435 32.673 -58.214 1.00 66.75 391 LEU A O 1
ATOM 3060 N N . ASN A 1 392 ? 55.136 33.152 -56.826 1.00 71.81 392 ASN A N 1
ATOM 3061 C CA . ASN A 1 392 ? 55.371 34.479 -57.385 1.00 71.81 392 ASN A CA 1
ATOM 3062 C C . ASN A 1 392 ? 56.607 34.423 -58.293 1.00 71.81 392 ASN A C 1
ATOM 3064 O O . ASN A 1 392 ? 57.735 34.313 -57.808 1.00 71.81 392 ASN A O 1
ATOM 3068 N N . GLU A 1 393 ? 56.382 34.464 -59.607 1.00 74.50 393 GLU A N 1
ATOM 3069 C CA . GLU A 1 393 ? 57.438 34.371 -60.624 1.00 74.50 393 GLU A CA 1
ATOM 3070 C C . GLU A 1 393 ? 58.387 35.578 -60.596 1.00 74.50 393 GLU A C 1
ATOM 3072 O O . GLU A 1 393 ? 59.575 35.428 -60.882 1.00 74.50 393 GLU A O 1
ATOM 3077 N N . ASP A 1 394 ? 57.898 36.748 -60.174 1.00 74.38 394 ASP A N 1
ATOM 3078 C CA . ASP A 1 394 ? 58.679 37.989 -60.161 1.00 74.38 394 ASP A CA 1
ATOM 3079 C C . ASP A 1 394 ? 59.685 38.035 -59.002 1.00 74.38 394 ASP A C 1
ATOM 3081 O O . ASP A 1 394 ? 60.764 38.620 -59.120 1.00 74.38 394 ASP A O 1
ATOM 3085 N N . THR A 1 395 ? 59.349 37.411 -57.871 1.00 73.50 395 THR A N 1
ATOM 3086 C CA . THR A 1 395 ? 60.191 37.390 -56.662 1.00 73.50 395 THR A CA 1
ATOM 3087 C C . THR A 1 395 ? 60.852 36.037 -56.411 1.00 73.50 395 THR A C 1
ATOM 3089 O O . THR A 1 395 ? 61.701 35.935 -55.526 1.00 73.50 395 THR A O 1
ATOM 3092 N N . ASN A 1 396 ? 60.498 35.004 -57.186 1.00 73.00 396 ASN A N 1
ATOM 3093 C CA . ASN A 1 396 ? 60.919 33.612 -57.000 1.00 73.00 396 ASN A CA 1
ATOM 3094 C C . ASN A 1 396 ? 60.724 33.119 -55.551 1.00 73.00 396 ASN A C 1
ATOM 3096 O O . ASN A 1 396 ? 61.568 32.421 -54.985 1.00 73.00 396 ASN A O 1
ATOM 3100 N N . THR A 1 397 ? 59.619 33.529 -54.927 1.00 71.00 397 THR A N 1
ATOM 3101 C CA . THR A 1 397 ? 59.253 33.126 -53.566 1.00 71.00 397 THR A CA 1
ATOM 3102 C C . THR A 1 397 ? 58.031 32.217 -53.590 1.00 71.00 397 THR A C 1
ATOM 3104 O O . THR A 1 397 ? 57.074 32.455 -54.327 1.00 71.00 397 THR A O 1
ATOM 3107 N N . LEU A 1 398 ? 58.074 31.181 -52.752 1.00 68.31 398 LEU A N 1
ATOM 3108 C CA . LEU A 1 398 ? 56.936 30.321 -52.437 1.00 68.31 398 LEU A CA 1
ATOM 3109 C C . LEU A 1 398 ? 56.159 30.911 -51.254 1.00 68.31 398 LEU A C 1
ATOM 3111 O O . LEU A 1 398 ? 56.769 31.312 -50.260 1.00 68.31 398 LEU A O 1
ATOM 3115 N N . GLY A 1 399 ? 54.828 30.917 -51.352 1.00 65.50 399 GLY A N 1
ATOM 3116 C CA . GLY A 1 399 ? 53.931 31.356 -50.281 1.00 65.50 399 GLY A CA 1
ATOM 3117 C C . GLY A 1 399 ? 53.524 32.830 -50.371 1.00 65.50 399 GLY A C 1
ATOM 3118 O O . GLY A 1 399 ? 53.943 33.576 -51.257 1.00 65.50 399 GLY A O 1
ATOM 3119 N N . ARG A 1 400 ? 52.646 33.265 -49.461 1.00 66.94 400 ARG A N 1
ATOM 3120 C CA . ARG A 1 400 ? 52.181 34.665 -49.391 1.00 66.94 400 ARG A CA 1
ATOM 3121 C C . ARG A 1 400 ? 53.128 35.480 -48.494 1.00 66.94 400 ARG A C 1
ATOM 3123 O O . ARG A 1 400 ? 53.640 34.975 -47.507 1.00 66.94 400 ARG A O 1
ATOM 3130 N N . GLU A 1 401 ? 53.340 36.762 -48.783 1.00 64.69 401 GLU A N 1
ATOM 3131 C CA . GLU A 1 401 ? 54.300 37.589 -48.018 1.00 64.69 401 GLU A CA 1
ATOM 3132 C C . GLU A 1 401 ? 53.854 37.907 -46.578 1.00 64.69 401 GLU A C 1
ATOM 3134 O O . GLU A 1 401 ? 54.672 38.211 -45.713 1.00 64.69 401 GLU A O 1
ATOM 3139 N N . SER A 1 402 ? 52.550 37.864 -46.302 1.00 63.41 402 SER A N 1
ATOM 3140 C CA . SER A 1 402 ? 51.991 38.074 -44.964 1.00 63.41 402 SER A CA 1
ATOM 3141 C C . SER A 1 402 ? 50.576 37.509 -44.861 1.00 63.41 402 SER A C 1
ATOM 3143 O O . SER A 1 402 ? 49.892 37.348 -45.875 1.00 63.41 402 SER A O 1
ATOM 3145 N N . ILE A 1 403 ? 50.124 37.230 -43.635 1.00 63.91 403 ILE A N 1
ATOM 3146 C CA . ILE A 1 403 ? 48.728 36.880 -43.351 1.00 63.91 403 ILE A CA 1
ATOM 3147 C C . ILE A 1 403 ? 47.885 38.156 -43.443 1.00 63.91 403 ILE A C 1
ATOM 3149 O O . ILE A 1 403 ? 48.037 39.070 -42.632 1.00 63.91 403 ILE A O 1
ATOM 3153 N N . VAL A 1 404 ? 46.981 38.213 -44.417 1.00 63.72 404 VAL A N 1
ATOM 3154 C CA . VAL A 1 404 ? 46.050 39.322 -44.635 1.00 63.72 404 VAL A CA 1
ATOM 3155 C C . VAL A 1 404 ? 44.642 38.844 -44.320 1.00 63.72 404 VAL A C 1
ATOM 3157 O O . VAL A 1 404 ? 44.124 37.920 -44.947 1.00 63.72 404 VAL A O 1
ATOM 3160 N N . LEU A 1 405 ? 44.022 39.512 -43.351 1.00 63.56 405 LEU A N 1
ATOM 3161 C CA . LEU A 1 405 ? 42.635 39.313 -42.957 1.00 63.56 405 LEU A CA 1
ATOM 3162 C C . LEU A 1 405 ? 41.784 40.414 -43.594 1.00 63.56 405 LEU A C 1
ATOM 3164 O O . LEU A 1 405 ? 41.954 41.590 -43.277 1.00 63.56 405 LEU A O 1
ATOM 3168 N N . THR A 1 406 ? 40.877 40.052 -44.501 1.00 64.44 406 THR A N 1
ATOM 3169 C CA . THR A 1 406 ? 39.978 41.004 -45.177 1.00 64.44 406 THR A CA 1
ATOM 3170 C C . THR A 1 406 ? 38.530 40.748 -44.785 1.00 64.44 406 THR A C 1
ATOM 3172 O O . THR A 1 406 ? 38.009 39.651 -44.962 1.00 64.44 406 THR A O 1
ATOM 3175 N N . ASN A 1 407 ? 37.865 41.767 -44.240 1.00 60.53 407 ASN A N 1
ATOM 3176 C CA . ASN A 1 407 ? 36.439 41.706 -43.932 1.00 60.53 407 ASN A CA 1
ATOM 3177 C C . ASN A 1 407 ? 35.621 41.870 -45.225 1.00 60.53 407 ASN A C 1
ATOM 3179 O O . ASN A 1 407 ? 35.892 42.779 -46.012 1.00 60.53 407 ASN A O 1
ATOM 3183 N N . THR A 1 408 ? 34.626 41.012 -45.446 1.00 58.69 408 THR A N 1
ATOM 3184 C CA . THR A 1 408 ? 33.752 41.111 -46.623 1.00 58.69 408 THR A CA 1
ATOM 3185 C C . THR A 1 408 ? 32.639 42.123 -46.355 1.00 58.69 408 THR A C 1
ATOM 3187 O O . THR A 1 408 ? 31.878 41.9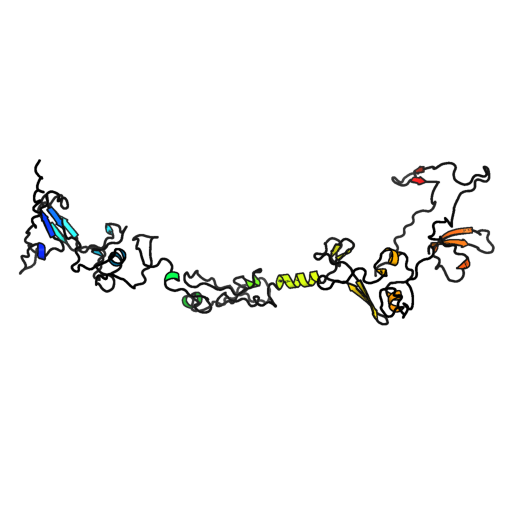91 -45.397 1.00 58.69 408 THR A O 1
ATOM 3190 N N . ALA A 1 409 ? 32.522 43.149 -47.202 1.00 49.38 409 ALA A N 1
ATOM 3191 C CA . ALA A 1 409 ? 31.517 44.196 -47.032 1.00 49.38 409 ALA A CA 1
ATOM 3192 C C . ALA A 1 409 ? 30.091 43.608 -47.012 1.00 49.38 409 ALA A C 1
ATOM 3194 O O . ALA A 1 409 ? 29.679 42.933 -47.952 1.00 49.38 409 ALA A O 1
ATOM 3195 N N . GLY A 1 410 ? 29.340 43.884 -45.940 1.00 58.44 410 GLY A N 1
ATOM 3196 C CA . GLY A 1 410 ? 27.943 43.461 -45.784 1.00 58.44 410 GLY A CA 1
ATOM 3197 C C . GLY A 1 410 ? 27.709 42.196 -44.948 1.00 58.44 410 GLY A C 1
ATOM 3198 O O . GLY A 1 410 ? 26.552 41.821 -44.780 1.00 58.44 410 GLY A O 1
ATOM 3199 N N . VAL A 1 411 ? 28.748 41.562 -44.382 1.00 51.62 411 VAL A N 1
ATOM 3200 C CA . VAL A 1 411 ? 28.596 40.349 -43.554 1.00 51.62 411 VAL A CA 1
ATOM 3201 C C . VAL A 1 411 ? 29.330 40.507 -42.217 1.00 51.62 411 VAL A C 1
ATOM 3203 O O . VAL A 1 411 ? 30.535 40.713 -42.184 1.00 51.62 411 VAL A O 1
ATOM 3206 N N . ALA A 1 412 ? 28.611 40.429 -41.092 1.00 49.09 412 ALA A N 1
ATOM 3207 C CA . ALA A 1 412 ? 29.143 40.807 -39.772 1.00 49.09 412 ALA A CA 1
ATOM 3208 C C . ALA A 1 412 ? 30.132 39.801 -39.139 1.00 49.09 412 ALA A C 1
ATOM 3210 O O . ALA A 1 412 ? 30.766 40.131 -38.139 1.00 49.09 412 ALA A O 1
ATOM 3211 N N . TYR A 1 413 ? 30.272 38.593 -39.697 1.00 47.09 413 TYR A N 1
ATOM 3212 C CA . TYR A 1 413 ? 30.980 37.479 -39.045 1.00 47.09 413 TYR A CA 1
ATOM 3213 C C . TYR A 1 413 ? 31.954 36.715 -39.957 1.00 47.09 413 TYR A C 1
ATOM 3215 O O . TYR A 1 413 ? 32.396 35.631 -39.588 1.00 47.09 413 TYR A O 1
ATOM 3223 N N . ILE A 1 414 ? 32.291 37.245 -41.140 1.00 47.47 414 ILE A N 1
ATOM 3224 C CA . ILE A 1 414 ? 33.129 36.535 -42.122 1.00 47.47 414 ILE A CA 1
ATOM 3225 C C . ILE A 1 414 ? 34.379 37.352 -42.449 1.00 47.47 414 ILE A C 1
ATOM 3227 O O . ILE A 1 414 ? 34.299 38.469 -42.960 1.00 47.47 414 ILE A O 1
ATOM 3231 N N . VAL A 1 415 ? 35.543 36.760 -42.179 1.00 49.44 415 VAL A N 1
ATOM 3232 C CA . VAL A 1 415 ? 36.857 37.320 -42.502 1.00 49.44 415 VAL A CA 1
ATOM 3233 C C . VAL A 1 415 ? 37.576 36.354 -43.435 1.00 49.44 415 VAL A C 1
ATOM 3235 O O . VAL A 1 415 ? 37.741 35.182 -43.107 1.00 49.44 415 VAL A O 1
ATOM 3238 N N . ASN A 1 416 ? 38.020 36.853 -44.584 1.00 56.47 416 ASN A N 1
ATOM 3239 C CA . ASN A 1 416 ? 38.816 36.093 -45.539 1.00 56.47 416 ASN A CA 1
ATOM 3240 C C . ASN A 1 416 ? 40.284 36.127 -45.110 1.00 56.47 416 ASN A C 1
ATOM 3242 O O . ASN A 1 416 ? 40.830 37.204 -44.862 1.00 56.47 416 ASN A O 1
ATOM 3246 N N . ASN A 1 417 ? 40.917 34.957 -45.033 1.00 55.66 417 ASN A N 1
ATOM 3247 C CA . ASN A 1 417 ? 42.344 34.804 -44.760 1.00 55.66 417 ASN A CA 1
ATOM 3248 C C . ASN A 1 417 ? 43.049 34.317 -46.032 1.00 55.66 417 ASN A C 1
ATOM 3250 O O . ASN A 1 417 ? 42.559 33.426 -46.721 1.00 55.66 417 ASN A O 1
ATOM 3254 N N . ASN A 1 418 ? 44.196 34.907 -46.351 1.00 59.06 418 ASN A N 1
ATOM 3255 C CA . ASN A 1 418 ? 44.989 34.564 -47.527 1.00 59.06 418 ASN A CA 1
ATOM 3256 C C . ASN A 1 418 ? 45.967 33.382 -47.331 1.00 59.06 418 ASN A C 1
ATOM 3258 O O . ASN A 1 418 ? 46.649 33.053 -48.302 1.00 59.06 418 ASN A O 1
ATOM 3262 N N . TYR A 1 419 ? 46.063 32.775 -46.137 1.00 54.97 419 TYR A N 1
ATOM 3263 C CA . TYR A 1 419 ? 47.146 31.837 -45.792 1.00 54.97 419 TYR A CA 1
ATOM 3264 C C . TYR A 1 419 ? 46.753 30.371 -45.534 1.00 54.97 419 TYR A C 1
ATOM 3266 O O . TYR A 1 419 ? 47.643 29.548 -45.377 1.00 54.97 419 TYR A O 1
ATOM 3274 N N . VAL A 1 420 ? 45.478 29.974 -45.518 1.00 49.44 420 VAL A N 1
ATOM 3275 C CA . VAL A 1 420 ? 45.109 28.543 -45.431 1.00 49.44 420 VAL A CA 1
ATOM 3276 C C . VAL A 1 420 ? 43.768 28.310 -46.125 1.00 49.44 420 VAL A C 1
ATOM 3278 O O . VAL A 1 420 ? 42.797 28.982 -45.793 1.00 49.44 420 VAL A O 1
ATOM 3281 N N . ASN A 1 421 ? 43.732 27.332 -47.038 1.00 46.97 421 ASN A N 1
ATOM 3282 C CA . ASN A 1 421 ? 42.531 26.709 -47.607 1.00 46.97 421 ASN A CA 1
ATOM 3283 C C . ASN A 1 421 ? 41.519 27.705 -48.216 1.00 46.97 421 ASN A C 1
ATOM 3285 O O . ASN A 1 421 ? 40.461 27.977 -47.650 1.00 46.97 421 ASN A O 1
ATOM 3289 N N . GLN A 1 422 ? 41.857 28.256 -49.388 1.00 47.81 422 GLN A N 1
ATOM 3290 C CA . GLN A 1 422 ? 40.858 28.868 -50.262 1.00 47.81 422 GLN A CA 1
ATOM 3291 C C . GLN A 1 422 ? 40.006 27.759 -50.876 1.00 47.81 422 GLN A C 1
ATOM 3293 O O . GLN A 1 422 ? 40.290 27.317 -51.975 1.00 47.81 422 GLN A O 1
ATOM 3298 N N . ASP A 1 423 ? 38.986 27.331 -50.146 1.00 41.94 423 ASP A N 1
ATOM 3299 C CA . ASP A 1 423 ? 37.704 26.942 -50.710 1.00 41.94 423 ASP A CA 1
ATOM 3300 C C . ASP A 1 423 ? 36.649 27.117 -49.621 1.00 41.94 423 ASP A C 1
ATOM 3302 O O . ASP A 1 423 ? 36.876 26.881 -48.432 1.00 41.94 423 ASP A O 1
ATOM 3306 N N . PHE A 1 424 ? 35.494 27.620 -50.031 1.00 40.94 424 PHE A N 1
ATOM 3307 C CA . PHE A 1 424 ? 34.303 27.713 -49.207 1.00 40.94 424 PHE A CA 1
ATOM 3308 C C . PHE A 1 424 ? 34.091 26.405 -48.433 1.00 40.94 424 PHE A C 1
ATOM 3310 O O . PHE A 1 424 ? 34.073 25.328 -49.027 1.00 40.94 424 PHE A O 1
ATOM 3317 N N . VAL A 1 425 ? 33.835 26.484 -47.126 1.00 34.53 425 VAL A N 1
ATOM 3318 C CA . VAL A 1 425 ? 33.173 25.373 -46.435 1.00 34.53 425 VAL A CA 1
ATOM 3319 C C . VAL A 1 425 ? 31.731 25.334 -46.946 1.00 34.53 425 VAL A C 1
ATOM 3321 O O . VAL A 1 425 ? 30.826 25.908 -46.345 1.00 34.53 425 VAL A O 1
ATOM 3324 N N . PHE A 1 426 ? 31.515 24.693 -48.094 1.00 34.91 426 PHE A N 1
ATOM 3325 C CA . PHE A 1 426 ? 30.199 24.224 -48.502 1.00 34.91 426 PHE A CA 1
ATOM 3326 C C . PHE A 1 426 ? 29.940 22.901 -47.789 1.00 34.91 426 PHE A C 1
ATOM 3328 O O . PHE A 1 426 ? 30.196 21.823 -48.312 1.00 34.91 426 PHE A O 1
ATOM 3335 N N . GLY A 1 427 ? 29.426 22.986 -46.566 1.00 29.62 427 GLY A N 1
ATOM 3336 C CA . GLY A 1 427 ? 28.678 21.879 -45.994 1.00 29.62 427 GLY A CA 1
ATOM 3337 C C . GLY A 1 427 ? 27.262 21.934 -46.548 1.00 29.62 427 GLY A C 1
ATOM 3338 O O . GLY A 1 427 ? 26.426 22.642 -45.992 1.00 29.62 427 GLY A O 1
ATOM 3339 N N . PHE A 1 428 ? 26.980 21.214 -47.633 1.00 29.81 428 PHE A N 1
ATOM 3340 C CA . PHE A 1 428 ? 25.613 20.740 -47.817 1.00 29.81 428 PHE A CA 1
ATOM 3341 C C . PHE A 1 428 ? 25.409 19.642 -46.768 1.00 29.81 428 PHE A C 1
ATOM 3343 O O . PHE A 1 428 ? 26.179 18.679 -46.773 1.00 29.81 428 PHE A O 1
ATOM 3350 N N . PRO A 1 429 ? 24.443 19.757 -45.839 1.00 32.25 429 PRO A N 1
ATOM 3351 C CA . PRO A 1 429 ? 24.026 18.579 -45.100 1.00 32.25 429 PRO A CA 1
ATOM 3352 C C . PRO A 1 429 ? 23.555 17.559 -46.139 1.00 32.25 429 PRO A C 1
ATOM 3354 O O . PRO A 1 429 ? 22.662 17.854 -46.933 1.00 32.25 429 PRO A O 1
ATOM 3357 N N . SER A 1 430 ? 24.181 16.385 -46.183 1.00 32.94 430 SER A N 1
ATOM 3358 C CA . SER A 1 430 ? 23.600 15.259 -46.899 1.00 32.94 430 SER A CA 1
ATOM 3359 C C . SER A 1 430 ? 22.298 14.903 -46.183 1.00 32.94 430 SER A C 1
ATOM 3361 O O . SER A 1 430 ? 22.306 14.263 -45.130 1.00 32.94 430 SER A O 1
ATOM 3363 N N . GLU A 1 431 ? 21.171 15.349 -46.728 1.00 42.91 431 GLU A N 1
ATOM 3364 C CA . GLU A 1 431 ? 19.873 14.745 -46.455 1.00 42.91 431 GLU A CA 1
ATOM 3365 C C . GLU A 1 431 ? 19.857 13.350 -47.090 1.00 42.91 431 GLU A C 1
ATOM 3367 O O . GLU A 1 431 ? 19.365 13.163 -48.196 1.00 42.91 431 GLU A O 1
ATOM 3372 N N . SER A 1 432 ? 20.452 12.375 -46.405 1.00 41.16 432 SER A N 1
ATOM 3373 C CA . SER A 1 432 ? 20.142 10.949 -46.555 1.00 41.16 432 SER A CA 1
ATOM 3374 C C . SER A 1 432 ? 20.910 10.167 -45.495 1.00 41.16 432 SER A C 1
ATOM 3376 O O . SER A 1 432 ? 22.050 9.752 -45.693 1.00 41.16 432 SER A O 1
ATOM 3378 N N . GLY A 1 433 ? 20.275 10.020 -44.341 1.00 29.77 433 GLY A N 1
ATOM 3379 C CA . GLY A 1 433 ? 20.748 9.213 -43.224 1.00 29.77 433 GLY A CA 1
ATOM 3380 C C . GLY A 1 433 ? 19.617 8.947 -42.236 1.00 29.77 433 GLY A C 1
ATOM 3381 O O . GLY A 1 433 ? 19.829 8.998 -41.030 1.00 29.77 433 GLY A O 1
ATOM 3382 N N . GLU A 1 434 ? 18.401 8.748 -42.753 1.00 31.30 434 GLU A N 1
ATOM 3383 C CA . GLU A 1 434 ? 17.447 7.858 -42.102 1.00 31.30 434 GLU A CA 1
ATOM 3384 C C . GLU A 1 434 ? 17.795 6.448 -42.582 1.00 31.30 434 GLU A C 1
ATOM 3386 O O . GLU A 1 434 ? 17.540 6.118 -43.737 1.00 31.30 434 GLU A O 1
ATOM 3391 N N . GLU A 1 435 ? 18.485 5.690 -41.731 1.00 31.59 435 GLU A N 1
ATOM 3392 C CA . GLU A 1 435 ? 18.157 4.311 -41.324 1.00 31.59 435 GLU A CA 1
ATOM 3393 C C . GLU A 1 435 ? 19.103 3.847 -40.206 1.00 31.59 435 GLU A C 1
ATOM 3395 O O . GLU A 1 435 ? 20.343 3.933 -40.374 1.00 31.59 435 GLU A O 1
#

Mean predicted aligned error: 18.2 Å

Sequence (435 aa):
NDVATPADDEDRPYVARFDSFGATNYTDGHAHFVLPFTLISSSTGTDFSVFKPQMRVTNNHHDYYGTLQGPFTYENAGGMPHRRVRFGTDSQERPEAYTITATATTLTVGEFTGSKSHVARGIGLQTPYSFSNIKTNTTTGPYFVGNYDKDYQVVLTAGRSSNNRYLTESGSILVTPAVGFVAGTIDYAAPVRGRSEHVITNQFSSPGGPETQGVYGRDRDSGEFSLYNTMNYRNLSVRQPLDILSTERSEQFGYRSGSTTQGSIHKTNRNFMYSTASWTQASSSDNYYVQHPIPRHDFSYSWITASATNTVFDFMRSNDGFGHQHLFNTASAKAIEFLSASLFGSWYWDQGGTGYDGRIFGLETDTGESNASKFIPVDSVGLNTIIFEPLNEDTNTLGRESIVLTNTAGVAYIVNNNYVNQDFVFGFPSESGEE

Secondary structure (DSSP, 8-state):
----PPP----EEP-PBP--TT-SS----BHHHHSSSEEEE-TT--S-SSSSTTEEEESTT--SS-----HHHHHHSSS-TTTSPPTT--GGG---SEEEEE-SS-EEEEE--S----S-STTSS--S---S--B-B-SSSSPB--SBSSGGGT--EE-TTTS-HHHHHHSS---PEE--SSTT--EEPPP-PPPPSSEEPP-BS-TT-HHHHSSSSS-TTTS-B-GGGSTTTTTHHHHHHHHHHHHPPB-GGGBBTT-SSSBPSS-----EEEEEETTEEEEEE--SS---PSPSSGGGSHHHHHHBSS-HHHHHHHTTT--S---SSS--SSPPPBPSEEEEEEEEE--TTSS--EEEEEEETTS-GGGGGGEEEEESSS--S-----EETTTTEES-SS--EEEPTT-TT-EEESSS--S------------

Radius of gyration: 56.25 Å; Cα contacts (8 Å, |Δi|>4): 635; chains: 1; bounding box: 118×66×164 Å

pLDDT: mean 75.53, std 14.87, range [24.27, 93.25]